Protein AF-A0A6H1ZL11-F1 (afdb_monomer_lite)

Radius of gyration: 47.23 Å; chains: 1; bounding box: 102×48×139 Å

Secondary structure (DSSP, 8-state):
-EEEE-TT-S-EEEE-TT----S--------SSS-------S----SS--TT-----SSS-B--B-TTSS-B--B--S-S-SS---------SS-------S-----S-S-SSS----TT---TT---SS-EEE-TT--EEE----S-----S-S--PPPTT-S-GGGS-EEEEEEEEESS-EEEPPTTGGGBPPPEEEESSS---EEES-SS---SS----EEEE--TTPEEEEEEEEE-S-TTS-EEEEEEETTT--EEEEEEESS-TTTTTTT---S-TT--TTTEEEEEE---HHHHHHHHHHT--SSTTSPPPPHHHHHHHHEEEEEEEEPPPP-SEEEEE--SEETTEE-SSGGGSPTT-----EEEEPPPPTTEEEEEEEE--

Sequence (390 aa):
GIHILDTNASHDLVLKAGSDLTADRILTITTGDAARTITLGRDFDTENPIVGVTITVPNEGIHILDTNASHDLVLKAGSDLTADRILTITTGDAARAITLTGNLTANQDVSTAGTPTFVGALLSGLTASQMVFTDASKNLVSGLISGDVAVTGAGVSSIGSAKVTQSMLKTSTGSVSQTTTNANKALPGGEYGFYPQIKSTDGSGVGAYLGSGFTTTSYTTNIYLLPGGTDTAYAQQRYVTASGEVHWIFILIDKATGKRISTWQAPDHPVFGNSGIVQPHFDYNKLKHEIIVVNPPLEIVEEIEKSRRNPDPLEADREWIEVFDELYEIQESKQADWPDIEVTVGLPKIHDGKIVDDWRFMPQGTKIDPIKRVIPKPDYIVPLAIRTKL

pLDDT: mean 76.45, std 14.84, range [36.53, 95.25]

Foldseek 3Di:
DDWDADPVNPDTDDDDPPDDPPPDDDDDDDDPDDDDDDDDPDDDDDPDDPPPDPPPPPDDWDWAQDDVSPDTDIDDDDDPDPDDDDDDDDDDPPDDDPDPVDDDDDPDDPDPPDDDDDDPDDPVVDPDPADWDQDPVGDTDGDDDDDDDDDPPPPDPDDDPPNCDPVNFQKDKKKKKFFQDKFKFAAPQKPFWDDKDKDKDPRDDKDKDQDDDDPDPDDFGIMIIGHDHGIMMMIMIMGRDPFLPWKKKKWKAFPVPRDTGMIIIDSAQSLANGVRPNDRGPPDDLVTIAIEMETDPVVVVVVLVVVQDDPDPVDDGHDSVVSCVQWKDWDPPAFDDQDQDKTFRAWDCDDPNWGDVDPVGDDPPDDTDTDIDGDDDDPRYTYTYMDTDD

Organism: NCBI:txid1070528

Structure (mmCIF, N/CA/C/O backbone):
data_AF-A0A6H1ZL11-F1
#
_entry.id   AF-A0A6H1ZL11-F1
#
loop_
_atom_site.group_PDB
_atom_site.id
_atom_site.type_symbol
_atom_site.label_atom_id
_atom_site.label_alt_id
_atom_site.label_comp_id
_atom_site.label_asym_id
_atom_site.label_entity_id
_atom_site.label_seq_id
_atom_site.pdbx_PDB_ins_code
_atom_site.Cartn_x
_atom_site.Cartn_y
_atom_site.Cartn_z
_atom_site.occupancy
_atom_site.B_iso_or_equiv
_atom_site.auth_seq_id
_atom_site.auth_comp_id
_atom_site.auth_asym_id
_atom_site.auth_atom_id
_atom_site.pdbx_PDB_model_num
ATOM 1 N N . GLY A 1 1 ? -56.602 -24.551 88.585 1.00 58.00 1 GLY A N 1
ATOM 2 C CA . GLY A 1 1 ? -55.858 -23.906 87.488 1.00 58.00 1 GLY A CA 1
ATOM 3 C C . GLY A 1 1 ? -54.422 -23.754 87.918 1.00 58.00 1 GLY A C 1
ATOM 4 O O . GLY A 1 1 ? -54.080 -24.310 88.956 1.00 58.00 1 GLY A O 1
ATOM 5 N N . ILE A 1 2 ? -53.602 -23.000 87.189 1.00 57.72 2 ILE A N 1
ATOM 6 C CA . ILE A 1 2 ? -52.409 -22.420 87.820 1.00 57.72 2 ILE A CA 1
ATOM 7 C C . ILE A 1 2 ? -52.902 -21.205 88.613 1.00 57.72 2 ILE A C 1
ATOM 9 O O . ILE A 1 2 ? -53.673 -20.405 88.085 1.00 57.72 2 ILE A O 1
ATOM 13 N N . HIS A 1 3 ? -52.515 -21.138 89.884 1.00 54.84 3 HIS A N 1
ATOM 14 C CA . HIS A 1 3 ? -52.770 -20.009 90.775 1.00 54.84 3 HIS A CA 1
ATOM 15 C C . HIS A 1 3 ? -51.432 -19.315 90.996 1.00 54.84 3 HIS A C 1
ATOM 17 O O . HIS A 1 3 ? -50.472 -19.963 91.423 1.00 54.84 3 HIS A O 1
ATOM 23 N N . ILE A 1 4 ? -51.356 -18.030 90.662 1.00 64.19 4 ILE A N 1
ATOM 24 C CA . ILE A 1 4 ? -50.178 -17.207 90.934 1.00 64.19 4 ILE A CA 1
ATOM 25 C C . ILE A 1 4 ? -50.589 -16.226 92.022 1.00 64.19 4 ILE A C 1
ATOM 27 O O . ILE A 1 4 ? -51.309 -15.262 91.769 1.00 64.19 4 ILE A O 1
ATOM 31 N N . LEU A 1 5 ? -50.142 -16.527 93.238 1.00 56.34 5 LEU A N 1
ATOM 32 C CA . LEU A 1 5 ? -50.361 -15.705 94.419 1.00 56.34 5 LEU A CA 1
ATOM 33 C C . LEU A 1 5 ? -49.314 -14.587 94.468 1.00 56.34 5 LEU A C 1
ATOM 35 O O . LEU A 1 5 ? -48.131 -14.828 94.216 1.00 56.34 5 LEU A O 1
ATOM 39 N N . ASP A 1 6 ? -49.734 -13.384 94.860 1.00 55.91 6 ASP A N 1
ATOM 40 C CA . ASP A 1 6 ? -48.809 -12.392 95.419 1.00 55.91 6 ASP A CA 1
ATOM 41 C C . ASP A 1 6 ? -48.111 -12.999 96.657 1.00 55.91 6 ASP A C 1
ATOM 43 O O . ASP A 1 6 ? -48.707 -13.755 97.423 1.00 55.91 6 ASP A O 1
ATOM 47 N N . THR A 1 7 ? -46.852 -12.633 96.883 1.00 54.56 7 THR A N 1
ATOM 48 C CA . THR A 1 7 ? -46.111 -12.761 98.152 1.00 54.56 7 THR A CA 1
ATOM 49 C C . THR A 1 7 ? -46.918 -12.478 99.426 1.00 54.56 7 THR A C 1
ATOM 51 O O . THR A 1 7 ? -46.649 -13.096 100.453 1.00 54.56 7 THR A O 1
ATOM 54 N N . ASN A 1 8 ? -47.880 -11.551 99.392 1.00 61.88 8 ASN A N 1
ATOM 55 C CA . ASN A 1 8 ? -48.769 -11.240 100.524 1.00 61.88 8 ASN A CA 1
ATOM 56 C C . ASN A 1 8 ? -50.118 -12.003 100.496 1.00 61.88 8 ASN A C 1
ATOM 58 O O . ASN A 1 8 ? -50.957 -11.782 101.367 1.00 61.88 8 ASN A O 1
ATOM 62 N N . ALA A 1 9 ? -50.339 -12.855 99.488 1.00 55.94 9 ALA A N 1
ATOM 63 C CA . ALA A 1 9 ? -51.560 -13.614 99.197 1.00 55.94 9 ALA A CA 1
ATOM 64 C C . ALA A 1 9 ? -52.871 -12.795 99.116 1.00 55.94 9 ALA A C 1
ATOM 66 O O . ALA A 1 9 ? -53.958 -13.366 99.184 1.00 55.94 9 ALA A O 1
ATOM 67 N N . SER A 1 10 ? -52.795 -11.468 98.953 1.00 49.28 10 SER A N 1
ATOM 68 C CA . SER A 1 10 ? -53.973 -10.584 98.933 1.00 49.28 10 SER A CA 1
ATOM 69 C C . SER A 1 10 ? -54.784 -10.655 97.636 1.00 49.28 10 SER A C 1
ATOM 71 O O . SER A 1 10 ? -55.972 -10.337 97.644 1.00 49.28 10 SER A O 1
ATOM 73 N N . HIS A 1 11 ? -54.162 -11.092 96.537 1.00 50.16 11 HIS A N 1
ATOM 74 C CA . HIS A 1 11 ? -54.779 -11.231 95.219 1.00 50.16 11 HIS A CA 1
ATOM 75 C C . HIS A 1 11 ? -54.253 -12.497 94.516 1.00 50.16 11 HIS A C 1
ATOM 77 O O . HIS A 1 11 ? -53.100 -12.891 94.711 1.00 50.16 11 HIS A O 1
ATOM 83 N N . ASP A 1 12 ? -55.102 -13.124 93.697 1.00 57.75 12 ASP A N 1
ATOM 84 C CA . ASP A 1 12 ? -54.828 -14.375 92.973 1.00 57.75 12 ASP A CA 1
ATOM 85 C C . ASP A 1 12 ? -55.229 -14.226 91.497 1.00 57.75 12 ASP A C 1
ATOM 87 O O . ASP A 1 12 ? -56.352 -13.809 91.195 1.00 57.75 12 ASP A O 1
ATOM 91 N N . LEU A 1 13 ? -54.329 -14.577 90.574 1.00 62.06 13 LEU A N 1
ATOM 92 C CA . LEU A 1 13 ? -54.646 -14.675 89.149 1.00 62.06 13 LEU A CA 1
ATOM 93 C C . LEU A 1 13 ? -54.970 -16.130 88.785 1.00 62.06 13 LEU A C 1
ATOM 95 O O . LEU A 1 13 ? -54.082 -16.945 88.526 1.00 62.06 13 LEU A O 1
ATOM 99 N N . VAL A 1 14 ? -56.267 -16.443 88.733 1.00 55.28 14 VAL A N 1
ATOM 100 C CA . VAL A 1 14 ? -56.766 -17.808 88.514 1.00 55.28 14 VAL A CA 1
ATOM 101 C C . VAL A 1 14 ? -56.965 -18.114 87.029 1.00 55.28 14 VAL A C 1
ATOM 103 O O . VAL A 1 14 ? -57.991 -17.768 86.443 1.00 55.28 14 VAL A O 1
ATOM 106 N N . LEU A 1 15 ? -56.049 -18.880 86.434 1.00 62.12 15 LEU A N 1
ATOM 107 C CA . LEU A 1 15 ? -56.234 -19.435 85.088 1.00 62.12 15 LEU A CA 1
ATOM 108 C C . LEU A 1 15 ? -56.781 -20.868 85.177 1.00 62.12 15 LEU A C 1
ATOM 110 O O . LEU A 1 15 ? -56.046 -21.827 85.439 1.00 62.12 15 LEU A O 1
ATOM 114 N N . LYS A 1 16 ? -58.102 -21.029 85.008 1.00 51.94 16 LYS A N 1
ATOM 115 C CA . LYS A 1 16 ? -58.769 -22.346 84.991 1.00 51.94 16 LYS A CA 1
ATOM 116 C C . LYS A 1 16 ? -58.447 -23.116 83.703 1.00 51.94 16 LYS A C 1
ATOM 118 O O . LYS A 1 16 ? -58.348 -22.540 82.625 1.00 51.94 16 LYS A O 1
ATOM 123 N N . ALA A 1 17 ? -58.306 -24.436 83.822 1.00 50.03 17 ALA A N 1
ATOM 124 C CA . ALA A 1 17 ? -58.201 -25.316 82.662 1.00 50.03 17 ALA A CA 1
ATOM 125 C C . ALA A 1 17 ? -59.592 -25.477 82.029 1.00 50.03 17 ALA A C 1
ATOM 127 O O . ALA A 1 17 ? -60.560 -25.706 82.753 1.00 50.03 17 ALA A O 1
ATOM 128 N N . GLY A 1 18 ? -59.682 -25.347 80.703 1.00 54.56 18 GLY A N 1
ATOM 129 C CA . GLY A 1 18 ? -60.953 -25.373 79.969 1.00 54.56 18 GLY A CA 1
ATOM 130 C C . GLY A 1 18 ? -61.631 -24.009 79.785 1.00 54.56 18 GLY A C 1
ATOM 131 O O . GLY A 1 18 ? -62.759 -23.972 79.305 1.00 54.56 18 GLY A O 1
ATOM 132 N N . SER A 1 19 ? -60.975 -22.898 80.138 1.00 54.44 19 SER A N 1
ATOM 133 C CA . SER A 1 19 ? -61.439 -21.562 79.748 1.00 54.44 19 SER A CA 1
ATOM 134 C C . SER A 1 19 ? -61.274 -21.371 78.239 1.00 54.44 19 SER A C 1
ATOM 136 O O . SER A 1 19 ? -60.172 -21.084 77.770 1.00 54.44 19 SER A O 1
ATOM 138 N N . ASP A 1 20 ? -62.363 -21.515 77.488 1.00 55.91 20 ASP A N 1
ATOM 139 C CA . ASP A 1 20 ? -62.430 -20.984 76.130 1.00 55.91 20 ASP A CA 1
ATOM 140 C C . ASP A 1 20 ? -62.432 -19.448 76.209 1.00 55.91 20 ASP A C 1
ATOM 142 O O . ASP A 1 20 ? -63.212 -18.843 76.945 1.00 55.91 20 ASP A O 1
ATOM 146 N N . LEU A 1 21 ? -61.487 -18.829 75.508 1.00 59.16 21 LEU A N 1
ATOM 147 C CA . LEU A 1 21 ? -61.212 -17.392 75.523 1.00 59.16 21 LEU A CA 1
ATOM 148 C C . LEU A 1 21 ? -61.347 -16.827 74.096 1.00 59.16 21 LEU A C 1
ATOM 150 O O . LEU A 1 21 ? -60.540 -15.993 73.690 1.00 59.16 21 LEU A O 1
ATOM 154 N N . THR A 1 22 ? -62.275 -17.358 73.298 1.00 54.59 22 THR A N 1
ATOM 155 C CA . THR A 1 22 ? -62.508 -16.977 71.890 1.00 54.59 22 THR A CA 1
ATOM 156 C C . THR A 1 22 ? -63.391 -15.740 71.701 1.00 54.59 22 THR A C 1
ATOM 158 O O . THR A 1 22 ? -63.521 -15.272 70.575 1.00 54.59 22 THR A O 1
ATOM 161 N N . ALA A 1 23 ? -63.937 -15.168 72.779 1.00 52.31 23 ALA A N 1
ATOM 162 C CA . ALA A 1 23 ? -64.633 -13.883 72.766 1.00 52.31 23 ALA A CA 1
ATOM 163 C C . ALA A 1 23 ? -63.933 -12.884 73.710 1.00 52.31 23 ALA A C 1
ATOM 165 O O . ALA A 1 23 ? -64.004 -13.016 74.930 1.00 52.31 23 ALA A O 1
ATOM 166 N N . ASP A 1 24 ? -63.252 -11.912 73.100 1.00 52.53 24 ASP A N 1
ATOM 167 C CA . ASP A 1 24 ? -62.781 -10.626 73.638 1.00 52.53 24 ASP A CA 1
ATOM 168 C C . ASP A 1 24 ? -61.842 -10.642 74.866 1.00 52.53 24 ASP A C 1
ATOM 170 O O . ASP A 1 24 ? -62.240 -10.632 76.032 1.00 52.53 24 ASP A O 1
ATOM 174 N N . ARG A 1 25 ? -60.531 -10.579 74.580 1.00 53.44 25 ARG A N 1
ATOM 175 C CA . ARG A 1 25 ? -59.426 -10.592 75.556 1.00 53.44 25 ARG A CA 1
ATOM 176 C C . ARG A 1 25 ? -58.694 -9.239 75.641 1.00 53.44 25 ARG A C 1
ATOM 178 O O . ARG A 1 25 ? -57.739 -9.023 74.900 1.00 53.44 25 ARG A O 1
ATOM 185 N N . ILE A 1 26 ? -59.021 -8.375 76.606 1.00 57.62 26 ILE A N 1
ATOM 186 C CA . ILE A 1 26 ? -58.097 -7.298 77.023 1.00 57.62 26 ILE A CA 1
ATOM 187 C C . ILE A 1 26 ? -57.498 -7.644 78.388 1.00 57.62 26 ILE A C 1
ATOM 189 O O . ILE A 1 26 ? -58.169 -7.575 79.415 1.00 57.62 26 ILE A O 1
ATOM 193 N N . LEU A 1 27 ? -56.211 -8.000 78.393 1.00 63.03 27 LEU A N 1
ATOM 194 C CA . LEU A 1 27 ? -55.412 -8.183 79.604 1.00 63.03 27 LEU A CA 1
ATOM 195 C C . LEU A 1 27 ? -54.573 -6.922 79.857 1.00 63.03 27 LEU A C 1
ATOM 197 O O . LEU A 1 27 ? -53.445 -6.807 79.380 1.00 63.03 27 LEU A O 1
ATOM 201 N N . THR A 1 28 ? -55.120 -5.969 80.611 1.00 53.81 28 THR A N 1
ATOM 202 C CA . THR A 1 28 ? -54.395 -4.747 80.992 1.00 53.81 28 THR A CA 1
ATOM 203 C C . THR A 1 28 ? -53.439 -5.036 82.149 1.00 53.81 28 THR A C 1
ATOM 205 O O . THR A 1 28 ? -53.865 -5.157 83.297 1.00 53.81 28 THR A O 1
ATOM 208 N N . ILE A 1 29 ? -52.138 -5.128 81.862 1.00 61.66 29 ILE A N 1
ATOM 209 C CA . ILE A 1 29 ? -51.091 -5.307 82.878 1.00 61.66 29 ILE A CA 1
ATOM 210 C C . ILE A 1 29 ? -50.450 -3.950 83.195 1.00 61.66 29 ILE A C 1
ATOM 212 O O . ILE A 1 29 ? -49.500 -3.530 82.538 1.00 61.66 29 ILE A O 1
ATOM 216 N N . THR A 1 30 ? -50.944 -3.267 84.227 1.00 55.88 30 THR A N 1
ATOM 217 C CA . THR A 1 30 ? -50.339 -2.016 84.716 1.00 55.88 30 THR A CA 1
ATOM 218 C C . THR A 1 30 ? -49.240 -2.331 85.733 1.00 55.88 30 THR A C 1
ATOM 220 O O . THR A 1 30 ? -49.513 -2.497 86.921 1.00 55.88 30 THR A O 1
ATOM 223 N N . THR A 1 31 ? -47.985 -2.437 85.288 1.00 55.66 31 THR A N 1
ATOM 224 C CA . THR A 1 31 ? -46.834 -2.645 86.184 1.00 55.66 31 THR A CA 1
ATOM 225 C C . THR A 1 31 ? -46.300 -1.318 86.720 1.00 55.66 31 THR A C 1
ATOM 227 O O . THR A 1 31 ? -45.898 -0.460 85.941 1.00 55.66 31 THR A O 1
ATOM 230 N N . GLY A 1 32 ? -46.255 -1.163 88.045 1.00 48.97 32 GLY A N 1
ATOM 231 C CA . GLY A 1 32 ? -45.910 0.104 88.703 1.00 48.97 32 GLY A CA 1
ATOM 232 C C . GLY A 1 32 ? -44.427 0.495 88.752 1.00 48.97 32 GLY A C 1
ATOM 233 O O . GLY A 1 32 ? -44.131 1.505 89.374 1.00 48.97 32 GLY A O 1
ATOM 234 N N . ASP A 1 33 ? -43.508 -0.271 88.148 1.00 58.84 33 ASP A N 1
ATOM 235 C CA . ASP A 1 33 ? -42.067 0.032 88.161 1.00 58.84 33 ASP A CA 1
ATOM 236 C C . ASP A 1 33 ? -41.316 -0.524 86.934 1.00 58.84 33 ASP A C 1
ATOM 238 O O . ASP A 1 33 ? -41.727 -1.506 86.311 1.00 58.84 33 ASP A O 1
ATOM 242 N N . ALA A 1 34 ? -40.191 0.112 86.595 1.00 47.69 34 ALA A N 1
ATOM 243 C CA . ALA A 1 34 ? -39.629 0.176 85.238 1.00 47.69 34 ALA A CA 1
ATOM 244 C C . ALA A 1 34 ? -38.856 -1.057 84.696 1.00 47.69 34 ALA A C 1
ATOM 246 O O . ALA A 1 34 ? -38.125 -0.919 83.716 1.00 47.69 34 ALA A O 1
ATOM 247 N N . ALA A 1 35 ? -38.955 -2.249 85.301 1.00 50.53 35 ALA A N 1
ATOM 248 C CA . ALA A 1 35 ? -38.056 -3.370 84.970 1.00 50.53 35 ALA A CA 1
ATOM 249 C C . ALA A 1 35 ? -38.703 -4.772 85.020 1.00 50.53 35 ALA A C 1
ATOM 251 O O . ALA A 1 35 ? -38.362 -5.586 85.881 1.00 50.53 35 ALA A O 1
ATOM 252 N N . ARG A 1 36 ? -39.608 -5.096 84.079 1.00 58.19 36 ARG A N 1
ATOM 253 C CA . ARG A 1 36 ? -40.087 -6.479 83.854 1.00 58.19 36 ARG A CA 1
ATOM 254 C C . ARG A 1 36 ? -40.282 -6.813 82.372 1.00 58.19 36 ARG A C 1
ATOM 256 O O . ARG A 1 36 ? -40.860 -6.034 81.624 1.00 58.19 36 ARG A O 1
ATOM 263 N N . THR A 1 37 ? -39.835 -8.004 81.979 1.00 52.75 37 THR A N 1
ATOM 264 C CA . THR A 1 37 ? -39.980 -8.559 80.624 1.00 52.75 37 THR A CA 1
ATOM 265 C C . THR A 1 37 ? -41.305 -9.307 80.486 1.00 52.75 37 THR A C 1
ATOM 267 O O . THR A 1 37 ? -41.642 -10.119 81.348 1.00 52.75 37 THR A O 1
ATOM 270 N N . ILE A 1 38 ? -42.030 -9.086 79.387 1.00 60.16 38 ILE A N 1
ATOM 271 C CA . ILE A 1 38 ? -43.228 -9.856 79.025 1.00 60.16 38 ILE A CA 1
ATOM 272 C C . ILE A 1 38 ? -42.849 -10.821 77.894 1.00 60.16 38 ILE A C 1
ATOM 274 O O . ILE A 1 38 ? -42.504 -10.387 76.798 1.00 60.16 38 ILE A O 1
ATOM 278 N N . THR A 1 39 ? -42.912 -12.128 78.156 1.00 54.22 39 THR A N 1
ATOM 279 C CA . THR A 1 39 ? -42.619 -13.176 77.164 1.00 54.22 39 THR A CA 1
ATOM 280 C C . THR A 1 39 ? -43.926 -13.733 76.609 1.00 54.22 39 THR A C 1
ATOM 282 O O . THR A 1 39 ? -44.679 -14.375 77.341 1.00 54.22 39 THR A O 1
ATOM 285 N N . LEU A 1 40 ? -44.199 -13.497 75.323 1.00 61.81 40 LEU A N 1
ATOM 286 C CA . LEU A 1 40 ? -45.432 -13.925 74.654 1.00 61.81 40 LEU A CA 1
ATOM 287 C C . LEU A 1 40 ? -45.212 -15.183 73.801 1.00 61.81 40 LEU A C 1
ATOM 289 O O . LEU A 1 40 ? -44.145 -15.404 73.228 1.00 61.81 40 LEU A O 1
ATOM 293 N N . GLY A 1 41 ? -46.225 -16.049 73.775 1.00 45.53 41 GLY A N 1
ATOM 294 C CA . GLY A 1 41 ? -46.138 -17.392 73.212 1.00 45.53 41 GLY A CA 1
ATOM 295 C C . GLY A 1 41 ? -46.436 -17.469 71.714 1.00 45.53 41 GLY A C 1
ATOM 296 O O . GLY A 1 41 ? -47.591 -17.583 71.328 1.00 45.53 41 GLY A O 1
ATOM 297 N N . ARG A 1 42 ? -45.364 -17.569 70.923 1.00 50.56 42 ARG A N 1
ATOM 298 C CA . ARG A 1 42 ? -45.266 -18.119 69.551 1.00 50.56 42 ARG A CA 1
ATOM 299 C C . ARG A 1 42 ? -45.911 -17.385 68.371 1.00 50.56 42 ARG A C 1
ATOM 301 O O . ARG A 1 42 ? -45.341 -17.541 67.301 1.00 50.56 42 ARG A O 1
ATOM 308 N N . ASP A 1 43 ? -46.948 -16.570 68.542 1.00 56.09 43 ASP A N 1
ATOM 309 C CA . ASP A 1 43 ? -47.461 -15.708 67.463 1.00 56.09 43 ASP A CA 1
ATOM 310 C C . ASP A 1 43 ? -47.702 -14.277 67.951 1.00 56.09 43 ASP A C 1
ATOM 312 O O . ASP A 1 43 ? -48.184 -14.051 69.063 1.00 56.09 43 ASP A O 1
ATOM 316 N N . PHE A 1 44 ? -47.344 -13.311 67.104 1.00 62.38 44 PHE A N 1
ATOM 317 C CA . PHE A 1 44 ? -47.567 -11.878 67.308 1.00 62.38 44 PHE A CA 1
ATOM 318 C C . PHE A 1 44 ? -48.379 -11.334 66.125 1.00 62.38 44 PHE A C 1
ATOM 320 O O . PHE A 1 44 ? -47.943 -10.448 65.395 1.00 62.38 44 PHE A O 1
ATOM 327 N N . ASP A 1 45 ? -49.542 -11.946 65.907 1.00 58.06 45 ASP A N 1
ATOM 328 C CA . ASP A 1 45 ? -50.499 -11.523 64.890 1.00 58.06 45 ASP A CA 1
ATOM 329 C C . ASP A 1 45 ? -51.244 -10.276 65.389 1.00 58.06 45 ASP A C 1
ATOM 331 O O . ASP A 1 45 ? -51.930 -10.307 66.416 1.00 58.06 45 ASP A O 1
ATOM 335 N N . THR A 1 46 ? -51.042 -9.148 64.709 1.00 56.84 46 THR A N 1
ATOM 336 C CA . THR A 1 46 ? -51.639 -7.858 65.065 1.00 56.84 46 THR A CA 1
ATOM 337 C C . THR A 1 46 ? -52.341 -7.264 63.852 1.00 56.84 46 THR A C 1
ATOM 339 O O . THR A 1 46 ? -51.687 -6.732 62.956 1.00 56.84 46 THR A O 1
ATOM 342 N N . GLU A 1 47 ? -53.679 -7.280 63.860 1.00 54.56 47 GLU A N 1
ATOM 343 C CA . GLU A 1 47 ? -54.510 -6.638 62.823 1.00 54.56 47 GLU A CA 1
ATOM 344 C C . GLU A 1 47 ? -54.207 -5.140 62.663 1.00 54.56 47 GLU A C 1
ATOM 346 O O . GLU A 1 47 ? -54.333 -4.576 61.578 1.00 54.56 47 GLU A O 1
ATOM 351 N N . ASN A 1 48 ? -53.797 -4.485 63.754 1.00 50.97 48 ASN A N 1
ATOM 352 C CA . ASN A 1 48 ? -53.266 -3.130 63.715 1.00 50.97 48 ASN A CA 1
ATOM 353 C C . ASN A 1 48 ? -51.738 -3.181 63.582 1.00 50.97 48 ASN A C 1
ATOM 355 O O . ASN A 1 48 ? -51.105 -3.939 64.317 1.00 50.97 48 ASN A O 1
ATOM 359 N N . PRO A 1 49 ? -51.129 -2.368 62.698 1.00 52.69 49 PRO A N 1
ATOM 360 C CA . PRO A 1 49 ? -49.691 -2.404 62.458 1.00 52.69 49 PRO A CA 1
ATOM 361 C C . PRO A 1 49 ? -48.878 -2.214 63.746 1.00 52.69 49 PRO A C 1
ATOM 363 O O . PRO A 1 49 ? -49.281 -1.483 64.654 1.00 52.69 49 PRO A O 1
ATOM 366 N N . ILE A 1 50 ? -47.691 -2.824 63.796 1.00 62.31 50 ILE A N 1
ATOM 367 C CA . ILE A 1 50 ? -46.729 -2.653 64.894 1.00 62.31 50 ILE A CA 1
ATOM 368 C C . ILE A 1 50 ? -46.121 -1.238 64.798 1.00 62.31 50 ILE A C 1
ATOM 370 O O . ILE A 1 50 ? -45.038 -1.025 64.255 1.00 62.31 50 ILE A O 1
ATOM 374 N N . VAL A 1 51 ? -46.866 -0.236 65.273 1.00 52.12 51 VAL A N 1
ATOM 375 C CA . VAL A 1 51 ? -46.529 1.193 65.159 1.00 52.12 51 VAL A CA 1
ATOM 376 C C . VAL A 1 51 ? -45.684 1.655 66.343 1.00 52.12 51 VAL A C 1
ATOM 378 O O . VAL A 1 51 ? -45.988 1.367 67.497 1.00 52.12 51 VAL A O 1
ATOM 381 N N . GLY A 1 52 ? -44.638 2.436 66.059 1.00 50.69 52 GLY A N 1
ATOM 382 C CA . GLY A 1 52 ? -43.804 3.071 67.087 1.00 50.69 52 GLY A CA 1
ATOM 383 C C . GLY A 1 52 ? -42.802 2.135 67.769 1.00 50.69 52 GLY A C 1
ATOM 384 O O . GLY A 1 52 ? -42.143 2.549 68.719 1.00 50.69 52 GLY A O 1
ATOM 385 N N . VAL A 1 53 ? -42.655 0.902 67.279 1.00 45.59 53 VAL A N 1
ATOM 386 C CA . VAL A 1 53 ? -41.655 -0.062 67.749 1.00 45.59 53 VAL A CA 1
ATOM 387 C C . VAL A 1 53 ? -40.537 -0.147 66.718 1.00 45.59 53 VAL A C 1
ATOM 389 O O . VAL A 1 53 ? -40.786 -0.427 65.546 1.00 45.59 53 VAL A O 1
ATOM 392 N N . THR A 1 54 ? -39.289 0.041 67.141 1.00 42.66 54 THR A N 1
ATOM 393 C CA . THR A 1 54 ? -38.158 -0.381 66.315 1.00 42.66 54 THR A CA 1
ATOM 394 C C . THR A 1 54 ? -38.209 -1.898 66.235 1.00 42.66 54 THR A C 1
ATOM 396 O O . THR A 1 54 ? -38.007 -2.566 67.252 1.00 42.66 54 THR A O 1
ATOM 399 N N . ILE A 1 55 ? -38.388 -2.463 65.037 1.00 43.16 55 ILE A N 1
ATOM 400 C CA . ILE A 1 55 ? -37.931 -3.831 64.795 1.00 43.16 55 ILE A CA 1
ATOM 401 C C . ILE A 1 55 ? -36.395 -3.781 64.752 1.00 43.16 55 ILE A C 1
ATOM 403 O O . ILE A 1 55 ? -35.763 -3.963 63.714 1.00 43.16 55 ILE A O 1
ATOM 407 N N . THR A 1 56 ? -35.786 -3.552 65.922 1.00 36.53 56 THR A N 1
ATOM 408 C CA . THR A 1 56 ? -34.474 -4.105 66.236 1.00 36.53 56 THR A CA 1
ATOM 409 C C . THR A 1 56 ? -34.728 -5.582 66.397 1.00 36.53 56 THR A C 1
ATOM 411 O O . THR A 1 56 ? -34.838 -6.129 67.493 1.00 36.53 56 THR A O 1
ATOM 414 N N . VAL A 1 57 ? -34.864 -6.225 65.252 1.00 38.78 57 VAL A N 1
ATOM 415 C CA . VAL A 1 57 ? -34.522 -7.612 65.157 1.00 38.78 57 VAL A CA 1
ATOM 416 C C . VAL A 1 57 ? -33.036 -7.705 65.521 1.00 38.78 57 VAL A C 1
ATOM 418 O O . VAL A 1 57 ? -32.207 -7.076 64.870 1.00 38.78 57 VAL A O 1
ATOM 421 N N . PRO A 1 58 ? -32.669 -8.507 66.535 1.00 53.97 58 PRO A N 1
ATOM 422 C CA . PRO A 1 58 ? -31.368 -9.168 66.549 1.00 53.97 58 PRO A CA 1
ATOM 423 C C . PRO A 1 58 ? -31.270 -10.239 65.436 1.00 53.97 58 PRO A C 1
ATOM 425 O O . PRO A 1 58 ? -30.284 -10.964 65.369 1.00 53.97 58 PRO A O 1
ATOM 428 N N . ASN A 1 59 ? -32.300 -10.354 64.584 1.00 47.53 59 ASN A N 1
ATOM 429 C CA . ASN A 1 59 ? -32.260 -10.964 63.257 1.00 47.53 59 ASN A CA 1
ATOM 430 C C . ASN A 1 59 ? -31.810 -9.952 62.178 1.00 47.53 59 ASN A C 1
ATOM 432 O O . ASN A 1 59 ? -31.478 -8.800 62.445 1.00 47.53 59 ASN A O 1
ATOM 436 N N . GLU A 1 60 ? -31.715 -10.434 60.948 1.00 49.41 60 GLU A N 1
ATOM 437 C CA . GLU A 1 60 ? -30.748 -9.948 59.983 1.00 49.41 60 GLU A CA 1
ATOM 438 C C . GLU A 1 60 ? -31.319 -9.027 58.897 1.00 49.41 60 GLU A C 1
ATOM 440 O O . GLU A 1 60 ? -30.539 -8.578 58.055 1.00 49.41 60 GLU A O 1
ATOM 445 N N . GLY A 1 61 ? -32.620 -8.729 58.870 1.00 66.50 61 GLY A N 1
ATOM 446 C CA . GLY A 1 61 ? -33.214 -7.915 57.803 1.00 66.50 61 GLY A CA 1
ATOM 447 C C . GLY A 1 61 ? -34.722 -7.707 57.928 1.00 66.50 61 GLY A C 1
ATOM 448 O O . GLY A 1 61 ? -35.394 -8.341 58.736 1.00 66.50 61 GLY A O 1
ATOM 449 N N . ILE A 1 62 ? -35.251 -6.788 57.120 1.00 70.06 62 ILE A N 1
ATOM 450 C CA . ILE A 1 62 ? -36.666 -6.398 57.139 1.00 70.06 62 ILE A CA 1
ATOM 451 C C . ILE A 1 62 ? -37.431 -7.213 56.096 1.00 70.06 62 ILE A C 1
ATOM 453 O O . ILE A 1 62 ? -37.025 -7.222 54.940 1.00 70.06 62 ILE A O 1
ATOM 457 N N . HIS A 1 63 ? -38.548 -7.829 56.483 1.00 67.00 63 HIS A N 1
ATOM 458 C CA . HIS A 1 63 ? -39.542 -8.401 55.565 1.00 67.00 63 HIS A CA 1
ATOM 459 C C . HIS A 1 63 ? -40.695 -7.406 55.370 1.00 67.00 63 HIS A C 1
ATOM 461 O O . HIS A 1 63 ? -41.081 -6.729 56.325 1.00 67.00 63 HIS A O 1
ATOM 467 N N . ILE A 1 64 ? -41.221 -7.288 54.148 1.00 60.00 64 ILE A N 1
ATOM 468 C CA . ILE A 1 64 ? -42.283 -6.330 53.792 1.00 60.00 64 ILE A CA 1
ATOM 469 C C . ILE A 1 64 ? -43.223 -6.996 52.790 1.00 60.00 64 ILE A C 1
ATOM 471 O O . ILE A 1 64 ? -43.015 -6.852 51.588 1.00 60.00 64 ILE A O 1
ATOM 475 N N . LEU A 1 65 ? -44.245 -7.694 53.283 1.00 58.34 65 LEU A N 1
ATOM 476 C CA . LEU A 1 65 ? -45.296 -8.307 52.464 1.00 58.34 65 LEU A CA 1
ATOM 477 C C . LEU A 1 65 ? -45.982 -7.279 51.535 1.00 58.34 65 LEU A C 1
ATOM 479 O O . LEU A 1 65 ? -46.079 -6.092 51.856 1.00 58.34 65 LEU A O 1
ATOM 483 N N . ASP A 1 66 ? -46.465 -7.736 50.381 1.00 48.28 66 ASP A N 1
ATOM 484 C CA . ASP A 1 66 ? -47.035 -6.908 49.315 1.00 48.28 66 ASP A CA 1
ATOM 485 C C . ASP A 1 66 ? -48.577 -6.799 49.364 1.00 48.28 66 ASP A C 1
ATOM 487 O O . ASP A 1 66 ? -49.241 -7.169 50.329 1.00 48.28 66 ASP A O 1
ATOM 491 N N . THR A 1 67 ? -49.154 -6.280 48.278 1.00 48.03 67 THR A N 1
ATOM 492 C CA . THR A 1 67 ? -50.555 -5.865 48.109 1.00 48.03 67 THR A CA 1
ATOM 493 C C . THR A 1 67 ? -51.645 -6.865 48.528 1.00 48.03 67 THR A C 1
ATOM 495 O O . THR A 1 67 ? -52.721 -6.410 48.910 1.00 48.03 67 THR A O 1
ATOM 498 N N . ASN A 1 68 ? -51.432 -8.187 48.460 1.00 59.81 68 ASN A N 1
ATOM 499 C CA . ASN A 1 68 ? -52.368 -9.162 49.059 1.00 59.81 68 ASN A CA 1
ATOM 500 C C . ASN A 1 68 ? -51.726 -10.070 50.124 1.00 59.81 68 ASN A C 1
ATOM 502 O O . ASN A 1 68 ? -52.361 -11.025 50.562 1.00 59.81 68 ASN A O 1
ATOM 506 N N . ALA A 1 69 ? -50.499 -9.744 50.548 1.00 49.25 69 ALA A N 1
ATOM 507 C CA . ALA A 1 69 ? -49.531 -10.651 51.167 1.00 49.25 69 ALA A CA 1
ATOM 508 C C . ALA A 1 69 ? -49.071 -11.801 50.231 1.00 49.25 69 ALA A C 1
ATOM 510 O O . ALA A 1 69 ? -48.838 -12.925 50.667 1.00 49.25 69 ALA A O 1
ATOM 511 N N . SER A 1 70 ? -48.920 -11.497 48.935 1.00 48.03 70 SER A N 1
ATOM 512 C CA . SER A 1 70 ? -48.464 -12.390 47.849 1.00 48.03 70 SER A CA 1
ATOM 513 C C . SER A 1 70 ? -46.958 -12.377 47.537 1.00 48.03 70 SER A C 1
ATOM 515 O O . SER A 1 70 ? -46.463 -13.343 46.960 1.00 48.03 70 SER A O 1
ATOM 517 N N . HIS A 1 71 ? -46.240 -11.301 47.854 1.00 44.31 71 HIS A N 1
ATOM 518 C CA . HIS A 1 71 ? -44.798 -11.111 47.610 1.00 44.31 71 HIS A CA 1
ATOM 519 C C . HIS A 1 71 ? -44.182 -10.303 48.762 1.00 44.31 71 HIS A C 1
ATOM 521 O O . HIS A 1 71 ? -44.925 -9.840 49.619 1.00 44.31 71 HIS A O 1
ATOM 527 N N . ASP A 1 72 ? -42.869 -10.039 48.737 1.00 63.12 72 ASP A N 1
ATOM 528 C CA . ASP A 1 72 ? -42.204 -9.157 49.706 1.00 63.12 72 ASP A CA 1
ATOM 529 C C . ASP A 1 72 ? -41.161 -8.223 49.061 1.00 63.12 72 ASP A C 1
ATOM 531 O O . ASP A 1 72 ? -40.555 -8.564 48.042 1.00 63.12 72 ASP A O 1
ATOM 535 N N . LEU A 1 73 ? -40.850 -7.098 49.719 1.00 67.06 73 LEU A N 1
ATOM 536 C CA . LEU A 1 73 ? -39.602 -6.347 49.529 1.00 67.06 73 LEU A CA 1
ATOM 537 C C . LEU A 1 73 ? -38.706 -6.471 50.772 1.00 67.06 73 LEU A C 1
ATOM 539 O O . LEU A 1 73 ? -39.058 -5.996 51.844 1.00 67.06 73 LEU A O 1
ATOM 543 N N . VAL A 1 74 ? -37.511 -7.050 50.633 1.00 58.53 74 VAL A N 1
ATOM 544 C CA . VAL A 1 74 ? -36.566 -7.205 51.755 1.00 58.53 74 VAL A CA 1
ATOM 545 C C . VAL A 1 74 ? -35.465 -6.148 51.701 1.00 58.53 74 VAL A C 1
ATOM 547 O O . VAL A 1 74 ? -34.798 -5.998 50.677 1.00 58.53 74 VAL A O 1
ATOM 550 N N . LEU A 1 75 ? -35.252 -5.422 52.806 1.00 64.00 75 LEU A N 1
ATOM 551 C CA . LEU A 1 75 ? -34.285 -4.318 52.887 1.00 64.00 75 LEU A CA 1
ATOM 552 C C . LEU A 1 75 ? -33.313 -4.453 54.068 1.00 64.00 75 LEU A C 1
ATOM 554 O O . LEU A 1 75 ? -33.685 -4.812 55.187 1.00 64.00 75 LEU A O 1
ATOM 558 N N . LYS A 1 76 ? -32.049 -4.103 53.800 1.00 53.72 76 LYS A N 1
ATOM 559 C CA . LYS A 1 76 ? -30.934 -4.006 54.754 1.00 53.72 76 LYS A CA 1
ATOM 560 C C . LYS A 1 76 ? -29.966 -2.921 54.260 1.00 53.72 76 LYS A C 1
ATOM 562 O O . LYS A 1 76 ? -29.784 -2.761 53.057 1.00 53.72 76 LYS A O 1
ATOM 567 N N . ALA A 1 77 ? -29.405 -2.126 55.168 1.00 59.75 77 ALA A N 1
ATOM 568 C CA . ALA A 1 77 ? -28.843 -0.813 54.827 1.00 59.75 77 ALA A CA 1
ATOM 569 C C . ALA A 1 77 ? -27.352 -0.817 54.401 1.00 59.75 77 ALA A C 1
ATOM 571 O O . ALA A 1 77 ? -26.626 -1.782 54.643 1.00 59.75 77 ALA A O 1
ATOM 572 N N . GLY A 1 78 ? -26.860 0.322 53.885 1.00 58.19 78 GLY A N 1
ATOM 573 C CA . GLY A 1 78 ? -25.456 0.561 53.476 1.00 58.19 78 GLY A CA 1
ATOM 574 C C . GLY A 1 78 ? -24.604 1.460 54.395 1.00 58.19 78 GLY A C 1
ATOM 575 O O . GLY A 1 78 ? -23.385 1.357 54.383 1.00 58.19 78 GLY A O 1
ATOM 576 N N . SER A 1 79 ? -25.227 2.297 55.222 1.00 49.75 79 SER A N 1
ATOM 577 C CA . SER A 1 79 ? -24.618 2.997 56.366 1.00 49.75 79 SER A CA 1
ATOM 578 C C . SER A 1 79 ? -25.481 2.707 57.599 1.00 49.75 79 SER A C 1
ATOM 580 O O . SER A 1 79 ? -26.602 2.209 57.462 1.00 49.75 79 SER A O 1
ATOM 582 N N . ASP A 1 80 ? -25.010 2.812 58.834 1.00 56.50 80 ASP A N 1
ATOM 583 C CA . ASP A 1 80 ? -24.094 3.761 59.494 1.00 56.50 80 ASP A CA 1
ATOM 584 C C . ASP A 1 80 ? -22.583 3.538 59.284 1.00 56.50 80 ASP A C 1
ATOM 586 O O . ASP A 1 80 ? -21.778 4.423 59.556 1.00 56.50 80 ASP A O 1
ATOM 590 N N . LEU A 1 81 ? -22.198 2.319 58.911 1.00 55.53 81 LEU A N 1
ATOM 591 C CA . LEU A 1 81 ? -20.988 1.689 59.440 1.00 55.53 81 LEU A CA 1
ATOM 592 C C . LEU A 1 81 ? -19.642 2.171 58.894 1.00 55.53 81 LEU A C 1
ATOM 594 O O . LEU A 1 81 ? -19.397 2.222 57.692 1.00 55.53 81 LEU A O 1
ATOM 598 N N . THR A 1 82 ? -18.724 2.335 59.845 1.00 54.78 82 THR A N 1
ATOM 599 C CA . THR A 1 82 ? -17.268 2.326 59.666 1.00 54.78 82 THR A CA 1
ATOM 600 C C . THR A 1 82 ? -16.658 0.906 59.673 1.00 54.78 82 THR A C 1
ATOM 602 O O . THR A 1 82 ? -15.470 0.783 59.398 1.00 54.78 82 THR A O 1
ATOM 605 N N . ALA A 1 83 ? -17.453 -0.140 59.959 1.00 50.53 83 ALA A N 1
ATOM 606 C CA . ALA A 1 83 ? -17.283 -1.576 59.634 1.00 50.53 83 ALA A CA 1
ATOM 607 C C . ALA A 1 83 ? -18.570 -2.331 60.070 1.00 50.53 83 ALA A C 1
ATOM 609 O O . ALA A 1 83 ? -19.099 -2.014 61.134 1.00 50.53 83 ALA A O 1
ATOM 610 N N . ASP A 1 84 ? -19.198 -3.268 59.346 1.00 52.28 84 ASP A N 1
ATOM 611 C CA . ASP A 1 84 ? -18.952 -3.852 58.014 1.00 52.28 84 ASP A CA 1
ATOM 612 C C . ASP A 1 84 ? -20.266 -3.952 57.206 1.00 52.28 84 ASP A C 1
ATOM 614 O O . ASP A 1 84 ? -21.334 -4.201 57.770 1.00 52.28 84 ASP A O 1
ATOM 618 N N . ARG A 1 85 ? -20.227 -3.769 55.875 1.00 58.12 85 ARG A N 1
ATOM 619 C CA . ARG A 1 85 ? -21.431 -3.714 55.014 1.00 58.12 85 ARG A CA 1
ATOM 620 C C . ARG A 1 85 ? -21.333 -4.638 53.801 1.00 58.12 85 ARG A C 1
ATOM 622 O O . ARG A 1 85 ? -20.772 -4.288 52.770 1.00 58.12 85 ARG A O 1
ATOM 629 N N . ILE A 1 86 ? -21.951 -5.811 53.939 1.00 58.31 86 ILE A N 1
ATOM 630 C CA . ILE A 1 86 ? -22.119 -6.813 52.885 1.00 58.31 86 ILE A CA 1
ATOM 631 C C . ILE A 1 86 ? -23.610 -7.176 52.801 1.00 58.31 86 ILE A C 1
ATOM 633 O O . ILE A 1 86 ? -24.179 -7.703 53.757 1.00 58.31 86 ILE A O 1
ATOM 637 N N . LEU A 1 87 ? -24.239 -6.912 51.651 1.00 71.56 87 LEU A N 1
ATOM 638 C CA . LEU A 1 87 ? -25.547 -7.463 51.282 1.00 71.56 87 LEU A CA 1
ATOM 639 C C . LEU A 1 87 ? -25.318 -8.595 50.274 1.00 71.56 87 LEU A C 1
ATOM 641 O O . LEU A 1 87 ? -25.284 -8.368 49.067 1.00 71.56 87 LEU A O 1
ATOM 645 N N . THR A 1 88 ? -25.123 -9.815 50.774 1.00 64.62 88 THR A N 1
ATOM 646 C CA . THR A 1 88 ? -24.970 -11.003 49.924 1.00 64.62 88 THR A CA 1
ATOM 647 C C . THR A 1 88 ? -26.337 -11.589 49.599 1.00 64.62 88 THR A C 1
ATOM 649 O O . THR A 1 88 ? -27.042 -12.045 50.496 1.00 64.62 88 THR A O 1
ATOM 652 N N . ILE A 1 89 ? -26.681 -11.642 48.312 1.00 71.81 89 ILE A N 1
ATOM 653 C CA . ILE A 1 89 ? -27.850 -12.370 47.806 1.00 71.81 89 ILE A CA 1
ATOM 654 C C . ILE A 1 89 ? -27.338 -13.575 47.008 1.00 71.81 89 ILE A C 1
ATOM 656 O O . ILE A 1 89 ? -27.089 -13.487 45.806 1.00 71.81 89 ILE A O 1
ATOM 660 N N . THR A 1 90 ? -27.144 -14.707 47.686 1.00 67.19 90 THR A N 1
ATOM 661 C CA . THR A 1 90 ? -26.742 -15.968 47.042 1.00 67.19 90 THR A CA 1
ATOM 662 C C . THR A 1 90 ? -27.980 -16.722 46.573 1.00 67.19 90 THR A C 1
ATOM 664 O O . THR A 1 90 ? -28.790 -17.155 47.388 1.00 67.19 90 THR A O 1
ATOM 667 N N . THR A 1 91 ? -28.119 -16.919 45.264 1.00 65.19 91 THR A N 1
ATOM 668 C CA . THR A 1 91 ? -29.184 -17.751 44.683 1.00 65.19 91 THR A CA 1
ATOM 669 C C . THR A 1 91 ? -28.766 -19.230 44.609 1.00 65.19 91 THR A C 1
ATOM 671 O O . THR A 1 91 ? -27.594 -19.545 44.380 1.00 65.19 91 THR A O 1
ATOM 674 N N . GLY A 1 92 ? -29.724 -20.141 44.839 1.00 65.88 92 GLY A N 1
ATOM 675 C CA . GLY A 1 92 ? -29.533 -21.604 44.892 1.00 65.88 92 GLY A CA 1
ATOM 676 C C . GLY A 1 92 ? -29.124 -22.246 43.558 1.00 65.88 92 GLY A C 1
ATOM 677 O O . GLY A 1 92 ? -28.779 -21.558 42.610 1.00 65.88 92 GLY A O 1
ATOM 678 N N . ASP A 1 93 ? -29.067 -23.568 43.460 1.00 70.06 93 ASP A N 1
ATOM 679 C CA . ASP A 1 93 ? -28.600 -24.284 42.264 1.00 70.06 93 ASP A CA 1
ATOM 680 C C . ASP A 1 93 ? -29.615 -24.360 41.098 1.00 70.06 93 ASP A C 1
ATOM 682 O O . ASP A 1 93 ? -30.789 -24.027 41.232 1.00 70.06 93 ASP A O 1
ATOM 686 N N . ALA A 1 94 ? -29.100 -24.724 39.914 1.00 48.72 94 ALA A N 1
ATOM 687 C CA . ALA A 1 94 ? -29.747 -24.841 38.592 1.00 48.72 94 ALA A CA 1
ATOM 688 C C . ALA A 1 94 ? -30.509 -23.620 38.009 1.00 48.72 94 ALA A C 1
ATOM 690 O O . ALA A 1 94 ? -30.541 -23.484 36.787 1.00 48.72 94 ALA A O 1
ATOM 691 N N . ALA A 1 95 ? -31.069 -22.713 38.816 1.00 55.03 95 ALA A N 1
ATOM 692 C CA . ALA A 1 95 ? -31.863 -21.564 38.361 1.00 55.03 95 ALA A CA 1
ATOM 693 C C . ALA A 1 95 ? -31.532 -20.278 39.151 1.00 55.03 95 ALA A C 1
ATOM 695 O O . ALA A 1 95 ? -32.238 -19.881 40.076 1.00 55.03 95 ALA A O 1
ATOM 696 N N . ARG A 1 96 ? -30.434 -19.606 38.773 1.00 66.38 96 ARG A N 1
ATOM 697 C CA . ARG A 1 96 ? -29.909 -18.394 39.437 1.00 66.38 96 ARG A CA 1
ATOM 698 C C . ARG A 1 96 ? -30.310 -17.108 38.716 1.00 66.38 96 ARG A C 1
ATOM 700 O O . ARG A 1 96 ? -29.503 -16.532 37.993 1.00 66.38 96 ARG A O 1
ATOM 707 N N . ALA A 1 97 ? -31.544 -16.651 38.917 1.00 68.44 97 ALA A N 1
ATOM 708 C CA . ALA A 1 97 ? -32.022 -15.379 38.372 1.00 68.44 97 ALA A CA 1
ATOM 709 C C . ALA A 1 97 ? -32.410 -14.402 39.493 1.00 68.44 97 ALA A C 1
ATOM 711 O O . ALA A 1 97 ? -33.365 -14.641 40.225 1.00 68.44 97 ALA A O 1
ATOM 712 N N . ILE A 1 98 ? -31.689 -13.280 39.594 1.00 79.38 98 ILE A N 1
ATOM 713 C CA . ILE A 1 98 ? -32.157 -12.082 40.305 1.00 79.38 98 ILE A CA 1
ATOM 714 C C . ILE A 1 98 ? -32.629 -11.110 39.225 1.00 79.38 98 ILE A C 1
ATOM 716 O O . ILE A 1 98 ? -31.825 -10.406 38.614 1.00 79.38 98 ILE A O 1
ATOM 720 N N . THR A 1 99 ? -33.929 -11.112 38.939 1.00 78.19 99 THR A N 1
ATOM 721 C CA . THR A 1 99 ? -34.492 -10.281 37.870 1.00 78.19 99 THR A CA 1
ATOM 722 C C . THR A 1 99 ? -34.802 -8.884 38.395 1.00 78.19 99 THR A C 1
ATOM 724 O O . THR A 1 99 ? -35.869 -8.634 38.949 1.00 78.19 99 THR A O 1
ATOM 727 N N . LEU A 1 100 ? -33.873 -7.954 38.186 1.00 81.38 100 LEU A N 1
ATOM 728 C CA . LEU A 1 100 ? -34.103 -6.527 38.397 1.00 81.38 100 LEU A CA 1
ATOM 729 C C . LEU A 1 100 ? -34.626 -5.932 37.083 1.00 81.38 100 LEU A C 1
ATOM 731 O O . LEU A 1 100 ? -33.852 -5.610 36.189 1.00 81.38 100 LEU A O 1
ATOM 735 N N . THR A 1 101 ? -35.951 -5.852 36.939 1.00 77.56 101 THR A N 1
ATOM 736 C CA . THR A 1 101 ? -36.619 -5.353 35.717 1.00 77.56 101 THR A CA 1
ATOM 737 C C . THR A 1 101 ? -36.553 -3.832 35.550 1.00 77.56 101 THR A C 1
ATOM 739 O O . THR A 1 101 ? -36.834 -3.325 34.466 1.00 77.56 101 THR A O 1
ATOM 742 N N . GLY A 1 102 ? -36.212 -3.104 36.617 1.00 78.69 102 GLY A N 1
ATOM 743 C CA . GLY A 1 102 ? -35.976 -1.662 36.601 1.00 78.69 102 GLY A CA 1
ATOM 744 C C . GLY A 1 102 ? -34.514 -1.292 36.336 1.00 78.69 102 GLY A C 1
ATOM 745 O O . GLY A 1 102 ? -33.668 -2.138 36.057 1.00 78.69 102 GLY A O 1
ATOM 746 N N . ASN A 1 103 ? -34.203 -0.003 36.467 1.00 80.94 103 ASN A N 1
ATOM 747 C CA . ASN A 1 103 ? -32.839 0.499 36.305 1.00 80.94 103 ASN A CA 1
ATOM 748 C C . ASN A 1 103 ? -31.919 -0.019 37.426 1.00 80.94 103 ASN A C 1
ATOM 750 O O . ASN A 1 103 ? -32.206 0.181 38.606 1.00 80.94 103 ASN A O 1
ATOM 754 N N . LEU A 1 104 ? -30.784 -0.613 37.051 1.00 81.62 104 LEU A N 1
ATOM 755 C CA . LEU A 1 104 ? -29.718 -1.020 37.967 1.00 81.62 104 LEU A CA 1
ATOM 756 C C . LEU A 1 104 ? -28.547 -0.031 37.890 1.00 81.62 104 LEU A C 1
ATOM 758 O O . LEU A 1 104 ? -27.914 0.101 36.845 1.00 81.62 104 LEU A O 1
ATOM 762 N N . THR A 1 105 ? -28.215 0.605 39.014 1.00 81.00 105 THR A N 1
ATOM 763 C CA . THR A 1 105 ? -26.987 1.401 39.166 1.00 81.00 105 THR A CA 1
ATOM 764 C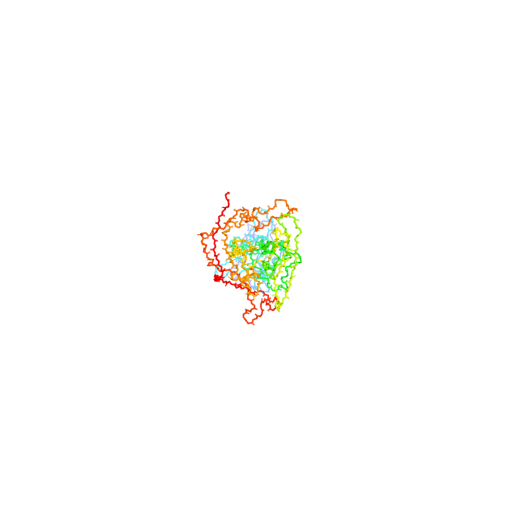 C . THR A 1 105 ? -25.936 0.568 39.896 1.00 81.00 105 THR A C 1
ATOM 766 O O . THR A 1 105 ? -26.058 0.336 41.097 1.00 81.00 105 THR A O 1
ATOM 769 N N . ALA A 1 106 ? -24.894 0.131 39.186 1.00 78.31 106 ALA A N 1
ATOM 770 C CA . ALA A 1 106 ? -23.747 -0.581 39.752 1.00 78.31 106 ALA A CA 1
ATOM 771 C C . ALA A 1 106 ? -22.489 0.287 39.613 1.00 78.31 106 ALA A C 1
ATOM 773 O O . ALA A 1 106 ? -22.121 0.658 38.502 1.00 78.31 106 ALA A O 1
ATOM 774 N N . ASN A 1 107 ? -21.849 0.646 40.733 1.00 65.06 107 ASN A N 1
ATOM 775 C CA . ASN A 1 107 ? -20.870 1.740 40.725 1.00 65.06 107 ASN A CA 1
ATOM 776 C C . ASN A 1 107 ? -19.417 1.342 40.406 1.00 65.06 107 ASN A C 1
ATOM 778 O O . ASN A 1 107 ? -18.713 2.200 39.882 1.00 65.06 107 ASN A O 1
ATOM 782 N N . GLN A 1 108 ? -18.933 0.128 40.739 1.00 55.78 108 GLN A N 1
ATOM 783 C CA . GLN A 1 108 ? -17.500 -0.214 40.552 1.00 55.78 108 GLN A CA 1
ATOM 784 C C . GLN A 1 108 ? -17.123 -1.664 40.174 1.00 55.78 108 GLN A C 1
ATOM 786 O O . GLN A 1 108 ? -16.006 -1.841 39.698 1.00 55.78 108 GLN A O 1
ATOM 791 N N . ASP A 1 109 ? -17.973 -2.690 40.315 1.00 62.97 109 ASP A N 1
ATOM 792 C CA . ASP A 1 109 ? -17.620 -4.053 39.858 1.00 62.97 109 ASP A CA 1
ATOM 793 C C . ASP A 1 109 ? -18.864 -4.855 39.426 1.00 62.97 109 ASP A C 1
ATOM 795 O O . ASP A 1 109 ? -19.823 -4.982 40.188 1.00 62.97 109 ASP A O 1
ATOM 799 N N . VAL A 1 110 ? -18.843 -5.408 38.206 1.00 71.69 110 VAL A N 1
ATOM 800 C CA . VAL A 1 110 ? -19.816 -6.406 37.709 1.00 71.69 110 VAL A CA 1
ATOM 801 C C . VAL A 1 110 ? -19.086 -7.740 37.502 1.00 71.69 110 VAL A C 1
ATOM 803 O O . VAL A 1 110 ? -19.098 -8.355 36.437 1.00 71.69 110 VAL A O 1
ATOM 806 N N . SER A 1 111 ? -18.457 -8.179 38.592 1.00 65.75 111 SER A N 1
ATOM 807 C CA . SER A 1 111 ? -17.587 -9.344 38.763 1.00 65.75 111 SER A CA 1
ATOM 808 C C . SER A 1 111 ? -16.221 -9.287 38.063 1.00 65.75 111 SER A C 1
ATOM 810 O O . SER A 1 111 ? -16.105 -9.239 36.842 1.00 65.75 111 SER A O 1
ATOM 812 N N . THR A 1 112 ? -15.179 -9.489 38.867 1.00 60.16 112 THR A N 1
ATOM 813 C CA . THR A 1 112 ? -13.784 -9.722 38.453 1.00 60.16 112 THR A CA 1
ATOM 814 C C . THR A 1 112 ? -13.487 -11.157 37.988 1.00 60.16 112 THR A C 1
ATOM 816 O O . THR A 1 112 ? -12.381 -11.431 37.528 1.00 60.16 112 THR A O 1
ATOM 819 N N . ALA A 1 113 ? -14.450 -12.082 38.097 1.00 63.00 113 ALA A N 1
ATOM 820 C CA . ALA A 1 113 ? -14.287 -13.504 37.753 1.00 63.00 113 ALA A CA 1
ATOM 821 C C . ALA A 1 113 ? -15.366 -14.064 36.801 1.00 63.00 113 ALA A C 1
ATOM 823 O O . ALA A 1 113 ? -15.311 -15.239 36.436 1.00 63.00 113 ALA A O 1
ATOM 824 N N . GLY A 1 114 ? -16.363 -13.260 36.421 1.00 66.19 114 GLY A N 1
ATOM 825 C CA . GLY A 1 114 ? -17.421 -13.653 35.490 1.00 66.19 114 GLY A CA 1
ATOM 826 C C . GLY A 1 114 ? -17.195 -13.114 34.077 1.00 66.19 114 GLY A C 1
ATOM 827 O O . GLY A 1 114 ? -16.366 -12.241 33.843 1.00 66.19 114 GLY A O 1
ATOM 828 N N . THR A 1 115 ? -17.985 -13.608 33.125 1.00 72.88 115 THR A N 1
ATOM 829 C CA . THR A 1 115 ? -18.077 -13.055 31.763 1.00 72.88 115 THR A CA 1
ATOM 830 C C . THR A 1 115 ? -19.473 -12.456 31.550 1.00 72.88 115 THR A C 1
ATOM 832 O O . THR A 1 115 ? -20.332 -13.121 30.958 1.00 72.88 115 THR A O 1
ATOM 835 N N . PRO A 1 116 ? -19.759 -11.253 32.088 1.00 77.12 116 PRO A N 1
ATOM 836 C CA . PRO A 1 116 ? -21.069 -10.621 31.957 1.00 77.12 116 PRO A CA 1
ATOM 837 C C . PRO A 1 116 ? -21.380 -10.289 30.490 1.00 77.12 116 PRO A C 1
ATOM 839 O O . PRO A 1 116 ? -20.552 -9.724 29.777 1.00 77.12 116 PRO A O 1
ATOM 842 N N . THR A 1 117 ? -22.595 -10.618 30.041 1.00 77.88 117 THR A N 1
ATOM 843 C CA . THR A 1 117 ? -23.068 -10.328 28.676 1.00 77.88 117 THR A CA 1
ATOM 844 C C . THR A 1 117 ? -24.093 -9.200 28.718 1.00 77.88 117 THR A C 1
ATOM 846 O O . THR A 1 117 ? -25.213 -9.395 29.186 1.00 77.88 117 THR A O 1
ATOM 849 N N . PHE A 1 118 ? -23.732 -8.029 28.191 1.00 81.88 118 PHE A N 1
ATOM 850 C CA . PHE A 1 118 ? -24.632 -6.880 28.078 1.00 81.88 118 PHE A CA 1
ATOM 851 C C . PHE A 1 118 ? -25.219 -6.797 26.664 1.00 81.88 118 PHE A C 1
ATOM 853 O O . PHE A 1 118 ? -24.546 -6.384 25.719 1.00 81.88 118 PHE A O 1
ATOM 860 N N . VAL A 1 119 ? -26.485 -7.183 26.505 1.00 81.38 119 VAL A N 1
ATOM 861 C CA . VAL A 1 119 ? -27.196 -7.048 25.224 1.00 81.38 119 VAL A CA 1
ATOM 862 C C . VAL A 1 119 ? -27.557 -5.576 25.005 1.00 81.38 119 VAL A C 1
ATOM 864 O O . VAL A 1 119 ? -28.269 -4.990 25.814 1.00 81.38 119 VAL A O 1
ATOM 867 N N . GLY A 1 120 ? -27.074 -4.977 23.912 1.00 82.25 120 GLY A N 1
ATOM 868 C CA . GLY A 1 120 ? -27.399 -3.589 23.552 1.00 82.25 120 GLY A CA 1
ATOM 869 C C . GLY A 1 120 ? -26.701 -2.513 24.395 1.00 82.25 120 GLY A C 1
ATOM 870 O O . GLY A 1 120 ? -27.246 -1.423 24.549 1.00 82.25 120 GLY A O 1
ATOM 871 N N . ALA A 1 121 ? -25.516 -2.797 24.948 1.00 83.75 121 ALA A N 1
ATOM 872 C CA . ALA A 1 121 ? -24.756 -1.839 25.754 1.00 83.75 121 ALA A CA 1
ATOM 873 C C . ALA A 1 121 ? -24.471 -0.519 25.005 1.00 83.75 121 ALA A C 1
ATOM 875 O O . ALA A 1 121 ? -23.762 -0.503 23.999 1.00 83.75 121 ALA A O 1
ATOM 876 N N . LEU A 1 122 ? -24.971 0.600 25.540 1.00 84.38 122 LEU A N 1
ATOM 877 C CA . LEU A 1 122 ? -24.690 1.949 25.044 1.00 84.38 122 LEU A CA 1
ATOM 878 C C . LEU A 1 122 ? -23.644 2.633 25.934 1.00 84.38 122 LEU A C 1
ATOM 880 O O . LEU A 1 122 ? -23.951 3.099 27.029 1.00 84.38 122 LEU A O 1
ATOM 884 N N . LEU A 1 123 ? -22.407 2.733 25.446 1.00 85.62 123 LEU A N 1
ATOM 885 C CA . LEU A 1 123 ? -21.291 3.372 26.154 1.00 85.62 123 LEU A CA 1
ATOM 886 C C . LEU A 1 123 ? -21.274 4.894 25.920 1.00 85.62 123 LEU A C 1
ATOM 888 O O . LEU A 1 123 ? -20.345 5.437 25.329 1.00 85.62 123 LEU A O 1
ATOM 892 N N . SER A 1 124 ? -22.315 5.597 26.373 1.00 81.94 124 SER A N 1
ATOM 893 C CA . SER A 1 124 ? -22.508 7.041 26.125 1.00 81.94 124 SER A CA 1
ATOM 894 C C . SER A 1 124 ? -21.419 7.956 26.711 1.00 81.94 124 SER A C 1
ATOM 896 O O . SER A 1 124 ? -21.290 9.096 26.275 1.00 81.94 124 SER A O 1
ATOM 898 N N . GLY A 1 125 ? -20.629 7.465 27.672 1.00 82.44 125 GLY A N 1
ATOM 899 C CA . GLY A 1 125 ? -19.476 8.161 28.257 1.00 82.44 125 GLY A CA 1
ATOM 900 C C . GLY A 1 125 ? -18.119 7.824 27.624 1.00 82.44 125 GLY A C 1
ATOM 901 O O . GLY A 1 125 ? -17.092 8.182 28.195 1.00 82.44 125 GLY A O 1
ATOM 902 N N . LEU A 1 126 ? -18.075 7.104 26.496 1.00 86.56 126 LEU A N 1
ATOM 903 C CA . LEU A 1 126 ? -16.821 6.703 25.852 1.00 86.56 126 LEU A CA 1
ATOM 904 C C . LEU A 1 126 ? -16.107 7.907 25.207 1.00 86.56 126 LEU A C 1
ATOM 906 O O . LEU A 1 126 ? -16.540 8.425 24.182 1.00 86.56 126 LEU A O 1
ATOM 910 N N . THR A 1 127 ? -14.973 8.314 25.777 1.00 86.88 127 THR A N 1
ATOM 911 C CA . THR A 1 127 ? -14.165 9.476 25.346 1.00 86.88 127 THR A CA 1
ATOM 912 C C . THR A 1 127 ? -12.934 9.097 24.508 1.00 86.88 127 THR A C 1
ATOM 914 O O . THR A 1 127 ? -11.920 9.794 24.521 1.00 86.88 127 THR A O 1
ATOM 917 N N . ALA A 1 128 ? -12.984 7.974 23.787 1.00 86.69 128 ALA A N 1
ATOM 918 C CA . ALA A 1 128 ? -11.835 7.461 23.042 1.00 86.69 128 ALA A CA 1
ATOM 919 C C . ALA A 1 128 ? -11.441 8.360 21.850 1.00 86.69 128 ALA A C 1
ATOM 921 O O . ALA A 1 128 ? -12.244 8.621 20.958 1.00 86.69 128 ALA A O 1
ATOM 922 N N . SER A 1 129 ? -10.168 8.768 21.794 1.00 85.81 129 SER A N 1
ATOM 923 C CA . SER A 1 129 ? -9.600 9.577 20.696 1.00 85.81 129 SER A CA 1
ATOM 924 C C . SER A 1 129 ? -9.201 8.771 19.447 1.00 85.81 129 SER A C 1
ATOM 926 O O . SER A 1 129 ? -8.655 9.333 18.500 1.00 85.81 129 SER A O 1
ATOM 928 N N . GLN A 1 130 ? -9.406 7.454 19.460 1.00 86.62 130 GLN A N 1
ATOM 929 C CA . GLN A 1 130 ? -9.134 6.510 18.369 1.00 86.62 130 GLN A CA 1
ATOM 930 C C . GLN A 1 130 ? -10.283 5.495 18.304 1.00 86.62 130 GLN A C 1
ATOM 932 O O . GLN A 1 130 ? -11.110 5.446 19.219 1.00 86.62 130 GLN A O 1
ATOM 937 N N . MET A 1 131 ? -10.333 4.661 17.259 1.00 85.56 131 MET A N 1
ATOM 938 C CA . MET A 1 131 ? -11.294 3.554 17.234 1.00 85.56 131 MET A CA 1
ATOM 939 C C . MET A 1 131 ? -11.059 2.605 18.413 1.00 85.56 131 MET A C 1
ATOM 941 O O . MET A 1 131 ? -9.920 2.396 18.836 1.00 85.56 131 MET A O 1
ATOM 945 N N . VAL A 1 132 ? -12.149 2.025 18.912 1.00 89.81 132 VAL A N 1
ATOM 946 C CA . VAL A 1 132 ? -12.137 1.030 19.985 1.00 89.81 132 VAL A CA 1
ATOM 947 C C . VAL A 1 132 ? -12.477 -0.335 19.405 1.00 89.81 132 VAL A C 1
ATOM 949 O O . VAL A 1 132 ? -13.428 -0.471 18.636 1.00 89.81 132 VAL A O 1
ATOM 952 N N . PHE A 1 133 ? -11.700 -1.341 19.787 1.00 87.69 133 PHE A N 1
ATOM 953 C CA . PHE A 1 133 ? -11.873 -2.738 19.401 1.00 87.69 133 PHE A CA 1
ATOM 954 C C . PHE A 1 133 ? -11.674 -3.649 20.615 1.00 87.69 133 PHE A C 1
ATOM 956 O O . PHE A 1 133 ? -11.254 -3.203 21.681 1.00 87.69 133 PHE A O 1
ATOM 963 N N . THR A 1 134 ? -11.992 -4.932 20.462 1.00 88.25 134 THR A N 1
ATOM 964 C CA . THR A 1 134 ? -11.668 -5.955 21.460 1.00 88.25 134 THR A CA 1
ATOM 965 C C . THR A 1 134 ? -10.275 -6.521 21.204 1.00 88.25 134 THR A C 1
ATOM 967 O O . THR A 1 134 ? -10.013 -6.988 20.094 1.00 88.25 134 THR A O 1
ATOM 970 N N . ASP A 1 135 ? -9.402 -6.529 22.211 1.00 85.94 135 ASP A N 1
ATOM 971 C CA . ASP A 1 135 ? -8.137 -7.272 22.146 1.00 85.94 135 ASP A CA 1
ATOM 972 C C . ASP A 1 135 ? -8.364 -8.805 22.195 1.00 85.94 135 ASP A C 1
ATOM 974 O O . ASP A 1 135 ? -9.494 -9.293 22.297 1.00 85.94 135 ASP A O 1
ATOM 978 N N . ALA A 1 136 ? -7.283 -9.593 22.139 1.00 87.25 136 ALA A N 1
ATOM 979 C CA . ALA A 1 136 ? -7.356 -11.057 22.245 1.00 87.25 136 ALA A CA 1
ATOM 980 C C . ALA A 1 136 ? -7.920 -11.553 23.597 1.00 87.25 136 ALA A C 1
ATOM 982 O O . ALA A 1 136 ? -8.445 -12.665 23.680 1.00 87.25 136 ALA A O 1
ATOM 983 N N . SER A 1 137 ? -7.852 -10.718 24.637 1.00 85.75 137 SER A N 1
ATOM 984 C CA . SER A 1 137 ? -8.425 -10.941 25.969 1.00 85.75 137 SER A CA 1
ATOM 985 C C . SER A 1 137 ? -9.870 -10.423 26.088 1.00 85.75 137 SER A C 1
ATOM 987 O O . SER A 1 137 ? -10.478 -10.555 27.147 1.00 85.75 137 SER A O 1
ATOM 989 N N . LYS A 1 138 ? -10.442 -9.894 24.994 1.00 84.12 138 LYS A N 1
ATOM 990 C CA . LYS A 1 138 ? -11.777 -9.280 24.876 1.00 84.12 138 LYS A CA 1
ATOM 991 C C . LYS A 1 138 ? -11.949 -7.947 25.618 1.00 84.12 138 LYS A C 1
ATOM 993 O O . LYS A 1 138 ? -13.079 -7.482 25.763 1.00 84.12 138 LYS A O 1
ATOM 998 N N . ASN A 1 139 ? -10.864 -7.300 26.038 1.00 84.81 139 ASN A N 1
ATOM 999 C CA . ASN A 1 139 ? -10.918 -5.957 26.611 1.00 84.81 139 ASN A CA 1
ATOM 1000 C C . ASN A 1 139 ? -11.211 -4.929 25.519 1.00 84.81 139 ASN A C 1
ATOM 1002 O O . ASN A 1 139 ? -10.643 -5.008 24.430 1.00 84.81 139 ASN A O 1
ATOM 1006 N N . LEU A 1 140 ? -12.028 -3.921 25.831 1.00 88.94 140 LEU A N 1
ATOM 1007 C CA . LEU A 1 140 ? -12.161 -2.740 24.981 1.00 88.94 140 LEU A CA 1
ATOM 1008 C C . LEU A 1 140 ? -10.882 -1.903 25.077 1.00 88.94 140 LEU A C 1
ATOM 1010 O O . LEU A 1 140 ? -10.584 -1.328 26.123 1.00 88.94 140 LEU A O 1
ATOM 1014 N N . VAL A 1 141 ? -10.145 -1.827 23.975 1.00 88.56 141 VAL A N 1
ATOM 1015 C CA . VAL A 1 141 ? -8.897 -1.070 23.850 1.00 88.56 141 VAL A CA 1
ATOM 1016 C C . VAL A 1 141 ? -8.990 -0.100 22.679 1.00 88.56 141 VAL A C 1
ATOM 1018 O O . VAL A 1 141 ? -9.682 -0.359 21.694 1.00 88.56 141 VAL A O 1
ATOM 1021 N N . SER A 1 142 ? -8.300 1.032 22.784 1.00 90.75 142 SER A N 1
ATOM 1022 C CA . SER A 1 142 ? -8.136 1.974 21.679 1.00 90.75 142 SER A CA 1
ATOM 1023 C C . SER A 1 142 ? -6.819 1.719 20.949 1.00 90.75 142 SER A C 1
ATOM 1025 O O . SER A 1 142 ? -5.826 1.318 21.558 1.00 90.75 142 SER A O 1
ATOM 1027 N N . GLY A 1 143 ? -6.788 1.963 19.640 1.00 86.25 143 GLY A N 1
ATOM 1028 C CA . GLY A 1 143 ? -5.556 1.806 18.874 1.00 86.25 143 GLY A CA 1
ATOM 1029 C C . GLY A 1 143 ? -5.691 2.086 17.383 1.00 86.25 143 GLY A C 1
ATOM 1030 O O . GLY A 1 143 ? -6.769 2.394 16.868 1.00 86.25 143 GLY A O 1
ATOM 1031 N N . LEU A 1 144 ? -4.556 1.957 16.698 1.00 82.75 144 LEU A N 1
ATOM 1032 C CA . LEU A 1 144 ? -4.452 2.103 15.253 1.00 82.75 144 LEU A CA 1
ATOM 1033 C C . LEU A 1 144 ? -5.006 0.864 14.548 1.00 82.75 144 LEU A C 1
ATOM 1035 O O . LEU A 1 144 ? -4.803 -0.262 14.999 1.00 82.75 144 LEU A O 1
ATOM 1039 N N . ILE A 1 145 ? -5.647 1.081 13.402 1.00 78.12 145 ILE A N 1
ATOM 1040 C CA . ILE A 1 145 ? -6.050 0.003 12.501 1.00 78.12 145 ILE A CA 1
ATOM 1041 C C . ILE A 1 145 ? -4.882 -0.282 11.557 1.00 78.12 145 ILE A C 1
ATOM 1043 O O . ILE A 1 145 ? -4.338 0.646 10.955 1.00 78.12 145 ILE A O 1
ATOM 1047 N N . SER A 1 146 ? -4.512 -1.551 11.405 1.00 71.56 146 SER A N 1
ATOM 1048 C CA . SER A 1 146 ? -3.612 -2.018 10.351 1.00 71.56 146 SER A CA 1
ATOM 1049 C C . SER A 1 146 ? -4.407 -2.781 9.288 1.00 71.56 146 SER A C 1
ATOM 1051 O O . SER A 1 146 ? -5.226 -3.639 9.612 1.00 71.56 146 SER A O 1
ATOM 1053 N N . GLY A 1 147 ? -4.158 -2.472 8.013 1.00 69.31 147 GLY A N 1
ATOM 1054 C CA . GLY A 1 147 ? -4.877 -3.063 6.879 1.00 69.31 147 GLY A CA 1
ATOM 1055 C C . GLY A 1 147 ? -6.165 -2.324 6.497 1.00 69.31 147 GLY A C 1
ATOM 1056 O O . GLY A 1 147 ? -6.350 -1.151 6.826 1.00 69.31 147 GLY A O 1
ATOM 1057 N N . ASP A 1 148 ? -7.029 -3.016 5.755 1.00 66.69 148 ASP A N 1
ATOM 1058 C CA . ASP A 1 148 ? -8.214 -2.434 5.120 1.00 66.69 148 ASP A CA 1
ATOM 1059 C C . ASP A 1 148 ? -9.368 -2.197 6.106 1.00 66.69 148 ASP A C 1
ATOM 1061 O O . ASP A 1 148 ? -9.657 -3.022 6.974 1.00 66.69 148 ASP A O 1
ATOM 1065 N N . VAL A 1 149 ? -10.086 -1.082 5.930 1.00 70.31 149 VAL A N 1
ATOM 1066 C CA . VAL A 1 149 ? -11.215 -0.690 6.789 1.00 70.31 149 VAL A CA 1
ATOM 1067 C C . VAL A 1 149 ? -12.526 -0.723 6.007 1.00 70.31 149 VAL A C 1
ATOM 1069 O O . VAL A 1 149 ? -12.819 0.171 5.214 1.00 70.31 149 VAL A O 1
ATOM 1072 N N . ALA A 1 150 ? -13.360 -1.727 6.275 1.00 64.06 150 ALA A N 1
ATOM 1073 C CA . ALA A 1 150 ? -14.719 -1.802 5.747 1.00 64.06 150 ALA A CA 1
ATOM 1074 C C . ALA A 1 150 ? -15.711 -1.101 6.693 1.00 64.06 150 ALA A C 1
ATOM 1076 O O . ALA A 1 150 ? -16.243 -1.716 7.616 1.00 64.06 150 ALA A O 1
ATOM 1077 N N . VAL A 1 151 ? -15.983 0.189 6.465 1.00 69.50 151 VAL A N 1
ATOM 1078 C CA . VAL A 1 151 ? -17.042 0.906 7.197 1.00 69.50 151 VAL A CA 1
ATOM 1079 C C . VAL A 1 151 ? -18.385 0.678 6.500 1.00 69.50 151 VAL A C 1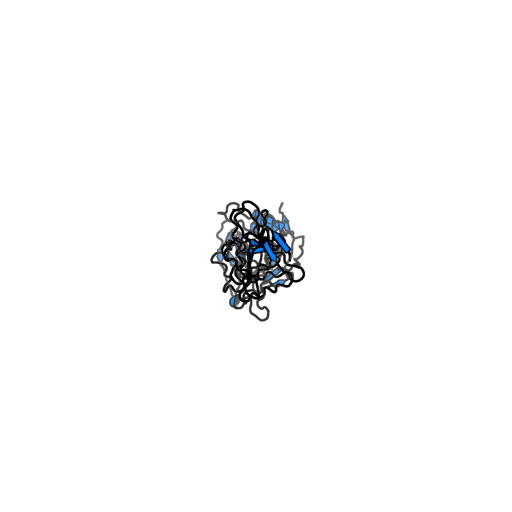
ATOM 1081 O O . VAL A 1 151 ? -18.605 1.141 5.381 1.00 69.50 151 VAL A O 1
ATOM 1084 N N . THR A 1 152 ? -19.301 -0.027 7.161 1.00 64.00 152 THR A N 1
ATOM 1085 C CA . THR A 1 152 ? -20.676 -0.244 6.687 1.00 64.00 152 THR A CA 1
ATOM 1086 C C . THR A 1 152 ? -21.642 0.737 7.359 1.00 64.00 152 THR A C 1
ATOM 1088 O O . THR A 1 152 ? -21.431 1.168 8.490 1.00 64.00 152 THR A O 1
ATOM 1091 N N . GLY A 1 153 ? -22.693 1.158 6.650 1.00 57.44 153 GLY A N 1
ATOM 1092 C CA . GLY A 1 153 ? -23.706 2.093 7.172 1.00 57.44 153 GLY A CA 1
ATOM 1093 C C . GLY A 1 153 ? -23.281 3.570 7.259 1.00 57.44 153 GLY A C 1
ATOM 1094 O O . GLY A 1 153 ? -24.149 4.440 7.291 1.00 57.44 153 GLY A O 1
ATOM 1095 N N . ALA A 1 154 ? -21.984 3.888 7.214 1.00 56.91 154 ALA A N 1
ATOM 1096 C CA . ALA A 1 154 ? -21.517 5.253 6.972 1.00 56.91 154 ALA A CA 1
ATOM 1097 C C . ALA A 1 154 ? -21.686 5.598 5.483 1.00 56.91 154 ALA A C 1
ATOM 1099 O O . ALA A 1 154 ? -21.029 5.000 4.633 1.00 56.91 154 ALA A O 1
ATOM 1100 N N . GLY A 1 155 ? -22.561 6.561 5.169 1.00 60.50 155 GLY A N 1
ATOM 1101 C CA . GLY A 1 155 ? -23.005 6.826 3.791 1.00 60.50 155 GLY A CA 1
ATOM 1102 C C . GLY A 1 155 ? -21.894 7.143 2.782 1.00 60.50 155 GLY A C 1
ATOM 1103 O O . GLY A 1 155 ? -22.052 6.838 1.604 1.00 60.50 155 GLY A O 1
ATOM 1104 N N . VAL A 1 156 ? -20.769 7.715 3.228 1.00 56.22 156 VAL A N 1
ATOM 1105 C CA . VAL A 1 156 ? -19.547 7.855 2.422 1.00 56.22 156 VAL A CA 1
ATOM 1106 C C . VAL A 1 156 ? -18.331 7.642 3.321 1.00 56.22 156 VAL A C 1
ATOM 1108 O O . VAL A 1 156 ? -18.104 8.410 4.254 1.00 56.22 156 VAL A O 1
ATOM 1111 N N . SER A 1 157 ? -17.513 6.633 3.021 1.00 60.88 157 SER A N 1
ATOM 1112 C CA . SER A 1 157 ? -16.184 6.458 3.631 1.00 60.88 157 SER A CA 1
ATOM 1113 C C . SER A 1 157 ? -15.159 7.346 2.922 1.00 60.88 157 SER A C 1
ATOM 1115 O O . SER A 1 157 ? -14.266 6.858 2.232 1.00 60.88 157 SER A O 1
ATOM 1117 N N . SER A 1 158 ? -15.323 8.667 3.011 1.00 61.44 158 SER A N 1
ATOM 1118 C CA . SER A 1 158 ? -14.401 9.602 2.369 1.00 61.44 158 SER A CA 1
ATOM 1119 C C . SER A 1 158 ? -13.098 9.706 3.159 1.00 61.44 158 SER A C 1
ATOM 1121 O O . SER A 1 158 ? -13.074 10.098 4.326 1.00 61.44 158 SER A O 1
ATOM 1123 N N . ILE A 1 159 ? -11.979 9.424 2.490 1.00 72.38 159 ILE A N 1
ATOM 1124 C CA . ILE A 1 159 ? -10.684 9.924 2.948 1.00 72.38 159 ILE A CA 1
ATOM 1125 C C . ILE A 1 159 ? -10.774 11.454 2.917 1.00 72.38 159 ILE A C 1
ATOM 1127 O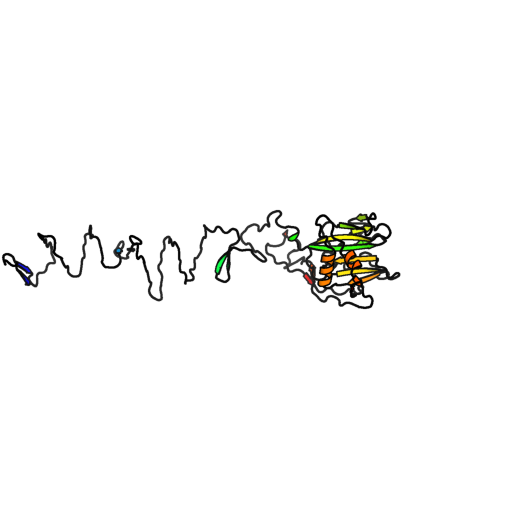 O . ILE A 1 159 ? -11.132 12.038 1.893 1.00 72.38 159 ILE A O 1
ATOM 1131 N N . GLY A 1 160 ? -10.497 12.106 4.049 1.00 65.94 160 GLY A N 1
ATOM 1132 C CA . GLY A 1 160 ? -10.619 13.559 4.159 1.00 65.94 160 GLY A CA 1
ATOM 1133 C C . GLY A 1 160 ? -9.753 14.301 3.134 1.00 65.94 160 GLY A C 1
ATOM 1134 O O . GLY A 1 160 ? -8.689 13.822 2.732 1.00 65.94 160 GLY A O 1
ATOM 1135 N N . SER A 1 161 ? -10.185 15.498 2.735 1.00 70.06 161 SER A N 1
ATOM 1136 C CA . SER A 1 161 ? -9.433 16.349 1.806 1.00 70.06 161 SER A CA 1
ATOM 1137 C C . SER A 1 161 ? -7.978 16.522 2.256 1.00 70.06 161 SER A C 1
ATOM 1139 O O . SER A 1 161 ? -7.708 16.754 3.436 1.00 70.06 161 SER A O 1
ATOM 1141 N N . ALA A 1 162 ? -7.045 16.395 1.308 1.00 73.50 162 ALA A N 1
ATOM 1142 C CA . ALA A 1 162 ? -5.597 16.453 1.533 1.00 73.50 162 ALA A CA 1
ATOM 1143 C C . ALA A 1 162 ? -5.027 15.430 2.547 1.00 73.50 162 ALA A C 1
ATOM 1145 O O . ALA A 1 162 ? -3.924 15.628 3.054 1.00 73.50 162 ALA A O 1
ATOM 1146 N N . LYS A 1 163 ? -5.735 14.326 2.848 1.00 81.31 163 LYS A N 1
ATOM 1147 C CA . LYS A 1 163 ? -5.188 13.243 3.689 1.00 81.31 163 LYS A CA 1
ATOM 1148 C C . LYS A 1 163 ? -4.328 12.239 2.923 1.00 81.31 163 LYS A C 1
ATOM 1150 O O . LYS A 1 163 ? -3.409 11.707 3.529 1.00 81.31 163 LYS A O 1
ATOM 1155 N N . VAL A 1 164 ? -4.558 12.030 1.622 1.00 82.12 164 VAL A N 1
ATOM 1156 C CA . VAL A 1 164 ? -3.638 11.255 0.768 1.00 82.12 164 VAL A CA 1
ATOM 1157 C C . VAL A 1 164 ? -2.421 12.123 0.442 1.00 82.12 164 VAL A C 1
ATOM 1159 O O . VAL A 1 164 ? -2.492 13.016 -0.401 1.00 82.12 164 VAL A O 1
ATOM 1162 N N . THR A 1 165 ? -1.309 11.889 1.134 1.00 81.62 165 THR A N 1
ATOM 1163 C CA . THR A 1 165 ? -0.020 12.535 0.844 1.00 81.62 165 THR A CA 1
ATOM 1164 C C . THR A 1 165 ? 0.711 11.805 -0.287 1.00 81.62 165 THR A C 1
ATOM 1166 O O . THR A 1 165 ? 0.422 10.644 -0.570 1.00 81.62 165 THR A O 1
ATOM 1169 N N . GLN A 1 166 ? 1.718 12.437 -0.906 1.00 76.75 166 GLN A N 1
ATOM 1170 C CA . GLN A 1 166 ? 2.557 11.757 -1.911 1.00 76.75 166 GLN A CA 1
ATOM 1171 C C . GLN A 1 166 ? 3.208 10.476 -1.359 1.00 76.75 166 GLN A C 1
ATOM 1173 O O . GLN A 1 166 ? 3.331 9.501 -2.086 1.00 76.75 166 GLN A O 1
ATOM 1178 N N . SER A 1 167 ? 3.558 10.449 -0.068 1.00 77.69 167 SER A N 1
ATOM 1179 C CA . SER A 1 167 ? 4.106 9.270 0.618 1.00 77.69 167 SER A CA 1
ATOM 1180 C C . SER A 1 167 ? 3.110 8.123 0.835 1.00 77.69 167 SER A C 1
ATOM 1182 O O . SER A 1 167 ? 3.539 7.016 1.141 1.00 77.69 167 SER A O 1
ATOM 1184 N N . MET A 1 168 ? 1.801 8.360 0.690 1.00 82.56 168 MET A N 1
ATOM 1185 C CA . MET A 1 168 ? 0.777 7.304 0.709 1.00 82.56 168 MET A CA 1
ATOM 1186 C C . MET A 1 168 ? 0.533 6.698 -0.676 1.00 82.56 168 MET A C 1
ATOM 1188 O O . MET A 1 168 ? -0.101 5.651 -0.784 1.00 82.56 168 MET A O 1
ATOM 1192 N N . LEU A 1 169 ? 1.023 7.336 -1.741 1.00 85.00 169 LEU A N 1
ATOM 1193 C CA . LEU A 1 169 ? 1.005 6.750 -3.073 1.00 85.00 169 LEU A CA 1
ATOM 1194 C C . LEU A 1 169 ? 2.196 5.796 -3.191 1.00 85.00 169 LEU A C 1
ATOM 1196 O O . LEU A 1 169 ? 3.344 6.203 -3.013 1.00 85.00 169 LEU A O 1
ATOM 1200 N N . LYS A 1 170 ? 1.936 4.528 -3.530 1.00 84.50 170 LYS A N 1
ATOM 1201 C CA . LYS A 1 170 ? 2.989 3.574 -3.901 1.00 84.50 170 LYS A CA 1
ATOM 1202 C C . LYS A 1 170 ? 3.584 4.022 -5.240 1.00 84.50 170 LYS A C 1
ATOM 1204 O O . LYS A 1 170 ? 3.103 3.647 -6.306 1.00 84.50 170 LYS A O 1
ATOM 1209 N N . THR A 1 171 ? 4.585 4.892 -5.185 1.00 88.88 171 THR A N 1
ATOM 1210 C CA . THR A 1 171 ? 5.261 5.432 -6.369 1.00 88.88 171 THR A CA 1
ATOM 1211 C C . THR A 1 171 ? 6.646 4.851 -6.534 1.00 88.88 171 THR A C 1
ATOM 1213 O O . THR A 1 171 ? 7.318 4.562 -5.546 1.00 88.88 171 THR A O 1
ATOM 1216 N N . SER A 1 172 ? 7.098 4.784 -7.779 1.00 88.50 172 SER A N 1
ATOM 1217 C CA . SER A 1 172 ? 8.502 4.581 -8.099 1.00 88.50 172 SER A CA 1
ATOM 1218 C C . SER A 1 172 ? 8.992 5.627 -9.093 1.00 88.50 172 SER A C 1
ATOM 1220 O O . SER A 1 172 ? 8.214 6.446 -9.587 1.00 88.50 172 SER A O 1
ATOM 1222 N N . THR A 1 173 ? 10.289 5.599 -9.365 1.00 90.06 173 THR A N 1
ATOM 1223 C CA . THR A 1 173 ? 10.960 6.426 -10.357 1.00 90.06 173 THR A CA 1
ATOM 1224 C C . THR A 1 173 ? 11.574 5.515 -11.412 1.00 90.06 173 THR A C 1
ATOM 1226 O O . THR A 1 173 ? 12.309 4.589 -11.081 1.00 90.06 173 THR A O 1
ATOM 1229 N N . GLY A 1 174 ? 11.287 5.796 -12.679 1.00 90.44 174 GLY A N 1
ATOM 1230 C CA . GLY A 1 174 ? 11.966 5.197 -13.824 1.00 90.44 174 GLY A CA 1
ATOM 1231 C C . GLY A 1 174 ? 12.541 6.289 -14.719 1.00 90.44 174 GLY A C 1
ATOM 1232 O O . GLY A 1 174 ? 12.175 7.463 -14.598 1.00 90.44 174 GLY A O 1
ATOM 1233 N N . SER A 1 175 ? 13.431 5.923 -15.632 1.00 93.31 175 SER A N 1
ATOM 1234 C CA . SER A 1 175 ? 14.041 6.878 -16.554 1.00 93.31 175 SER A CA 1
ATOM 1235 C C . SER A 1 175 ? 14.376 6.293 -17.921 1.00 93.31 175 SER A C 1
ATOM 1237 O O . SER A 1 175 ? 14.463 5.080 -18.123 1.00 93.31 175 SER A O 1
ATOM 1239 N N . VAL A 1 176 ? 14.553 7.201 -18.879 1.00 93.00 176 VAL A N 1
ATOM 1240 C CA . VAL A 1 176 ? 15.018 6.930 -20.238 1.00 93.00 176 VAL A CA 1
ATOM 1241 C C . VAL A 1 176 ? 16.153 7.872 -20.603 1.00 93.00 176 VAL A C 1
ATOM 1243 O O . VAL A 1 176 ? 16.144 9.041 -20.218 1.00 93.00 176 VAL A O 1
ATOM 1246 N N . SER A 1 177 ? 17.104 7.381 -21.389 1.00 94.00 177 SER A N 1
ATOM 1247 C CA . SER A 1 177 ? 18.209 8.169 -21.931 1.00 94.00 177 SER A CA 1
ATOM 1248 C C . SER A 1 177 ? 18.247 8.134 -23.458 1.00 94.00 177 SER A C 1
ATOM 1250 O O . SER A 1 177 ? 17.784 7.179 -24.091 1.00 94.00 177 SER A O 1
ATOM 1252 N N . GLN A 1 178 ? 18.811 9.174 -24.065 1.00 92.50 178 GLN A N 1
ATOM 1253 C CA . GLN A 1 178 ? 19.102 9.226 -25.493 1.00 92.50 178 GLN A CA 1
ATOM 1254 C C . GLN A 1 178 ? 20.391 10.013 -25.756 1.00 92.50 178 GLN A C 1
ATOM 1256 O O . GLN A 1 178 ? 20.539 11.140 -25.285 1.00 92.50 178 GLN A O 1
ATOM 1261 N N . THR A 1 179 ? 21.285 9.440 -26.563 1.00 89.12 179 THR A N 1
ATOM 1262 C CA . THR A 1 179 ? 22.598 10.017 -26.891 1.00 89.12 179 THR A CA 1
ATOM 1263 C C . THR A 1 179 ? 22.723 10.261 -28.400 1.00 89.12 179 THR A C 1
ATOM 1265 O O . THR A 1 179 ? 22.262 9.452 -29.205 1.00 89.12 179 THR A O 1
ATOM 1268 N N . THR A 1 180 ? 23.379 11.351 -28.812 1.00 80.88 180 THR A N 1
ATOM 1269 C CA . THR A 1 180 ? 23.720 11.748 -30.209 1.00 80.88 180 THR A CA 1
ATOM 1270 C C . THR A 1 180 ? 22.598 11.972 -31.242 1.00 80.88 180 THR A C 1
ATOM 1272 O O . THR A 1 180 ? 22.828 12.676 -32.224 1.00 80.88 180 THR A O 1
ATOM 1275 N N . THR A 1 181 ? 21.399 11.406 -31.084 1.00 86.00 181 THR A N 1
ATOM 1276 C CA . THR A 1 181 ? 20.281 11.569 -32.037 1.00 86.00 181 THR A CA 1
ATOM 1277 C C . THR A 1 181 ? 18.963 11.852 -31.332 1.00 86.00 181 THR A C 1
ATOM 1279 O O . THR A 1 181 ? 18.751 11.401 -30.211 1.00 86.00 181 THR A O 1
ATOM 1282 N N . ASN A 1 182 ? 18.052 12.572 -31.989 1.00 90.31 182 ASN A N 1
ATOM 1283 C CA . ASN A 1 182 ? 16.724 12.831 -31.432 1.00 90.31 182 ASN A CA 1
ATOM 1284 C C . ASN A 1 182 ? 15.832 11.587 -31.569 1.00 90.31 182 ASN A C 1
ATOM 1286 O O . ASN A 1 182 ? 15.813 10.971 -32.636 1.00 90.31 182 ASN A O 1
ATOM 1290 N N . ALA A 1 183 ? 15.068 11.244 -30.531 1.00 89.44 183 ALA A N 1
ATOM 1291 C CA . ALA A 1 183 ? 14.320 9.983 -30.477 1.00 89.44 183 ALA A CA 1
ATOM 1292 C C . ALA A 1 183 ? 13.027 10.082 -29.657 1.00 89.44 183 ALA A C 1
ATOM 1294 O O . ALA A 1 183 ? 12.964 10.819 -28.673 1.00 89.44 183 ALA A O 1
ATOM 1295 N N . ASN A 1 184 ? 12.025 9.284 -30.032 1.00 89.06 184 ASN A N 1
ATOM 1296 C CA . ASN A 1 184 ? 10.790 9.084 -29.268 1.00 89.06 184 ASN A CA 1
ATOM 1297 C C . ASN A 1 184 ? 10.995 7.937 -28.256 1.00 89.06 184 ASN A C 1
ATOM 1299 O O . ASN A 1 184 ? 11.522 6.879 -28.601 1.00 89.06 184 ASN A O 1
ATOM 1303 N N . LYS A 1 185 ? 10.590 8.127 -26.997 1.00 87.88 185 LYS A N 1
ATOM 1304 C CA . LYS A 1 185 ? 10.809 7.190 -25.880 1.00 87.88 185 LYS A CA 1
ATOM 1305 C C . LYS A 1 185 ? 9.530 6.939 -25.097 1.00 87.88 185 LYS A C 1
ATOM 1307 O O . LYS A 1 185 ? 8.824 7.884 -24.760 1.00 87.88 185 LYS A O 1
ATOM 1312 N N . ALA A 1 186 ? 9.276 5.682 -24.741 1.00 85.81 186 ALA A N 1
ATOM 1313 C CA . ALA A 1 186 ? 8.210 5.319 -23.814 1.00 85.81 186 ALA A CA 1
ATOM 1314 C C . ALA A 1 186 ? 8.648 5.665 -22.385 1.00 85.81 186 ALA A C 1
ATOM 1316 O O . ALA A 1 186 ? 9.650 5.127 -21.914 1.00 85.81 186 ALA A O 1
ATOM 1317 N N . LEU A 1 187 ? 7.926 6.545 -21.688 1.00 86.94 187 LEU A N 1
ATOM 1318 C CA . LEU A 1 187 ? 8.245 6.841 -20.289 1.00 86.94 187 LEU A CA 1
ATOM 1319 C C . LEU A 1 187 ? 7.780 5.699 -19.354 1.00 86.94 187 LEU A C 1
ATOM 1321 O O . LEU A 1 187 ? 6.686 5.158 -19.549 1.00 86.94 187 LEU A O 1
ATOM 1325 N N . PRO A 1 188 ? 8.576 5.337 -18.332 1.00 86.25 188 PRO A N 1
ATOM 1326 C CA . PRO A 1 188 ? 8.185 4.394 -17.287 1.00 86.25 188 PRO A CA 1
ATOM 1327 C C . PRO A 1 188 ? 6.899 4.763 -16.547 1.00 86.25 188 PRO A C 1
ATOM 1329 O O . PRO A 1 188 ? 6.712 5.899 -16.127 1.00 86.25 188 PRO A O 1
ATOM 1332 N N . GLY A 1 189 ? 6.029 3.771 -16.351 1.00 81.62 189 GLY A N 1
ATOM 1333 C CA . GLY A 1 189 ? 4.721 3.946 -15.713 1.00 81.62 189 GLY A CA 1
ATOM 1334 C C . GLY A 1 189 ? 3.569 4.264 -16.669 1.00 81.62 189 GLY A C 1
ATOM 1335 O O . GLY A 1 189 ? 2.413 4.195 -16.250 1.00 81.62 189 GLY A O 1
ATOM 1336 N N . GLY A 1 190 ? 3.847 4.558 -17.945 1.00 81.31 190 GLY A N 1
ATOM 1337 C CA . GLY A 1 190 ? 2.816 4.708 -18.972 1.00 81.31 190 GLY A CA 1
ATOM 1338 C C . GLY A 1 190 ? 1.815 5.817 -18.638 1.00 81.31 190 GLY A C 1
ATOM 1339 O O . GLY A 1 190 ? 2.183 6.983 -18.505 1.00 81.31 190 GLY A O 1
ATOM 1340 N N . GLU A 1 191 ? 0.534 5.473 -18.531 1.00 80.19 191 GLU A N 1
ATOM 1341 C CA . GLU A 1 191 ? -0.543 6.421 -18.201 1.00 80.19 191 GLU A CA 1
ATOM 1342 C C . GLU A 1 191 ? -0.534 6.885 -16.724 1.00 80.19 191 GLU A C 1
ATOM 1344 O O . GLU A 1 191 ? -1.190 7.867 -16.384 1.00 80.19 191 GLU A O 1
ATOM 1349 N N . TYR A 1 192 ? 0.235 6.229 -15.843 1.00 84.88 192 TYR A N 1
ATOM 1350 C CA . TYR A 1 192 ? 0.272 6.491 -14.391 1.00 84.88 192 TYR A CA 1
ATOM 1351 C C . TYR A 1 192 ? 1.436 7.393 -13.939 1.00 84.88 192 TYR A C 1
ATOM 1353 O O . TYR A 1 192 ? 1.770 7.451 -12.749 1.00 84.88 192 TYR A O 1
ATOM 1361 N N . GLY A 1 193 ? 2.081 8.076 -14.886 1.00 87.00 193 GLY A N 1
ATOM 1362 C CA . GLY A 1 193 ? 3.233 8.944 -14.657 1.00 87.00 193 GLY A CA 1
ATOM 1363 C C . GLY A 1 193 ? 2.888 10.394 -14.299 1.00 87.00 193 GLY A C 1
ATOM 1364 O O . GLY A 1 193 ? 1.999 11.008 -14.885 1.00 87.00 193 GLY A O 1
ATOM 1365 N N . PHE A 1 194 ? 3.646 10.976 -13.367 1.00 90.50 194 PHE A N 1
ATOM 1366 C CA . PHE A 1 194 ? 3.657 12.419 -13.099 1.00 90.50 194 PHE A CA 1
ATOM 1367 C C . PHE A 1 194 ? 4.481 13.169 -14.160 1.00 90.50 194 PHE A C 1
ATOM 1369 O O . PHE A 1 194 ? 5.130 12.557 -15.004 1.00 90.50 194 PHE A O 1
ATOM 1376 N N . TYR A 1 195 ? 4.474 14.504 -14.149 1.00 92.06 195 TYR A N 1
ATOM 1377 C CA . TYR A 1 195 ? 5.199 15.289 -15.156 1.00 92.06 195 TYR A CA 1
ATOM 1378 C C . TYR A 1 195 ? 6.712 14.954 -15.165 1.00 92.06 195 TYR A C 1
ATOM 1380 O O . TYR A 1 195 ? 7.325 14.967 -14.094 1.00 92.06 195 TYR A O 1
ATOM 1388 N N . PRO A 1 196 ? 7.325 14.641 -16.325 1.00 92.69 196 PRO A N 1
ATOM 1389 C CA . PRO A 1 196 ? 8.714 14.194 -16.386 1.00 92.69 196 PRO A CA 1
ATOM 1390 C C . PRO A 1 196 ? 9.711 15.334 -16.140 1.00 92.69 196 PRO A C 1
ATOM 1392 O O . PRO A 1 196 ? 9.487 16.483 -16.525 1.00 92.69 196 PRO A O 1
ATOM 1395 N N . GLN A 1 197 ? 10.846 14.990 -15.537 1.00 93.12 197 GLN A N 1
ATOM 1396 C CA . GLN A 1 197 ? 11.983 15.877 -15.288 1.00 93.12 197 GLN A CA 1
ATOM 1397 C C . GLN A 1 197 ? 13.116 15.541 -16.264 1.00 93.12 197 GLN A C 1
ATOM 1399 O O . GLN A 1 197 ? 13.329 14.372 -16.578 1.00 93.12 197 GLN A O 1
ATOM 1404 N N . ILE A 1 198 ? 13.831 16.554 -16.760 1.00 92.31 198 ILE A N 1
ATOM 1405 C CA . ILE A 1 198 ? 14.811 16.422 -17.852 1.00 92.31 198 ILE A CA 1
ATOM 1406 C C . ILE A 1 198 ? 16.184 16.903 -17.381 1.00 92.31 198 ILE A C 1
ATOM 1408 O O . ILE A 1 198 ? 16.260 17.944 -16.728 1.00 92.31 198 ILE A O 1
ATOM 1412 N N . LYS A 1 199 ? 17.261 16.202 -17.758 1.00 91.38 199 LYS A N 1
ATOM 1413 C CA . LYS A 1 199 ? 18.640 16.702 -17.606 1.00 91.38 199 LYS A CA 1
ATOM 1414 C C . LYS A 1 199 ? 19.535 16.356 -18.801 1.00 91.38 199 LYS A C 1
ATOM 1416 O O . LYS A 1 199 ? 19.230 15.440 -19.565 1.00 91.38 199 LYS A O 1
ATOM 1421 N N . SER A 1 200 ? 20.653 17.065 -18.919 1.00 90.81 200 SER A N 1
ATOM 1422 C CA . SER A 1 200 ? 21.807 16.727 -19.765 1.00 90.81 200 SER A CA 1
ATOM 1423 C C . SER A 1 200 ? 22.962 16.175 -18.921 1.00 90.81 200 SER A C 1
ATOM 1425 O O . SER A 1 200 ? 22.956 16.338 -17.699 1.00 90.81 200 SER A O 1
ATOM 1427 N N . THR A 1 201 ? 23.946 15.528 -19.552 1.00 86.00 201 THR A N 1
ATOM 1428 C CA . THR A 1 201 ? 25.214 15.150 -18.898 1.00 86.00 201 THR A CA 1
ATOM 1429 C C . THR A 1 201 ? 26.063 16.373 -18.556 1.00 86.00 201 THR A C 1
ATOM 1431 O O . THR A 1 201 ? 26.425 16.556 -17.399 1.00 86.00 201 THR A O 1
ATOM 1434 N N . ASP A 1 202 ? 26.323 17.244 -19.535 1.00 80.06 202 ASP A N 1
ATOM 1435 C CA . ASP A 1 202 ? 27.387 18.259 -19.447 1.00 80.06 202 ASP A CA 1
ATOM 1436 C C . ASP A 1 202 ? 26.852 19.705 -19.451 1.00 80.06 202 ASP A C 1
ATOM 1438 O O . ASP A 1 202 ? 27.554 20.661 -19.776 1.00 80.06 202 ASP A O 1
ATOM 1442 N N . GLY A 1 203 ? 25.575 19.886 -19.098 1.00 72.19 203 GLY A N 1
ATOM 1443 C CA . GLY A 1 203 ? 24.931 21.202 -19.025 1.00 72.19 203 GLY A CA 1
ATOM 1444 C C . GLY A 1 203 ? 24.557 21.818 -20.380 1.00 72.19 203 GLY A C 1
ATOM 1445 O O . GLY A 1 203 ? 23.988 22.911 -20.405 1.00 72.19 203 GLY A O 1
ATOM 1446 N N . SER A 1 204 ? 24.805 21.133 -21.504 1.00 80.25 204 SER A N 1
ATOM 1447 C CA . SER A 1 204 ? 24.342 21.588 -22.821 1.00 80.25 204 SER A CA 1
ATOM 1448 C C . SER A 1 204 ? 22.819 21.676 -22.889 1.00 80.25 204 SER A C 1
ATOM 1450 O O . SER A 1 204 ? 22.093 20.938 -22.213 1.00 80.25 204 SER A O 1
ATOM 1452 N N . GLY A 1 205 ? 22.328 22.562 -23.759 1.00 84.56 205 GLY A N 1
ATOM 1453 C CA . GLY A 1 205 ? 20.901 22.722 -24.018 1.00 84.56 205 GLY A CA 1
ATOM 1454 C C . GLY A 1 205 ? 20.288 21.446 -24.593 1.00 84.56 205 GLY A C 1
ATOM 1455 O O . GLY A 1 205 ? 20.521 21.113 -25.753 1.00 84.56 205 GLY A O 1
ATOM 1456 N N . VAL A 1 206 ? 19.475 20.765 -23.785 1.00 89.25 206 VAL A N 1
ATOM 1457 C CA . VAL A 1 206 ? 18.657 19.620 -24.200 1.00 89.25 206 VAL A CA 1
ATOM 1458 C C . VAL A 1 206 ? 17.203 20.032 -24.364 1.00 89.25 206 VAL A C 1
ATOM 1460 O O . VAL A 1 206 ? 16.648 20.770 -23.550 1.00 89.25 206 VAL A O 1
ATOM 1463 N N . GLY A 1 207 ? 16.581 19.551 -25.436 1.00 90.50 207 GLY A N 1
ATOM 1464 C CA . GLY A 1 207 ? 15.157 19.737 -25.685 1.00 90.50 207 GLY A CA 1
ATOM 1465 C C . GLY A 1 207 ? 14.359 18.501 -25.283 1.00 90.50 207 GLY A C 1
ATOM 1466 O O . GLY A 1 207 ? 14.825 17.372 -25.441 1.00 90.50 207 GLY A O 1
ATOM 1467 N N . ALA A 1 208 ? 13.131 18.709 -24.816 1.00 93.19 208 ALA A N 1
ATOM 1468 C CA . ALA A 1 208 ? 12.167 17.636 -24.623 1.00 93.19 208 ALA A CA 1
ATOM 1469 C C . ALA A 1 208 ? 10.755 18.107 -24.985 1.00 93.19 208 ALA A C 1
ATOM 1471 O O . ALA A 1 208 ? 10.336 19.197 -24.592 1.00 93.19 208 ALA A O 1
ATOM 1472 N N . TYR A 1 209 ? 10.010 17.265 -25.696 1.00 93.06 209 TYR A N 1
ATOM 1473 C CA . TYR A 1 209 ? 8.590 17.473 -25.983 1.00 93.06 209 TYR A CA 1
ATOM 1474 C C . TYR A 1 209 ? 7.804 16.235 -25.554 1.00 93.06 209 TYR A C 1
ATOM 1476 O O . TYR A 1 209 ? 8.249 15.117 -25.798 1.00 93.06 209 TYR A O 1
ATOM 1484 N N . LEU A 1 210 ? 6.591 16.396 -25.018 1.00 88.81 210 LEU A N 1
ATOM 1485 C CA . LEU A 1 210 ? 5.668 15.278 -24.728 1.00 88.81 210 LEU A CA 1
ATOM 1486 C C . LEU A 1 210 ? 5.056 14.656 -26.008 1.00 88.81 210 LEU A C 1
ATOM 1488 O O . LEU A 1 210 ? 3.966 14.092 -25.994 1.00 88.81 210 LEU A O 1
ATOM 1492 N N . GLY A 1 211 ? 5.739 14.802 -27.145 1.00 83.94 211 GLY A N 1
ATOM 1493 C CA . GLY A 1 211 ? 5.298 14.344 -28.451 1.00 83.94 211 GLY A CA 1
ATOM 1494 C C . GLY A 1 211 ? 6.042 15.005 -29.604 1.00 83.94 211 GLY A C 1
ATOM 1495 O O . GLY A 1 211 ? 6.273 16.211 -29.592 1.00 83.94 211 GLY A O 1
ATOM 1496 N N . SER A 1 212 ? 6.390 14.215 -30.619 1.00 87.56 212 SER A N 1
ATOM 1497 C CA . SER A 1 212 ? 6.914 14.708 -31.895 1.00 87.56 212 SER A CA 1
ATOM 1498 C C . SER A 1 212 ? 6.647 13.689 -33.004 1.00 87.56 212 SER A C 1
ATOM 1500 O O . SER A 1 212 ? 6.891 12.495 -32.825 1.00 87.56 212 SER A O 1
ATOM 1502 N N . GLY A 1 213 ? 6.146 14.156 -34.152 1.00 82.94 213 GLY A N 1
ATOM 1503 C CA . GLY A 1 213 ? 5.988 13.335 -35.360 1.00 82.94 213 GLY A CA 1
ATOM 1504 C C . GLY A 1 213 ? 4.947 12.207 -35.287 1.00 82.94 213 GLY A C 1
ATOM 1505 O O . GLY A 1 213 ? 5.069 11.236 -36.029 1.00 82.94 213 GLY A O 1
ATOM 1506 N N . PHE A 1 214 ? 3.942 12.292 -34.409 1.00 77.88 214 PHE A 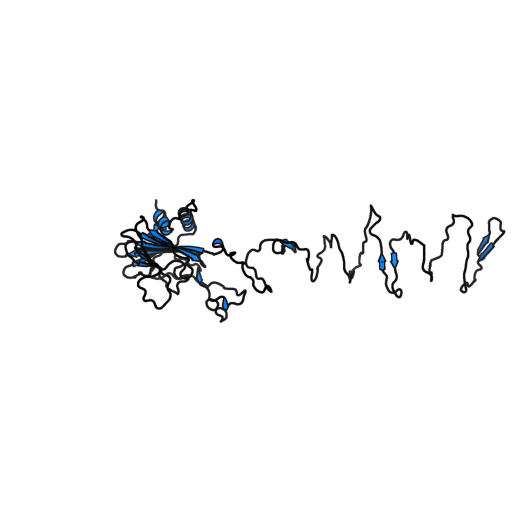N 1
ATOM 1507 C CA . PHE A 1 214 ? 2.949 11.223 -34.269 1.00 77.88 214 PHE A CA 1
ATOM 1508 C C . PHE A 1 214 ? 2.016 11.072 -35.471 1.00 77.88 214 PHE A C 1
ATOM 1510 O O . PHE A 1 214 ? 1.425 12.034 -35.957 1.00 77.88 214 PHE A O 1
ATOM 1517 N N . THR A 1 215 ? 1.794 9.814 -35.841 1.00 80.44 215 THR A N 1
ATOM 1518 C CA . THR A 1 215 ? 0.762 9.358 -36.785 1.00 80.44 215 THR A CA 1
ATOM 1519 C C . THR A 1 215 ? -0.140 8.270 -36.184 1.00 80.44 215 THR A C 1
ATOM 1521 O O . THR A 1 215 ? -0.968 7.693 -36.886 1.00 80.44 215 THR A O 1
ATOM 1524 N N . THR A 1 216 ? 0.010 7.975 -34.885 1.00 75.00 216 THR A N 1
ATOM 1525 C CA . THR A 1 216 ? -0.811 6.987 -34.168 1.00 75.00 216 THR A CA 1
ATOM 1526 C C . THR A 1 216 ? -2.264 7.446 -34.036 1.00 75.00 216 THR A C 1
ATOM 1528 O O . THR A 1 216 ? -2.542 8.602 -33.723 1.00 75.00 216 THR A O 1
ATOM 1531 N N . THR A 1 217 ? -3.196 6.513 -34.234 1.00 80.88 217 THR A N 1
ATOM 1532 C CA . THR A 1 217 ? -4.635 6.684 -33.968 1.00 80.88 217 THR A CA 1
ATOM 1533 C C . THR A 1 217 ? -5.032 6.281 -32.543 1.00 80.88 217 THR A C 1
ATOM 1535 O O . THR A 1 217 ? -6.202 6.383 -32.184 1.00 80.88 217 THR A O 1
ATOM 1538 N N . SER A 1 218 ? -4.075 5.802 -31.746 1.00 79.19 218 SER A N 1
ATOM 1539 C CA . SER A 1 218 ? -4.249 5.366 -30.357 1.00 79.19 218 SER A CA 1
ATOM 1540 C C . SER A 1 218 ? -3.442 6.253 -29.411 1.00 79.19 218 SER A C 1
ATOM 1542 O O . SER A 1 218 ? -2.351 6.708 -29.770 1.00 79.19 218 SER A O 1
ATOM 1544 N N . TYR A 1 219 ? -3.947 6.456 -28.191 1.00 79.19 219 TYR A N 1
ATOM 1545 C CA . TYR A 1 219 ? -3.204 7.123 -27.119 1.00 79.19 219 TYR A CA 1
ATOM 1546 C C . TYR A 1 219 ? -1.885 6.389 -26.830 1.00 79.19 219 TYR A C 1
ATOM 1548 O O . TYR A 1 219 ? -1.825 5.159 -26.866 1.00 79.19 219 TYR A O 1
ATOM 1556 N N . THR A 1 220 ? -0.819 7.149 -26.575 1.00 76.88 220 THR A N 1
ATOM 1557 C CA . THR A 1 220 ? 0.511 6.612 -26.271 1.00 76.88 220 THR A CA 1
ATOM 1558 C C . THR A 1 220 ? 1.232 7.529 -25.287 1.00 76.88 220 THR A C 1
ATOM 1560 O O . THR A 1 220 ? 1.210 8.751 -25.451 1.00 76.88 220 THR A O 1
ATOM 1563 N N . THR A 1 221 ? 1.878 6.951 -24.273 1.00 81.00 221 THR A N 1
ATOM 1564 C CA . THR A 1 221 ? 2.802 7.693 -23.409 1.00 81.00 221 THR A CA 1
ATOM 1565 C C . THR A 1 221 ? 4.155 7.778 -24.093 1.00 81.00 221 THR A C 1
ATOM 1567 O O . THR A 1 221 ? 4.766 6.759 -24.421 1.00 81.00 221 THR A O 1
ATOM 1570 N N . ASN A 1 222 ? 4.649 8.998 -24.290 1.00 86.81 222 ASN A N 1
ATOM 1571 C CA . ASN A 1 222 ? 5.890 9.227 -25.011 1.00 86.81 222 ASN A CA 1
ATOM 1572 C C . ASN A 1 222 ? 6.555 10.550 -24.620 1.00 86.81 222 ASN A C 1
ATOM 1574 O O . ASN A 1 222 ? 5.883 11.553 -24.386 1.00 86.81 222 ASN A O 1
ATOM 1578 N N . ILE A 1 223 ? 7.884 10.571 -24.680 1.00 91.12 223 ILE A N 1
ATOM 1579 C CA . ILE A 1 223 ? 8.681 11.792 -24.709 1.00 91.12 223 ILE A CA 1
ATOM 1580 C C . ILE A 1 223 ? 9.642 11.775 -25.900 1.00 91.12 223 ILE A C 1
ATOM 1582 O O . ILE A 1 223 ? 10.272 10.761 -26.187 1.00 91.12 223 ILE A O 1
ATOM 1586 N N . TYR A 1 224 ? 9.759 12.897 -26.601 1.00 93.00 224 TYR A N 1
ATOM 1587 C CA . TYR A 1 224 ? 10.760 13.098 -27.642 1.00 93.00 224 TYR A CA 1
ATOM 1588 C C . TYR A 1 224 ? 11.942 13.860 -27.051 1.00 93.00 224 TYR A C 1
ATOM 1590 O O . TYR A 1 224 ? 11.772 15.001 -26.617 1.00 93.00 224 TYR A O 1
ATOM 1598 N N . LEU A 1 225 ? 13.116 13.231 -27.022 1.00 93.81 225 LEU A N 1
ATOM 1599 C CA . LEU A 1 225 ? 14.349 13.813 -26.490 1.00 93.81 225 LEU A CA 1
ATOM 1600 C C . LEU A 1 225 ? 15.228 14.351 -27.615 1.00 93.81 225 LEU A C 1
ATOM 1602 O O . LEU A 1 225 ? 15.407 13.684 -28.635 1.00 93.81 225 LEU A O 1
ATOM 1606 N N . LEU A 1 226 ? 15.802 15.535 -27.394 1.00 93.19 226 LEU A N 1
ATOM 1607 C CA . LEU A 1 226 ? 16.780 16.177 -28.266 1.00 93.19 226 LEU A CA 1
ATOM 1608 C C . LEU A 1 226 ? 18.097 16.376 -27.494 1.00 93.19 226 LEU A C 1
ATOM 1610 O O . LEU A 1 226 ? 18.246 17.401 -26.818 1.00 93.19 226 LEU A O 1
ATOM 1614 N N . PRO A 1 227 ? 19.037 15.411 -27.540 1.00 89.75 227 PRO A N 1
ATOM 1615 C CA . PRO A 1 227 ? 20.379 15.604 -27.000 1.00 89.75 227 PRO A CA 1
ATOM 1616 C C . PRO A 1 227 ? 21.124 16.722 -27.743 1.00 89.75 227 PRO A C 1
ATOM 1618 O O . PRO A 1 227 ? 21.095 16.806 -28.972 1.00 89.75 227 PRO A O 1
ATOM 1621 N N . GLY A 1 228 ? 21.814 17.581 -26.991 1.00 84.31 228 GLY A N 1
ATOM 1622 C CA . GLY A 1 228 ? 22.663 18.630 -27.548 1.00 84.31 228 GLY A CA 1
ATOM 1623 C C . GLY A 1 228 ? 24.029 18.073 -27.947 1.00 84.31 228 GLY A C 1
ATOM 1624 O O . GLY A 1 228 ? 24.880 17.865 -27.093 1.00 84.31 228 GLY A O 1
ATOM 1625 N N . GLY A 1 229 ? 24.261 17.845 -29.241 1.00 82.69 229 GLY A N 1
ATOM 1626 C CA . GLY A 1 229 ? 25.566 17.393 -29.738 1.00 82.69 229 GLY A CA 1
ATOM 1627 C C . GLY A 1 229 ? 25.899 15.952 -29.335 1.00 82.69 229 GLY A C 1
ATOM 1628 O O . GLY A 1 229 ? 25.240 15.014 -29.783 1.00 82.69 229 GLY A O 1
ATOM 1629 N N . THR A 1 230 ? 26.962 15.768 -28.550 1.00 83.06 230 THR A N 1
ATOM 1630 C CA . THR A 1 230 ? 27.423 14.452 -28.066 1.00 83.06 230 THR A CA 1
ATOM 1631 C C . THR A 1 230 ? 26.786 14.015 -26.751 1.00 83.06 230 THR A C 1
ATOM 1633 O O . THR A 1 230 ? 26.886 12.840 -26.400 1.00 83.06 230 THR A O 1
ATOM 1636 N N . ASP A 1 231 ? 26.145 14.940 -26.044 1.00 86.69 231 ASP A N 1
ATOM 1637 C CA . ASP A 1 231 ? 25.647 14.752 -24.687 1.00 86.69 231 ASP A CA 1
ATOM 1638 C C . ASP A 1 231 ? 24.503 13.731 -24.633 1.00 86.69 231 ASP A C 1
ATOM 1640 O O . ASP A 1 231 ? 23.826 13.447 -25.630 1.00 86.69 231 ASP A O 1
ATOM 1644 N N . THR A 1 232 ? 24.249 13.193 -23.440 1.00 90.62 232 THR A N 1
ATOM 1645 C CA . THR A 1 232 ? 23.071 12.349 -23.206 1.00 90.62 232 THR A CA 1
ATOM 1646 C C . THR A 1 232 ? 21.964 13.172 -22.561 1.00 90.62 232 THR A C 1
ATOM 1648 O O . THR A 1 232 ? 22.150 13.774 -21.505 1.00 90.62 232 THR A O 1
ATOM 1651 N N . ALA A 1 233 ? 20.794 13.187 -23.200 1.00 93.38 233 ALA A N 1
ATOM 1652 C CA . ALA A 1 233 ? 19.566 13.686 -22.600 1.00 93.38 233 ALA A CA 1
ATOM 1653 C C . ALA A 1 233 ? 18.904 12.559 -21.802 1.00 93.38 233 ALA A C 1
ATOM 1655 O O . ALA A 1 233 ? 18.732 11.451 -22.319 1.00 93.38 233 ALA A O 1
ATOM 1656 N N . TYR A 1 234 ? 18.485 12.852 -20.575 1.00 94.00 234 TYR A N 1
ATOM 1657 C CA . TYR A 1 234 ? 17.698 11.949 -19.740 1.00 94.00 234 TYR A CA 1
ATOM 1658 C C . TYR A 1 234 ? 16.319 12.541 -19.490 1.00 94.00 234 TYR A C 1
ATOM 1660 O O . TYR A 1 234 ? 16.192 13.745 -19.261 1.00 94.00 234 TYR A O 1
ATOM 1668 N N . ALA A 1 235 ? 15.306 11.680 -19.456 1.00 94.06 235 ALA A N 1
ATOM 1669 C CA . ALA A 1 235 ? 14.027 11.981 -18.837 1.00 94.06 235 ALA A CA 1
ATOM 1670 C C . ALA A 1 235 ? 13.748 10.989 -17.715 1.00 94.06 235 ALA A C 1
ATOM 1672 O O . ALA A 1 235 ? 13.752 9.778 -17.927 1.00 94.06 235 ALA A O 1
ATOM 1673 N N . GLN A 1 236 ? 13.471 11.524 -16.534 1.00 93.44 236 GLN A N 1
ATOM 1674 C CA . GLN A 1 236 ? 13.059 10.781 -15.358 1.00 93.44 236 GLN A CA 1
ATOM 1675 C C . GLN A 1 236 ? 11.567 11.031 -15.112 1.00 93.44 236 GLN A C 1
ATOM 1677 O O . GLN A 1 236 ? 11.092 12.163 -15.219 1.00 93.44 236 GLN A O 1
ATOM 1682 N N . GLN A 1 237 ? 10.819 9.985 -14.772 1.00 91.69 237 GLN A N 1
ATOM 1683 C CA . GLN A 1 237 ? 9.410 10.082 -14.408 1.00 91.69 237 GLN A CA 1
ATOM 1684 C C . GLN A 1 237 ? 9.166 9.339 -13.094 1.00 91.69 237 GLN A C 1
ATOM 1686 O O . GLN A 1 237 ? 9.456 8.149 -12.969 1.00 91.69 237 GLN A O 1
ATOM 1691 N N . ARG A 1 238 ? 8.586 10.043 -12.115 1.00 91.19 238 ARG A N 1
ATOM 1692 C CA . ARG A 1 238 ? 7.901 9.395 -10.993 1.00 91.19 238 ARG A CA 1
ATOM 1693 C C . ARG A 1 238 ? 6.539 8.918 -11.482 1.00 91.19 238 ARG A C 1
ATOM 1695 O O . ARG A 1 238 ? 5.858 9.658 -12.189 1.00 91.19 238 ARG A O 1
ATOM 1702 N N . TYR A 1 239 ? 6.116 7.731 -11.082 1.00 88.56 239 TYR A N 1
ATOM 1703 C CA . TYR A 1 239 ? 4.837 7.150 -11.485 1.00 88.56 239 TYR A CA 1
ATOM 1704 C C . TYR A 1 239 ? 4.250 6.282 -10.367 1.00 88.56 239 TYR A C 1
ATOM 1706 O O . TYR A 1 239 ? 4.973 5.849 -9.466 1.00 88.56 239 TYR A O 1
ATOM 1714 N N . VAL A 1 240 ? 2.938 6.040 -10.391 1.00 87.06 240 VAL A N 1
ATOM 1715 C CA . VAL A 1 240 ? 2.282 5.107 -9.457 1.00 87.06 240 VAL A CA 1
ATOM 1716 C C . VAL A 1 240 ? 2.534 3.675 -9.933 1.00 87.06 240 VAL A C 1
ATOM 1718 O O . VAL A 1 240 ? 2.156 3.317 -11.046 1.00 87.06 240 VAL A O 1
ATOM 1721 N N . THR A 1 241 ? 3.180 2.855 -9.102 1.00 80.25 241 THR A N 1
ATOM 1722 C CA . THR A 1 241 ? 3.533 1.464 -9.427 1.00 80.25 241 THR A CA 1
ATOM 1723 C C . THR A 1 241 ? 2.530 0.492 -8.810 1.00 80.25 241 THR A C 1
ATOM 1725 O O . THR A 1 241 ? 2.205 0.581 -7.624 1.00 80.25 241 THR A O 1
ATOM 1728 N N . ALA A 1 242 ? 2.072 -0.487 -9.593 1.00 67.31 242 ALA A N 1
ATOM 1729 C CA . ALA A 1 242 ? 1.430 -1.678 -9.039 1.00 67.31 242 ALA A CA 1
ATOM 1730 C C . ALA A 1 242 ? 2.475 -2.757 -8.691 1.00 67.31 242 ALA A C 1
ATOM 1732 O O . ALA A 1 242 ? 2.335 -3.444 -7.675 1.00 67.31 242 ALA A O 1
ATOM 1733 N N . SER A 1 243 ? 3.561 -2.829 -9.466 1.00 65.94 243 SER A N 1
ATOM 1734 C CA . SER A 1 243 ? 4.316 -4.047 -9.803 1.00 65.94 243 SER A CA 1
ATOM 1735 C C . SER A 1 243 ? 5.827 -3.919 -9.589 1.00 65.94 243 SER A C 1
ATOM 1737 O O . SER A 1 243 ? 6.595 -4.571 -10.288 1.00 65.94 243 SER A O 1
ATOM 1739 N N . GLY A 1 244 ? 6.258 -3.091 -8.627 1.00 66.75 244 GLY A N 1
ATOM 1740 C CA . GLY A 1 244 ? 7.660 -2.881 -8.217 1.00 66.75 244 GLY A CA 1
ATOM 1741 C C . GLY A 1 244 ? 8.403 -4.120 -7.676 1.00 66.75 244 GLY A C 1
ATOM 1742 O O . GLY A 1 244 ? 8.993 -4.059 -6.604 1.00 66.75 244 GLY A O 1
ATOM 1743 N N . GLU A 1 245 ? 8.296 -5.249 -8.369 1.00 82.75 245 GLU A N 1
ATOM 1744 C CA . GLU A 1 245 ? 8.627 -6.621 -7.979 1.00 82.75 245 GLU A CA 1
ATOM 1745 C C . GLU A 1 245 ? 9.894 -7.115 -8.705 1.00 82.75 245 GLU A C 1
ATOM 1747 O O . GLU A 1 245 ? 10.570 -8.014 -8.212 1.00 82.75 245 GLU A O 1
ATOM 1752 N N . VAL A 1 246 ? 10.234 -6.519 -9.859 1.00 87.06 246 VAL A N 1
ATOM 1753 C CA . VAL A 1 246 ? 11.444 -6.808 -10.651 1.00 87.06 246 VAL A CA 1
ATOM 1754 C C . VAL A 1 246 ? 11.996 -5.507 -11.215 1.00 87.06 246 VAL A C 1
ATOM 1756 O O . VAL A 1 246 ? 11.270 -4.783 -11.891 1.00 87.06 246 VAL A O 1
ATOM 1759 N N . HIS A 1 247 ? 13.283 -5.229 -11.004 1.00 90.75 247 HIS A N 1
ATOM 1760 C CA . HIS A 1 247 ? 13.932 -4.089 -11.641 1.00 90.75 247 HIS A CA 1
ATOM 1761 C C . HIS A 1 247 ? 14.434 -4.458 -13.036 1.00 90.75 247 HIS A C 1
ATOM 1763 O O . HIS A 1 247 ? 15.148 -5.438 -13.209 1.00 90.75 247 HIS A O 1
ATOM 1769 N N . TRP A 1 248 ? 14.058 -3.682 -14.048 1.00 90.69 248 TRP A N 1
ATOM 1770 C CA . TRP A 1 248 ? 14.404 -3.953 -15.437 1.00 90.69 248 TRP A CA 1
ATOM 1771 C C . TRP A 1 248 ? 15.238 -2.822 -16.015 1.00 90.69 248 TRP A C 1
ATOM 1773 O O . TRP A 1 248 ? 14.839 -1.662 -15.945 1.00 90.69 248 TRP A O 1
ATOM 1783 N N . ILE A 1 249 ? 16.342 -3.170 -16.672 1.00 93.50 249 ILE A N 1
ATOM 1784 C CA . ILE A 1 249 ? 17.159 -2.245 -17.459 1.00 93.50 249 ILE A CA 1
ATOM 1785 C C . ILE A 1 249 ? 17.215 -2.782 -18.890 1.00 93.50 249 ILE A C 1
ATOM 1787 O O . ILE A 1 249 ? 17.744 -3.868 -19.122 1.00 93.50 249 ILE A O 1
ATOM 1791 N N . PHE A 1 250 ? 16.683 -2.033 -19.855 1.00 92.69 250 PHE A N 1
ATOM 1792 C CA . PHE A 1 250 ? 16.702 -2.377 -21.278 1.00 92.69 250 PHE A CA 1
ATOM 1793 C C . PHE A 1 250 ? 17.626 -1.425 -22.033 1.00 92.69 250 PHE A C 1
ATOM 1795 O O . PHE A 1 250 ? 17.369 -0.220 -22.125 1.00 92.69 250 PHE A O 1
ATOM 1802 N N . ILE A 1 251 ? 18.677 -1.966 -22.633 1.00 93.31 251 ILE A N 1
ATOM 1803 C CA . ILE A 1 251 ? 19.756 -1.197 -23.252 1.00 93.31 251 ILE A CA 1
ATOM 1804 C C . ILE A 1 251 ? 19.740 -1.461 -24.759 1.00 93.31 251 ILE A C 1
ATOM 1806 O O . ILE A 1 251 ? 19.877 -2.601 -25.200 1.00 93.31 251 ILE A O 1
ATOM 1810 N N . LEU A 1 252 ? 19.545 -0.402 -25.547 1.00 93.06 252 LEU A N 1
ATOM 1811 C CA . LEU A 1 252 ? 19.536 -0.453 -27.006 1.00 93.06 252 LEU A CA 1
ATOM 1812 C C . LEU A 1 252 ? 20.964 -0.292 -27.534 1.00 93.06 252 LEU A C 1
ATOM 1814 O O . LEU A 1 252 ? 21.578 0.760 -27.335 1.00 93.06 252 LEU A O 1
ATOM 1818 N N . ILE A 1 253 ? 21.466 -1.312 -28.227 1.00 92.19 253 ILE A N 1
ATOM 1819 C CA . ILE A 1 253 ? 22.797 -1.335 -28.843 1.00 92.19 253 ILE A CA 1
ATOM 1820 C C . ILE A 1 253 ? 22.668 -1.275 -30.367 1.00 92.19 253 ILE A C 1
ATOM 1822 O O . ILE A 1 253 ? 21.829 -1.961 -30.954 1.00 92.19 253 ILE A O 1
ATOM 1826 N N . ASP A 1 254 ? 23.517 -0.480 -31.017 1.00 92.12 254 ASP A N 1
ATOM 1827 C CA . ASP A 1 254 ? 23.712 -0.508 -32.466 1.00 92.12 254 ASP A CA 1
ATOM 1828 C C . ASP A 1 254 ? 24.602 -1.696 -32.874 1.00 92.12 254 ASP A C 1
ATOM 1830 O O . ASP A 1 254 ? 25.756 -1.793 -32.456 1.00 92.12 254 ASP A O 1
ATOM 1834 N N . LYS A 1 255 ? 24.096 -2.590 -33.732 1.00 91.19 255 LYS A N 1
ATOM 1835 C CA . LYS A 1 255 ? 24.805 -3.815 -34.148 1.00 91.19 255 LYS A CA 1
ATOM 1836 C C . LYS A 1 255 ? 26.026 -3.564 -35.035 1.00 91.19 255 LYS A C 1
ATOM 1838 O O . LYS A 1 255 ? 26.863 -4.453 -35.155 1.00 91.19 255 LYS A O 1
ATOM 1843 N N . ALA A 1 256 ? 26.120 -2.409 -35.694 1.00 91.88 256 ALA A N 1
ATOM 1844 C CA . ALA A 1 256 ? 27.227 -2.106 -36.602 1.00 91.88 256 ALA A CA 1
ATOM 1845 C C . ALA A 1 256 ? 28.442 -1.515 -35.869 1.00 91.88 256 ALA A C 1
ATOM 1847 O O . ALA A 1 256 ? 29.577 -1.708 -36.298 1.00 91.88 256 ALA A O 1
ATOM 1848 N N . THR A 1 257 ? 28.205 -0.792 -34.774 1.00 90.50 257 THR A N 1
ATOM 1849 C CA . THR A 1 257 ? 29.229 -0.062 -34.011 1.00 90.50 257 THR A CA 1
ATOM 1850 C C . THR A 1 257 ? 29.457 -0.604 -32.601 1.00 90.50 257 THR A C 1
ATOM 1852 O O . THR A 1 257 ? 30.419 -0.188 -31.957 1.00 90.50 257 THR A O 1
ATOM 1855 N N . GLY A 1 258 ? 28.579 -1.480 -32.099 1.00 87.38 258 GLY A N 1
ATOM 1856 C CA . GLY A 1 258 ? 28.585 -1.964 -30.713 1.00 87.38 258 GLY A CA 1
ATOM 1857 C C . GLY A 1 258 ? 28.226 -0.891 -29.679 1.00 87.38 258 GLY A C 1
ATOM 1858 O O . GLY A 1 258 ? 28.325 -1.127 -28.478 1.00 87.38 258 GLY A O 1
ATOM 1859 N N . LYS A 1 259 ? 27.833 0.315 -30.111 1.00 89.00 259 LYS A N 1
ATOM 1860 C CA . LYS A 1 259 ? 27.592 1.442 -29.206 1.00 89.00 259 LYS A CA 1
ATOM 1861 C C . LYS A 1 259 ? 26.190 1.403 -28.616 1.00 89.00 259 LYS A C 1
ATOM 1863 O O . LYS A 1 259 ? 25.208 1.130 -29.306 1.00 89.00 259 LYS A O 1
ATOM 1868 N N . ARG A 1 260 ? 26.097 1.782 -27.343 1.00 89.94 260 ARG A N 1
ATOM 1869 C CA . ARG A 1 260 ? 24.830 2.093 -26.681 1.00 89.94 260 ARG A CA 1
ATOM 1870 C C . ARG A 1 260 ? 24.202 3.343 -27.303 1.00 89.94 260 ARG A C 1
ATOM 1872 O O . ARG A 1 260 ? 24.850 4.381 -27.388 1.00 89.94 260 ARG A O 1
ATOM 1879 N N . ILE A 1 261 ? 22.933 3.235 -27.693 1.00 90.56 261 ILE A N 1
ATOM 1880 C CA . ILE A 1 261 ? 22.110 4.341 -28.211 1.00 90.56 261 ILE A CA 1
ATOM 1881 C C . ILE A 1 261 ? 21.246 4.946 -27.094 1.00 90.56 261 ILE A C 1
ATOM 1883 O O . ILE A 1 261 ? 21.032 6.156 -27.038 1.00 90.56 261 ILE A O 1
ATOM 1887 N N . SER A 1 262 ? 20.675 4.084 -26.247 1.00 90.06 262 SER A N 1
ATOM 1888 C CA . SER A 1 262 ? 19.618 4.449 -25.302 1.00 90.06 262 SER A CA 1
ATOM 1889 C C . SER A 1 262 ? 19.496 3.410 -24.189 1.00 90.06 262 SER A C 1
ATOM 1891 O O . SER A 1 262 ? 19.741 2.222 -24.400 1.00 90.06 262 SER A O 1
ATOM 1893 N N . THR A 1 263 ? 19.102 3.842 -22.997 1.00 92.75 263 THR A N 1
ATOM 1894 C CA . THR A 1 263 ? 18.749 2.974 -21.869 1.00 92.75 263 THR A CA 1
ATOM 1895 C C . THR A 1 263 ? 17.366 3.351 -21.360 1.00 92.75 263 THR A C 1
ATOM 1897 O O . THR A 1 263 ? 17.000 4.523 -21.358 1.00 92.75 263 THR A O 1
ATOM 1900 N N . TRP A 1 264 ? 16.597 2.347 -20.962 1.00 92.62 264 TRP A N 1
ATOM 1901 C CA . TRP A 1 264 ? 15.311 2.466 -20.282 1.00 92.62 264 TRP A CA 1
ATOM 1902 C C . TRP A 1 264 ? 15.428 1.674 -18.985 1.00 92.62 264 TRP A C 1
ATOM 1904 O O . TRP A 1 264 ? 15.870 0.525 -19.043 1.00 92.62 264 TRP A O 1
ATOM 1914 N N . GLN A 1 265 ? 15.048 2.243 -17.843 1.00 92.75 265 GLN A N 1
ATOM 1915 C CA . GLN A 1 265 ? 14.978 1.501 -16.583 1.00 92.75 265 GLN A CA 1
ATOM 1916 C C . GLN A 1 265 ? 13.689 1.788 -15.817 1.00 92.75 265 GLN A C 1
ATOM 1918 O O . GLN A 1 265 ? 13.213 2.929 -15.806 1.00 92.75 265 GLN A O 1
ATOM 1923 N N . ALA A 1 266 ? 13.149 0.749 -15.179 1.00 89.12 266 ALA A N 1
ATOM 1924 C CA . ALA A 1 266 ? 12.094 0.864 -14.180 1.00 89.12 266 ALA A CA 1
ATOM 1925 C C . ALA A 1 266 ? 11.938 -0.433 -13.361 1.00 89.12 266 ALA A C 1
ATOM 1927 O O . ALA A 1 266 ? 12.191 -1.523 -13.879 1.00 89.12 266 ALA A O 1
ATOM 1928 N N . PRO A 1 267 ? 11.398 -0.358 -12.132 1.00 88.12 267 PRO A N 1
ATOM 1929 C CA . PRO A 1 267 ? 10.925 -1.522 -11.378 1.00 88.12 267 PRO A CA 1
ATOM 1930 C C . PRO A 1 267 ? 9.584 -2.120 -11.836 1.00 88.12 267 PRO A C 1
ATOM 1932 O O . PRO A 1 267 ? 9.066 -3.019 -11.184 1.00 88.12 267 PRO A O 1
ATOM 1935 N N . ASP A 1 268 ? 9.032 -1.668 -12.961 1.00 83.00 268 ASP A N 1
ATOM 1936 C CA . ASP A 1 268 ? 7.881 -2.284 -13.625 1.00 83.00 268 ASP A CA 1
ATOM 1937 C C . ASP A 1 268 ? 8.270 -2.641 -15.070 1.00 83.00 268 ASP A C 1
ATOM 1939 O O . ASP A 1 268 ? 9.082 -1.955 -15.689 1.00 83.00 268 ASP A O 1
ATOM 1943 N N . HIS A 1 269 ? 7.701 -3.703 -15.645 1.00 80.38 269 HIS A N 1
ATOM 1944 C CA . HIS A 1 269 ? 7.999 -4.079 -17.035 1.00 80.38 269 HIS A CA 1
ATOM 1945 C C . HIS A 1 269 ? 7.367 -3.065 -18.028 1.00 80.38 269 HIS A C 1
ATOM 1947 O O . HIS A 1 269 ? 6.220 -2.681 -17.807 1.00 80.38 269 HIS A O 1
ATOM 1953 N N . PRO A 1 270 ? 8.000 -2.696 -19.167 1.00 74.56 270 PRO A N 1
ATOM 1954 C CA . PRO A 1 270 ? 7.501 -1.690 -20.132 1.00 74.56 270 PRO A CA 1
ATOM 1955 C C . PRO A 1 270 ? 6.091 -1.905 -20.715 1.00 74.56 270 PRO A C 1
ATOM 1957 O O . PRO A 1 270 ? 5.525 -0.997 -21.321 1.00 74.56 270 PRO A O 1
ATOM 1960 N N . VAL A 1 271 ? 5.544 -3.115 -20.561 1.00 70.19 271 VAL A N 1
ATOM 1961 C CA . VAL A 1 271 ? 4.168 -3.491 -20.941 1.00 70.19 271 VAL A CA 1
ATOM 1962 C C . VAL A 1 271 ? 3.131 -2.955 -19.942 1.00 70.19 271 VAL A C 1
ATOM 1964 O O . VAL A 1 271 ? 1.974 -2.744 -20.315 1.00 70.19 271 VAL A O 1
ATOM 1967 N N . PHE A 1 272 ? 3.522 -2.731 -18.683 1.00 68.38 272 PHE A N 1
ATOM 1968 C CA . PHE A 1 272 ? 2.647 -2.206 -17.640 1.00 68.38 272 PHE A CA 1
ATOM 1969 C C . PHE A 1 272 ? 2.140 -0.807 -18.015 1.00 68.38 272 PHE A C 1
ATOM 1971 O O . PHE A 1 272 ? 2.921 0.083 -18.348 1.00 68.38 272 PHE A O 1
ATOM 1978 N N . GLY A 1 273 ? 0.818 -0.619 -17.980 1.00 60.06 273 GLY A N 1
ATOM 1979 C CA . GLY A 1 273 ? 0.179 0.671 -18.268 1.00 60.06 273 GLY A CA 1
ATOM 1980 C C . GLY A 1 273 ? 0.334 1.183 -19.708 1.00 60.06 273 GLY A C 1
ATOM 1981 O O . GLY A 1 273 ? 0.055 2.354 -19.944 1.00 60.06 273 GLY A O 1
ATOM 1982 N N . ASN A 1 274 ? 0.783 0.352 -20.662 1.00 59.19 274 ASN A N 1
ATOM 1983 C CA . ASN A 1 274 ? 1.209 0.808 -21.996 1.00 59.19 274 ASN A CA 1
ATOM 1984 C C . ASN A 1 274 ? 0.492 0.090 -23.163 1.00 59.19 274 ASN A C 1
ATOM 1986 O O . ASN A 1 274 ? 1.085 -0.210 -24.200 1.00 59.19 274 ASN A O 1
ATOM 1990 N N . SER A 1 275 ? -0.792 -0.246 -22.969 1.00 54.06 275 SER A N 1
ATOM 1991 C CA . SER A 1 275 ? -1.730 -0.764 -23.989 1.00 54.06 275 SER A CA 1
ATOM 1992 C C . SER A 1 275 ? -1.219 -1.903 -24.899 1.00 54.06 275 SER A C 1
ATOM 1994 O O . SER A 1 275 ? -1.675 -2.062 -26.030 1.00 54.06 275 SER A O 1
ATOM 1996 N N . GLY A 1 276 ? -0.304 -2.741 -24.397 1.00 53.31 276 GLY A N 1
ATOM 1997 C CA . GLY A 1 276 ? 0.235 -3.901 -25.116 1.00 53.31 276 GLY A CA 1
ATOM 1998 C C . GLY A 1 276 ? 1.457 -3.627 -26.001 1.00 53.31 276 GLY A C 1
ATOM 1999 O O . GLY A 1 276 ? 1.865 -4.519 -26.742 1.00 53.31 276 GLY A O 1
ATOM 2000 N N . ILE A 1 277 ? 2.075 -2.443 -25.927 1.00 53.59 277 ILE A N 1
ATOM 2001 C CA . ILE A 1 277 ? 3.361 -2.185 -26.590 1.00 53.59 277 ILE A CA 1
ATOM 2002 C C . ILE A 1 277 ? 4.469 -2.936 -25.834 1.00 53.59 277 ILE A C 1
ATOM 2004 O O . ILE A 1 277 ? 4.744 -2.664 -24.670 1.00 53.59 277 ILE A O 1
ATOM 2008 N N . VAL A 1 278 ? 5.101 -3.908 -26.502 1.00 60.44 278 VAL A N 1
ATOM 2009 C CA . VAL A 1 278 ? 6.047 -4.867 -25.883 1.00 60.44 278 VAL A CA 1
ATOM 2010 C C . VAL A 1 278 ? 7.510 -4.389 -25.924 1.00 60.44 278 VAL A C 1
ATOM 2012 O O . VAL A 1 278 ? 8.398 -5.054 -25.391 1.00 60.44 278 VAL A O 1
ATOM 2015 N N . GLN A 1 279 ? 7.797 -3.239 -26.547 1.00 71.81 279 GLN A N 1
ATOM 2016 C CA . GLN A 1 279 ? 9.165 -2.735 -26.713 1.00 71.81 279 GLN A CA 1
ATOM 2017 C C . GLN A 1 279 ? 9.430 -1.444 -25.908 1.00 71.81 279 GLN A C 1
ATOM 2019 O O . GLN A 1 279 ? 8.710 -0.465 -26.092 1.00 71.81 279 GLN A O 1
ATOM 2024 N N . PRO A 1 280 ? 10.483 -1.397 -25.065 1.00 75.88 280 PRO A N 1
ATOM 2025 C CA . PRO A 1 280 ? 10.889 -0.194 -24.312 1.00 75.88 280 PRO A CA 1
ATOM 2026 C C . PRO A 1 280 ? 11.460 0.917 -25.207 1.00 75.88 280 PRO A C 1
ATOM 2028 O O . PRO A 1 280 ? 11.487 2.087 -24.829 1.00 75.88 280 PRO A O 1
ATOM 2031 N N . HIS A 1 281 ? 11.928 0.547 -26.401 1.00 83.62 281 HIS A N 1
ATOM 2032 C CA . HIS A 1 281 ? 12.574 1.430 -27.366 1.00 83.62 281 HIS A CA 1
ATOM 2033 C C . HIS A 1 281 ? 11.713 1.508 -28.627 1.00 83.62 281 HIS A C 1
ATOM 2035 O O . HIS A 1 281 ? 11.662 0.543 -29.388 1.00 83.62 281 HIS A O 1
ATOM 2041 N N . PHE A 1 282 ? 11.034 2.638 -28.860 1.00 76.81 282 PHE A N 1
ATOM 2042 C CA . PHE A 1 282 ? 10.169 2.807 -30.038 1.00 76.81 282 PHE A CA 1
ATOM 2043 C C . PHE A 1 282 ? 10.941 2.680 -31.358 1.00 76.81 282 PHE A C 1
ATOM 2045 O O . PHE A 1 282 ? 10.446 2.059 -32.295 1.00 76.81 282 PHE A O 1
ATOM 2052 N N . ASP A 1 283 ? 12.178 3.181 -31.399 1.00 76.81 283 ASP A N 1
ATOM 2053 C CA . ASP A 1 283 ? 13.064 3.126 -32.569 1.00 76.81 283 ASP A CA 1
ATOM 2054 C C . ASP A 1 283 ? 13.780 1.765 -32.736 1.00 76.81 283 ASP A C 1
ATOM 2056 O O . ASP A 1 283 ? 14.778 1.653 -33.456 1.00 76.81 283 ASP A O 1
ATOM 2060 N N . TYR A 1 284 ? 13.321 0.706 -32.056 1.00 86.06 284 TYR A N 1
ATOM 2061 C CA . TYR A 1 284 ? 13.889 -0.628 -32.222 1.00 86.06 284 TYR A CA 1
ATOM 2062 C C . TYR A 1 284 ? 13.717 -1.138 -33.662 1.00 86.06 284 TYR A C 1
ATOM 2064 O O . TYR A 1 284 ? 12.629 -1.137 -34.235 1.00 86.06 284 TYR A O 1
ATOM 2072 N N . ASN A 1 285 ? 14.812 -1.626 -34.246 1.00 88.12 285 ASN A N 1
ATOM 2073 C CA . ASN A 1 285 ? 14.829 -2.224 -35.571 1.00 88.12 285 ASN A CA 1
ATOM 2074 C C . ASN A 1 285 ? 15.676 -3.495 -35.516 1.00 88.12 285 ASN A C 1
ATOM 2076 O O . ASN A 1 285 ? 16.892 -3.413 -35.365 1.00 88.12 285 ASN A O 1
ATOM 2080 N N . LYS A 1 286 ? 15.054 -4.667 -35.683 1.00 89.12 286 LYS A N 1
ATOM 2081 C CA . LYS A 1 286 ? 15.705 -5.980 -35.511 1.00 89.12 286 LYS A CA 1
ATOM 2082 C C . LYS A 1 286 ? 16.944 -6.209 -36.387 1.00 89.12 286 LYS A C 1
ATOM 2084 O O . LYS A 1 286 ? 17.827 -6.978 -35.999 1.00 89.12 286 LYS A O 1
ATOM 2089 N N . LEU A 1 287 ? 17.039 -5.523 -37.530 1.00 91.06 287 LEU A N 1
ATOM 2090 C CA . LEU A 1 287 ? 18.193 -5.595 -38.432 1.00 91.06 287 LEU A CA 1
ATOM 2091 C C . LEU A 1 287 ? 19.364 -4.713 -37.976 1.00 91.06 287 LEU A C 1
ATOM 2093 O O . LEU A 1 287 ? 20.511 -5.074 -38.217 1.00 91.06 287 LEU A O 1
ATOM 2097 N N . LYS A 1 288 ? 19.087 -3.577 -37.325 1.00 92.25 288 LYS A N 1
ATOM 2098 C CA . LYS A 1 288 ? 20.105 -2.594 -36.911 1.00 92.25 288 LYS A CA 1
ATOM 2099 C C . LYS A 1 288 ? 20.485 -2.684 -35.439 1.00 92.25 288 LYS A C 1
ATOM 2101 O O . LYS A 1 288 ? 21.614 -2.372 -35.090 1.00 92.25 288 LYS A O 1
ATOM 2106 N N . HIS A 1 289 ? 19.547 -3.071 -34.582 1.00 93.38 289 HIS A N 1
ATOM 2107 C CA . HIS A 1 289 ? 19.662 -2.929 -33.137 1.00 93.38 289 HIS A CA 1
ATOM 2108 C C . HIS A 1 289 ? 19.537 -4.274 -32.417 1.00 93.38 289 HIS A C 1
ATOM 2110 O O . HIS A 1 289 ? 18.871 -5.208 -32.881 1.00 93.38 289 HIS A O 1
ATOM 2116 N N . GLU A 1 290 ? 20.155 -4.343 -31.248 1.00 92.00 290 GLU A N 1
ATOM 2117 C CA . GLU A 1 290 ? 19.988 -5.385 -30.238 1.00 92.00 290 GLU A CA 1
ATOM 2118 C C . GLU A 1 290 ? 19.433 -4.757 -28.953 1.00 92.00 290 GLU A C 1
ATOM 2120 O O . GLU A 1 290 ? 19.691 -3.584 -28.677 1.00 92.00 290 GLU A O 1
ATOM 2125 N N . ILE A 1 291 ? 18.639 -5.515 -28.191 1.00 92.12 291 ILE A N 1
ATOM 2126 C CA . ILE A 1 291 ? 18.184 -5.103 -26.860 1.00 92.12 291 ILE A CA 1
ATOM 2127 C C . ILE A 1 291 ? 18.797 -6.056 -25.841 1.00 92.12 291 ILE A C 1
ATOM 2129 O O . ILE A 1 291 ? 18.418 -7.227 -25.762 1.00 92.12 291 ILE A O 1
ATOM 2133 N N . ILE A 1 292 ? 19.723 -5.527 -25.049 1.00 93.19 292 ILE A N 1
ATOM 2134 C CA . ILE A 1 292 ? 20.229 -6.191 -23.851 1.00 93.19 292 ILE A CA 1
ATOM 2135 C C . ILE A 1 292 ? 19.239 -5.933 -22.715 1.00 93.19 292 ILE A C 1
ATOM 2137 O O . ILE A 1 292 ? 18.739 -4.815 -22.574 1.00 93.19 292 ILE A O 1
ATOM 2141 N N . VAL A 1 293 ? 18.979 -6.949 -21.892 1.00 92.69 293 VAL A N 1
ATOM 2142 C CA . VAL A 1 293 ? 18.248 -6.794 -20.628 1.00 92.69 293 VAL A CA 1
ATOM 2143 C C . VAL A 1 293 ? 19.110 -7.207 -19.453 1.00 92.69 293 VAL A C 1
ATOM 2145 O O . VAL A 1 293 ? 19.727 -8.268 -19.467 1.00 92.69 293 VAL A O 1
ATOM 2148 N N . VAL A 1 294 ? 19.091 -6.377 -18.417 1.00 93.25 294 VAL A N 1
ATOM 2149 C CA . VAL A 1 294 ? 19.635 -6.685 -17.097 1.00 93.25 294 VAL A CA 1
ATOM 2150 C C . VAL A 1 294 ? 18.491 -6.625 -16.089 1.00 93.25 294 VAL A C 1
ATOM 2152 O O . VAL A 1 294 ? 17.708 -5.675 -16.092 1.00 93.25 294 VAL A O 1
ATOM 2155 N N . ASN A 1 295 ? 18.424 -7.626 -15.213 1.00 91.19 295 ASN A N 1
ATOM 2156 C CA . ASN A 1 295 ? 17.645 -7.582 -13.980 1.00 91.19 295 ASN A CA 1
ATOM 2157 C C . ASN A 1 295 ? 18.630 -7.563 -12.796 1.00 91.19 295 ASN A C 1
ATOM 2159 O O . ASN A 1 295 ? 19.161 -8.624 -12.452 1.00 91.19 295 ASN A O 1
ATOM 2163 N N . PRO A 1 296 ? 18.970 -6.389 -12.230 1.00 91.69 296 PRO A N 1
ATOM 2164 C CA . PRO A 1 296 ? 19.806 -6.327 -11.041 1.00 91.69 296 PRO A CA 1
ATOM 2165 C C . PRO A 1 296 ? 19.051 -6.894 -9.822 1.00 91.69 296 PRO A C 1
ATOM 2167 O O . PRO A 1 296 ? 17.871 -6.589 -9.639 1.00 91.69 296 PRO A O 1
ATOM 2170 N N . PRO A 1 297 ? 19.716 -7.675 -8.953 1.00 90.12 297 PRO A N 1
ATOM 2171 C CA . PRO A 1 297 ? 19.135 -8.095 -7.683 1.00 90.12 297 PRO A CA 1
ATOM 2172 C C . PRO A 1 297 ? 18.888 -6.877 -6.773 1.00 90.12 297 PRO A C 1
ATOM 2174 O O . PRO A 1 297 ? 19.503 -5.818 -6.947 1.00 90.12 297 PRO A O 1
ATOM 2177 N N . LEU A 1 298 ? 17.979 -7.023 -5.804 1.00 89.44 298 LEU A N 1
ATOM 2178 C CA . LEU A 1 298 ? 17.476 -5.915 -4.983 1.00 89.44 298 LEU A CA 1
ATOM 2179 C C . LEU A 1 298 ? 18.597 -5.153 -4.260 1.00 89.44 298 LEU A C 1
ATOM 2181 O O . LEU A 1 298 ? 18.530 -3.933 -4.150 1.00 89.44 298 LEU A O 1
ATOM 2185 N N . GLU A 1 299 ? 19.648 -5.844 -3.829 1.00 92.56 299 GLU A N 1
ATOM 2186 C CA . GLU A 1 299 ? 20.798 -5.258 -3.141 1.00 92.56 299 GLU A CA 1
ATOM 2187 C C . GLU A 1 299 ? 21.529 -4.225 -4.018 1.00 92.56 299 GLU A C 1
ATOM 2189 O O . GLU A 1 299 ? 21.901 -3.159 -3.529 1.00 92.56 299 GLU A O 1
ATOM 2194 N N . ILE A 1 300 ? 21.668 -4.496 -5.324 1.00 93.62 300 ILE A N 1
ATOM 2195 C CA . ILE A 1 300 ? 22.265 -3.563 -6.296 1.00 93.62 300 ILE A CA 1
ATOM 2196 C C . ILE A 1 300 ? 21.320 -2.385 -6.564 1.00 93.62 300 ILE A C 1
ATOM 2198 O O . ILE A 1 300 ? 21.763 -1.239 -6.642 1.00 93.62 300 ILE A O 1
ATOM 2202 N N . VAL A 1 301 ? 20.008 -2.634 -6.653 1.00 92.50 301 VAL A N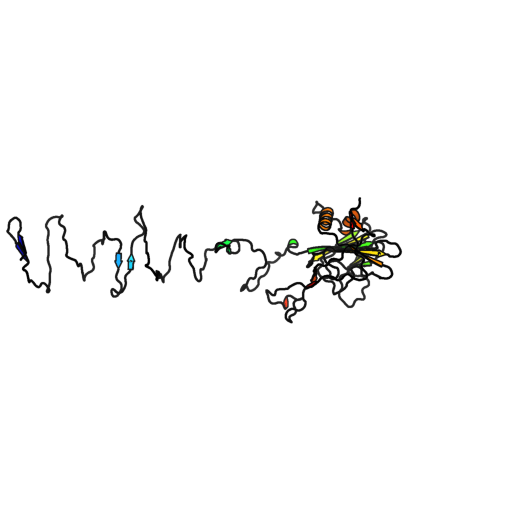 1
ATOM 2203 C CA . VAL A 1 301 ? 19.007 -1.562 -6.810 1.00 92.50 301 VAL A CA 1
ATOM 2204 C C . VAL A 1 301 ? 19.039 -0.618 -5.607 1.00 92.50 301 VAL A C 1
ATOM 2206 O O . VAL A 1 301 ? 19.044 0.599 -5.782 1.00 92.50 301 VAL A O 1
ATOM 2209 N N . GLU A 1 302 ? 19.112 -1.162 -4.391 1.00 92.62 302 GLU A N 1
ATOM 2210 C CA . GLU A 1 302 ? 19.254 -0.379 -3.167 1.00 92.62 302 GLU A CA 1
ATOM 2211 C C . GLU A 1 302 ? 20.572 0.401 -3.104 1.00 92.62 302 GLU A C 1
ATOM 2213 O O . GLU A 1 302 ? 20.587 1.519 -2.592 1.00 92.62 302 GLU A O 1
ATOM 2218 N N . GLU A 1 303 ? 21.681 -0.168 -3.577 1.00 94.19 303 GLU A N 1
ATOM 2219 C CA . GLU A 1 303 ? 22.974 0.521 -3.613 1.00 94.19 303 GLU A CA 1
ATOM 2220 C C . GLU A 1 303 ? 22.940 1.736 -4.549 1.00 94.19 303 GLU A C 1
ATOM 2222 O O . GLU A 1 303 ? 23.385 2.822 -4.166 1.00 94.19 303 GLU A O 1
ATOM 2227 N N . ILE A 1 304 ? 22.345 1.591 -5.736 1.00 94.19 304 ILE A N 1
ATOM 2228 C CA . ILE A 1 304 ? 22.166 2.690 -6.693 1.00 94.19 304 ILE A CA 1
ATOM 2229 C C . ILE A 1 304 ? 21.188 3.733 -6.126 1.00 94.19 304 ILE A C 1
ATOM 2231 O O . ILE A 1 304 ? 21.465 4.932 -6.176 1.00 94.19 304 ILE A O 1
ATOM 2235 N N . GLU A 1 305 ? 20.088 3.300 -5.499 1.00 91.56 305 GLU A N 1
ATOM 2236 C CA . GLU A 1 305 ? 19.132 4.178 -4.806 1.00 91.56 305 GLU A CA 1
ATOM 2237 C C . GLU A 1 305 ? 19.758 4.971 -3.649 1.00 91.56 305 GLU A C 1
ATOM 2239 O O . GLU A 1 305 ? 19.349 6.107 -3.408 1.00 91.56 305 GLU A O 1
ATOM 2244 N N . LYS A 1 306 ? 20.736 4.402 -2.934 1.00 92.56 306 LYS A N 1
ATOM 2245 C CA . LY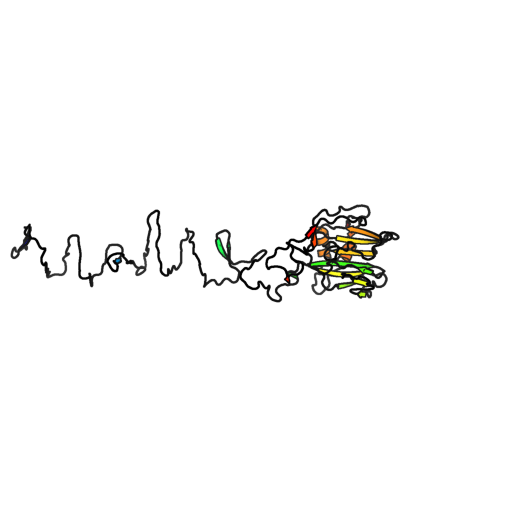S A 1 306 ? 21.511 5.103 -1.896 1.00 92.56 306 LYS A CA 1
ATOM 2246 C C . LYS A 1 306 ? 22.514 6.069 -2.533 1.00 92.56 306 LYS A C 1
ATOM 2248 O O . LYS A 1 306 ? 22.565 7.229 -2.140 1.00 92.56 306 LYS A O 1
ATOM 2253 N N . SER A 1 307 ? 23.248 5.619 -3.550 1.00 92.75 307 SER A N 1
ATOM 2254 C CA . SER A 1 307 ? 24.315 6.384 -4.216 1.00 92.75 307 SER A CA 1
ATOM 2255 C C . SER A 1 307 ? 23.809 7.567 -5.046 1.00 92.75 307 SER A C 1
ATOM 2257 O O . SER A 1 307 ? 24.553 8.521 -5.275 1.00 92.75 307 SER A O 1
ATOM 2259 N N . ARG A 1 308 ? 22.545 7.539 -5.492 1.00 92.31 308 ARG A N 1
ATOM 2260 C CA . ARG A 1 308 ? 21.935 8.656 -6.226 1.00 92.31 308 ARG A CA 1
ATOM 2261 C C . ARG A 1 308 ? 21.344 9.751 -5.335 1.00 92.31 308 ARG A C 1
ATOM 2263 O O . ARG A 1 308 ? 21.054 10.827 -5.849 1.00 92.31 308 ARG A O 1
ATOM 2270 N N . ARG A 1 309 ? 21.119 9.498 -4.042 1.00 90.50 309 ARG A N 1
ATOM 2271 C CA . ARG A 1 309 ? 20.423 10.451 -3.163 1.00 90.50 309 ARG A CA 1
ATOM 2272 C C . ARG A 1 309 ? 21.333 11.577 -2.710 1.00 90.50 309 ARG A C 1
ATOM 2274 O O . ARG A 1 309 ? 22.411 11.322 -2.176 1.00 90.50 309 ARG A O 1
ATOM 2281 N N . ASN A 1 310 ? 20.870 12.813 -2.863 1.00 86.44 310 ASN A N 1
ATOM 2282 C CA . ASN A 1 310 ? 21.571 13.956 -2.292 1.00 86.44 310 ASN A CA 1
ATOM 2283 C C . ASN A 1 310 ? 21.192 14.110 -0.802 1.00 86.44 310 ASN A C 1
ATOM 2285 O O . ASN A 1 310 ? 20.001 14.082 -0.481 1.00 86.44 310 ASN A O 1
ATOM 2289 N N . PRO A 1 311 ? 22.152 14.242 0.136 1.00 84.94 311 PRO A N 1
ATOM 2290 C CA . PRO A 1 311 ? 21.832 14.543 1.531 1.00 84.94 311 PRO A CA 1
ATOM 2291 C C . PRO A 1 311 ? 21.260 15.956 1.738 1.00 84.94 311 PRO A C 1
ATOM 2293 O O . PRO A 1 311 ? 20.618 16.184 2.764 1.00 84.94 311 PRO A O 1
ATOM 2296 N N . ASP A 1 312 ? 21.476 16.894 0.807 1.00 87.62 312 ASP A N 1
ATOM 2297 C CA . ASP A 1 312 ? 20.820 18.205 0.827 1.00 87.62 312 ASP A CA 1
ATOM 2298 C C . ASP A 1 312 ? 19.433 18.117 0.152 1.00 87.62 312 ASP A C 1
ATOM 2300 O O . ASP A 1 312 ? 19.360 17.829 -1.044 1.00 87.62 312 ASP A O 1
ATOM 2304 N N . PRO A 1 313 ? 18.320 18.376 0.871 1.00 79.00 313 PRO A N 1
ATOM 2305 C CA . PRO A 1 313 ? 16.969 18.312 0.309 1.00 79.00 313 PRO A CA 1
ATOM 2306 C C . PRO A 1 313 ? 16.631 19.453 -0.669 1.00 79.00 313 PRO A C 1
ATOM 2308 O O . PRO A 1 313 ? 15.528 19.454 -1.221 1.00 79.00 313 PRO A O 1
ATOM 2311 N N . LEU A 1 314 ? 17.512 20.444 -0.843 1.00 82.12 314 LEU A N 1
ATOM 2312 C CA . LEU A 1 314 ? 17.365 21.521 -1.829 1.00 82.12 314 LEU A CA 1
ATOM 2313 C C . LEU A 1 314 ? 18.027 21.191 -3.173 1.00 82.12 314 LEU A C 1
ATOM 2315 O O . LEU A 1 314 ? 17.691 21.815 -4.180 1.00 82.12 314 LEU A O 1
ATOM 2319 N N . GLU A 1 315 ? 18.933 20.216 -3.192 1.00 83.88 315 GLU A N 1
ATOM 2320 C CA . GLU A 1 315 ? 19.633 19.768 -4.391 1.00 83.88 315 GLU A CA 1
ATOM 2321 C C . GLU A 1 315 ? 18.943 18.551 -5.020 1.00 83.88 315 GLU A C 1
ATOM 2323 O O . GLU A 1 315 ? 18.260 17.766 -4.359 1.00 83.88 315 GLU A O 1
ATOM 2328 N N . ALA A 1 316 ? 19.111 18.382 -6.331 1.00 82.62 316 ALA A N 1
ATOM 2329 C CA . ALA A 1 316 ? 18.515 17.254 -7.037 1.00 82.62 316 ALA A CA 1
ATOM 2330 C C . ALA A 1 316 ? 19.253 15.935 -6.736 1.00 82.62 316 ALA A C 1
ATOM 2332 O O . ALA A 1 316 ? 20.486 15.888 -6.681 1.00 82.62 316 ALA A O 1
ATOM 2333 N N . ASP A 1 317 ? 18.489 14.844 -6.626 1.00 87.81 317 ASP A N 1
ATOM 2334 C CA . ASP A 1 317 ? 19.028 13.487 -6.725 1.00 87.81 317 ASP A CA 1
ATOM 2335 C C . ASP A 1 317 ? 19.727 13.289 -8.084 1.00 87.81 317 ASP A C 1
ATOM 2337 O O . ASP A 1 317 ? 19.302 13.815 -9.119 1.00 87.81 317 ASP A O 1
ATOM 2341 N N . ARG A 1 318 ? 20.767 12.454 -8.094 1.00 89.50 318 ARG A N 1
ATOM 2342 C CA . ARG A 1 318 ? 21.433 11.999 -9.317 1.00 89.50 318 ARG A CA 1
ATOM 2343 C C . ARG A 1 318 ? 20.509 11.100 -10.139 1.00 89.50 318 ARG A C 1
ATOM 2345 O O . ARG A 1 318 ? 19.550 10.509 -9.631 1.00 89.50 318 ARG A O 1
ATOM 2352 N N . GLU A 1 319 ? 20.821 10.968 -11.424 1.00 90.50 319 GLU A N 1
ATOM 2353 C CA . GLU A 1 319 ? 20.022 10.148 -12.333 1.00 90.50 319 GLU A CA 1
ATOM 2354 C C . GLU A 1 319 ? 20.406 8.667 -12.197 1.00 90.50 319 GLU A C 1
ATOM 2356 O O . GLU A 1 319 ? 21.583 8.315 -12.181 1.00 90.50 319 GLU A O 1
ATOM 2361 N N . TRP A 1 320 ? 19.408 7.788 -12.093 1.00 92.81 320 TRP A N 1
ATOM 2362 C CA . TRP A 1 320 ? 19.604 6.357 -11.851 1.00 92.81 320 TRP A CA 1
ATOM 2363 C C . TRP A 1 320 ? 20.482 5.697 -12.926 1.00 92.81 320 TRP A C 1
ATOM 2365 O O . TRP A 1 320 ? 21.424 4.986 -12.589 1.00 92.81 320 TRP A O 1
ATOM 2375 N N . ILE A 1 321 ? 20.222 5.970 -14.214 1.00 93.81 321 ILE A N 1
ATOM 2376 C CA . ILE A 1 321 ? 20.998 5.401 -15.335 1.00 93.81 321 ILE A CA 1
ATOM 2377 C C . ILE A 1 321 ? 22.459 5.865 -15.293 1.00 93.81 321 ILE A C 1
ATOM 2379 O O . ILE A 1 321 ? 23.354 5.076 -15.572 1.00 93.81 321 ILE A O 1
ATOM 2383 N N . GLU A 1 322 ? 22.707 7.121 -14.919 1.00 91.44 322 GLU A N 1
ATOM 2384 C CA . GLU A 1 322 ? 24.059 7.673 -14.769 1.00 91.44 322 GLU A CA 1
ATOM 2385 C C . GLU A 1 322 ? 24.828 6.968 -13.644 1.00 91.44 322 GLU A C 1
ATOM 2387 O O . GLU A 1 322 ? 25.947 6.516 -13.863 1.00 91.44 322 GLU A O 1
ATOM 2392 N N . VAL A 1 323 ? 24.216 6.801 -12.468 1.00 93.75 323 VAL A N 1
ATOM 2393 C CA . VAL A 1 323 ? 24.850 6.102 -11.335 1.00 93.75 323 VAL A CA 1
ATOM 2394 C C . VAL A 1 323 ? 25.083 4.620 -11.651 1.00 93.75 323 VAL A C 1
ATOM 2396 O O . VAL A 1 323 ? 26.138 4.079 -11.322 1.00 93.75 323 VAL A O 1
ATOM 2399 N N . PHE A 1 324 ? 24.148 3.964 -12.345 1.00 94.56 324 PHE A N 1
ATOM 2400 C CA . PHE A 1 324 ? 24.353 2.611 -12.865 1.00 94.56 324 PHE A CA 1
ATOM 2401 C C . PHE A 1 324 ? 25.540 2.548 -13.837 1.00 94.56 324 PHE A C 1
ATOM 2403 O O . PHE A 1 324 ? 26.386 1.667 -13.708 1.00 94.56 324 PHE A O 1
ATOM 2410 N N . ASP A 1 325 ? 25.642 3.497 -14.769 1.00 92.50 325 ASP A N 1
ATOM 2411 C CA . ASP A 1 325 ? 26.725 3.544 -15.753 1.00 92.50 325 ASP A CA 1
ATOM 2412 C C . ASP A 1 325 ? 28.083 3.942 -15.162 1.00 92.50 325 ASP A C 1
ATOM 2414 O O . ASP A 1 325 ? 29.111 3.613 -15.753 1.00 92.50 325 ASP A O 1
ATOM 2418 N N . GLU A 1 326 ? 28.131 4.591 -14.002 1.00 93.19 326 GLU A N 1
ATOM 2419 C CA . GLU A 1 326 ? 29.370 4.820 -13.252 1.00 93.19 326 GLU A CA 1
ATOM 2420 C C . GLU A 1 326 ? 29.832 3.572 -12.498 1.00 93.19 326 GLU A C 1
ATOM 2422 O O . GLU A 1 326 ? 31.010 3.220 -12.562 1.00 93.19 326 GLU A O 1
ATOM 2427 N N . LEU A 1 327 ? 28.914 2.899 -11.799 1.00 94.56 327 LEU A N 1
ATOM 2428 C CA . LEU A 1 327 ? 29.244 1.828 -10.855 1.00 94.56 327 LEU A CA 1
ATOM 2429 C C . LEU A 1 327 ? 29.291 0.429 -11.491 1.00 94.56 327 LEU A C 1
ATOM 2431 O O . LEU A 1 327 ? 29.990 -0.445 -10.978 1.00 94.56 327 LEU A O 1
ATOM 2435 N N . TYR A 1 328 ? 28.579 0.197 -12.598 1.00 95.25 328 TYR A N 1
ATOM 2436 C CA . TYR A 1 328 ? 28.354 -1.138 -13.160 1.00 95.25 328 TYR A CA 1
ATOM 2437 C C . TYR A 1 328 ? 28.678 -1.239 -14.655 1.00 95.25 328 TYR A C 1
ATOM 2439 O O . TYR A 1 328 ? 28.608 -0.278 -15.423 1.00 95.25 328 TYR A O 1
ATOM 2447 N N . GLU A 1 329 ? 29.025 -2.451 -15.087 1.00 93.38 329 GLU A N 1
ATOM 2448 C CA . GLU A 1 329 ? 29.158 -2.820 -16.496 1.00 93.38 329 GLU A CA 1
ATOM 2449 C C . GLU A 1 329 ? 28.495 -4.161 -16.822 1.00 93.38 329 GLU A C 1
ATOM 2451 O O . GLU A 1 329 ? 28.350 -5.048 -15.976 1.00 93.38 329 GLU A O 1
ATOM 2456 N N . ILE A 1 330 ? 28.100 -4.294 -18.089 1.00 93.06 330 ILE A N 1
ATOM 2457 C CA . ILE A 1 330 ? 27.462 -5.484 -18.650 1.00 93.06 330 ILE A CA 1
ATOM 2458 C C . ILE A 1 330 ? 28.531 -6.548 -18.914 1.00 93.06 330 ILE A C 1
ATOM 2460 O O . ILE A 1 330 ? 29.567 -6.279 -19.519 1.00 93.06 330 ILE A O 1
ATOM 2464 N N . GLN A 1 331 ? 28.261 -7.785 -18.510 1.00 91.94 331 GLN A N 1
ATOM 2465 C CA . GLN A 1 331 ? 29.104 -8.935 -18.806 1.00 91.94 331 GLN A CA 1
ATOM 2466 C C . GLN A 1 331 ? 28.675 -9.568 -20.138 1.00 91.94 331 GLN A C 1
ATOM 2468 O O . GLN A 1 331 ? 27.916 -10.533 -20.150 1.00 91.94 331 GLN A O 1
ATOM 2473 N N . GLU A 1 332 ? 29.177 -9.050 -21.263 1.00 86.94 332 GLU A N 1
ATOM 2474 C CA . GLU A 1 332 ? 28.832 -9.522 -22.624 1.00 86.94 332 GLU A CA 1
ATOM 2475 C C . GLU A 1 332 ? 28.995 -11.041 -22.827 1.00 86.94 332 GLU A C 1
ATOM 2477 O O . GLU A 1 332 ? 28.256 -11.657 -23.591 1.00 86.94 332 GLU A O 1
ATOM 2482 N N . SER A 1 333 ? 29.930 -11.670 -22.111 1.00 87.56 333 SER A N 1
ATOM 2483 C CA . SER A 1 333 ? 30.192 -13.113 -22.165 1.00 87.56 333 SER A CA 1
ATOM 2484 C C . SER A 1 333 ? 29.349 -13.965 -21.206 1.00 87.56 333 SER A C 1
ATOM 2486 O O . SER A 1 333 ? 29.496 -15.188 -21.202 1.00 87.56 333 SER A O 1
ATOM 2488 N N . LYS A 1 334 ? 28.485 -13.361 -20.377 1.00 92.00 334 LYS A N 1
ATOM 2489 C CA . LYS A 1 334 ? 27.701 -14.062 -19.352 1.00 92.00 334 LYS A CA 1
ATOM 2490 C C . LYS A 1 334 ? 26.215 -13.740 -19.478 1.00 92.00 334 LYS A C 1
ATOM 2492 O O . LYS A 1 334 ? 25.736 -12.698 -19.029 1.00 92.00 334 LYS A O 1
ATOM 2497 N N . GLN A 1 335 ? 25.481 -14.699 -20.031 1.00 91.06 335 GLN A N 1
ATOM 2498 C CA . GLN A 1 335 ? 24.025 -14.676 -20.064 1.00 91.06 335 GLN A CA 1
ATOM 2499 C C . GLN A 1 335 ? 23.445 -14.682 -18.638 1.00 91.06 335 GLN A C 1
ATOM 2501 O O . GLN A 1 335 ? 23.969 -15.363 -17.753 1.00 91.06 335 GLN A O 1
ATOM 2506 N N . ALA A 1 336 ? 22.372 -13.921 -18.425 1.00 90.94 336 ALA A N 1
ATOM 2507 C CA . ALA A 1 336 ? 21.570 -13.959 -17.205 1.00 90.94 336 ALA A CA 1
ATOM 2508 C C . ALA A 1 336 ? 20.299 -14.796 -17.403 1.00 90.94 336 ALA A C 1
ATOM 2510 O O . ALA A 1 336 ? 19.784 -14.922 -18.521 1.00 90.94 336 ALA A O 1
ATOM 2511 N N . ASP A 1 337 ? 19.777 -15.334 -16.304 1.00 90.06 337 ASP A N 1
ATOM 2512 C CA . ASP A 1 337 ? 18.477 -15.994 -16.293 1.00 90.06 337 ASP A CA 1
ATOM 2513 C C . ASP A 1 337 ? 17.354 -14.974 -16.515 1.00 90.06 337 ASP A C 1
ATOM 2515 O O . ASP A 1 337 ? 17.418 -13.826 -16.065 1.00 90.06 337 ASP A O 1
ATOM 2519 N N . TRP A 1 338 ? 16.310 -15.390 -17.231 1.00 89.31 338 TRP A N 1
ATOM 2520 C CA . TRP A 1 338 ? 15.110 -14.572 -17.379 1.00 89.31 338 TRP A CA 1
ATOM 2521 C C . TRP A 1 338 ? 14.197 -14.756 -16.156 1.00 89.31 338 TRP A C 1
ATOM 2523 O O . TRP A 1 338 ? 14.055 -15.894 -15.705 1.00 89.31 338 TRP A O 1
ATOM 2533 N N . PRO A 1 339 ? 13.555 -13.700 -15.620 1.00 86.06 339 PRO A N 1
ATOM 2534 C CA . PRO A 1 339 ? 12.738 -13.826 -14.415 1.00 86.06 339 PRO A CA 1
ATOM 2535 C C . PRO A 1 339 ? 11.500 -14.704 -14.636 1.00 86.06 339 PRO A C 1
ATOM 2537 O O . PRO A 1 339 ? 10.618 -14.358 -15.422 1.00 86.06 339 PRO A O 1
ATOM 2540 N N . ASP A 1 340 ? 11.413 -15.808 -13.895 1.00 87.31 340 ASP A N 1
ATOM 2541 C CA . ASP A 1 340 ? 10.257 -16.718 -13.856 1.00 87.31 340 ASP A CA 1
ATOM 2542 C C . ASP A 1 340 ? 9.358 -16.416 -12.642 1.00 87.31 340 ASP A C 1
ATOM 2544 O O . ASP A 1 340 ? 9.011 -17.294 -11.855 1.00 87.31 340 ASP A O 1
ATOM 2548 N N . ILE A 1 341 ? 9.049 -15.130 -12.427 1.00 87.00 341 ILE A N 1
ATOM 2549 C CA . ILE A 1 341 ? 8.182 -14.683 -11.326 1.00 87.00 341 ILE A CA 1
ATOM 2550 C C . ILE A 1 341 ? 6.958 -13.931 -11.842 1.00 87.00 341 ILE A C 1
ATOM 2552 O O . ILE A 1 341 ? 7.006 -13.225 -12.852 1.00 87.00 341 ILE A O 1
ATOM 2556 N N . GLU A 1 342 ? 5.845 -14.078 -11.127 1.00 86.88 342 GLU A N 1
ATOM 2557 C CA . GLU A 1 342 ? 4.589 -13.409 -11.450 1.00 86.88 342 GLU A CA 1
ATOM 2558 C C . GLU A 1 342 ? 4.589 -11.935 -11.022 1.00 86.88 342 GLU A C 1
ATOM 2560 O O . GLU A 1 342 ? 4.367 -11.595 -9.852 1.00 86.88 342 GLU A O 1
ATOM 2565 N N . VAL A 1 343 ? 4.759 -11.050 -12.003 1.00 83.88 343 VAL A N 1
ATOM 2566 C CA . VAL A 1 343 ? 4.630 -9.599 -11.821 1.00 83.88 343 VAL A CA 1
ATOM 2567 C C . VAL A 1 343 ? 3.208 -9.136 -12.116 1.00 83.88 343 VAL A C 1
ATOM 2569 O O . VAL A 1 343 ? 2.480 -9.754 -12.901 1.00 83.88 343 VAL A O 1
ATOM 2572 N N . THR A 1 344 ? 2.798 -8.033 -11.500 1.00 83.06 344 THR A N 1
ATOM 2573 C CA . THR A 1 344 ? 1.526 -7.385 -11.842 1.00 83.06 344 THR A CA 1
ATOM 2574 C C . THR A 1 344 ? 1.633 -6.724 -13.226 1.00 83.06 344 THR A C 1
ATOM 2576 O O . THR A 1 344 ? 2.615 -6.064 -13.544 1.00 83.06 344 THR A O 1
ATOM 2579 N N . VAL A 1 345 ? 0.634 -6.920 -14.091 1.00 77.44 345 VAL A N 1
ATOM 2580 C CA . VAL A 1 345 ? 0.611 -6.374 -15.469 1.00 77.44 345 VAL A CA 1
ATOM 2581 C C . VAL A 1 345 ? -0.546 -5.406 -15.724 1.00 77.44 345 VAL A C 1
ATOM 2583 O O . VAL A 1 345 ? -0.662 -4.849 -16.814 1.00 77.44 345 VAL A O 1
ATOM 2586 N N . GLY A 1 346 ? -1.402 -5.193 -14.725 1.00 76.06 346 GLY A N 1
ATOM 2587 C CA . GLY A 1 346 ? -2.517 -4.252 -14.769 1.00 76.06 346 GLY A CA 1
ATOM 2588 C C . GLY A 1 346 ? -3.668 -4.672 -13.858 1.00 76.06 346 GLY A C 1
ATOM 2589 O O . GLY A 1 346 ? -3.570 -5.643 -13.106 1.00 76.06 346 GLY A O 1
ATOM 2590 N N . LEU A 1 347 ? -4.778 -3.947 -13.955 1.00 77.88 347 LEU A N 1
ATOM 2591 C CA . LEU A 1 347 ? -6.040 -4.285 -13.298 1.00 77.88 347 LEU A CA 1
ATOM 2592 C C . LEU A 1 347 ? -6.993 -4.975 -14.293 1.00 77.88 347 LEU A C 1
ATOM 2594 O O . LEU A 1 347 ? -6.883 -4.746 -15.504 1.00 77.88 347 LEU A O 1
ATOM 2598 N N . PRO A 1 348 ? -7.929 -5.821 -13.826 1.00 77.56 348 PRO A N 1
ATOM 2599 C CA . PRO A 1 348 ? -9.026 -6.287 -14.666 1.00 77.56 348 PRO A CA 1
ATOM 2600 C C . PRO A 1 348 ? -9.833 -5.094 -15.189 1.00 77.56 348 PRO A C 1
ATOM 2602 O O . PRO A 1 348 ? -10.096 -4.150 -14.455 1.00 77.56 348 PRO A O 1
ATOM 2605 N N . LYS A 1 349 ? -10.259 -5.156 -16.456 1.00 79.06 349 LYS A N 1
ATOM 2606 C CA . LYS A 1 349 ? -11.259 -4.221 -17.009 1.00 79.06 349 LYS A CA 1
ATOM 2607 C C . LYS A 1 349 ? -12.688 -4.679 -16.731 1.00 79.06 349 LYS A C 1
ATOM 2609 O O . LYS A 1 349 ? -13.600 -3.868 -16.620 1.00 79.06 349 LYS A O 1
ATOM 2614 N N . ILE A 1 350 ? -12.872 -5.996 -16.617 1.00 77.50 350 ILE A N 1
ATOM 2615 C CA . ILE A 1 350 ? -14.151 -6.643 -16.331 1.00 77.50 350 ILE A CA 1
ATOM 2616 C C . ILE A 1 350 ? -13.954 -7.652 -15.197 1.00 77.50 350 ILE A C 1
ATOM 2618 O O . ILE A 1 350 ? -13.027 -8.460 -15.247 1.00 77.50 350 ILE A O 1
ATOM 2622 N N . HIS A 1 351 ? -14.848 -7.624 -14.211 1.00 72.56 351 HIS A N 1
ATOM 2623 C CA . HIS A 1 351 ? -14.963 -8.614 -13.138 1.00 72.56 351 HIS A CA 1
ATOM 2624 C C . HIS A 1 351 ? -16.454 -8.926 -12.947 1.00 72.56 351 HIS A C 1
ATOM 2626 O O . HIS A 1 351 ? -17.273 -8.007 -12.927 1.00 72.56 351 HIS A O 1
ATOM 2632 N N . ASP A 1 352 ? -16.829 -10.207 -12.915 1.00 72.94 352 ASP A N 1
ATOM 2633 C CA . ASP A 1 352 ? -18.226 -10.679 -12.860 1.00 72.94 352 ASP A CA 1
ATOM 2634 C C . ASP A 1 352 ? -19.186 -9.987 -13.852 1.00 72.94 352 ASP A C 1
ATOM 2636 O O . ASP A 1 352 ? -20.323 -9.633 -13.536 1.00 72.94 352 ASP A O 1
ATOM 2640 N N . GLY A 1 353 ? -18.707 -9.752 -15.080 1.00 77.31 353 GLY A N 1
ATOM 2641 C CA . GLY A 1 353 ? -19.471 -9.097 -16.149 1.00 77.31 353 GLY A CA 1
ATOM 2642 C C . GLY A 1 353 ? -19.679 -7.586 -15.975 1.00 77.31 353 GLY A C 1
ATOM 2643 O O . GLY A 1 353 ? -20.346 -6.974 -16.807 1.00 77.31 353 GLY A O 1
ATOM 2644 N N . LYS A 1 354 ? -19.108 -6.968 -14.934 1.00 73.19 354 LYS A N 1
ATOM 2645 C CA . LYS A 1 354 ? -19.154 -5.520 -14.683 1.00 73.19 354 LYS A CA 1
ATOM 2646 C C . LYS A 1 354 ? -17.843 -4.853 -15.071 1.00 73.19 354 LYS A C 1
ATOM 2648 O O . LYS A 1 354 ? -16.775 -5.430 -14.887 1.00 73.19 354 LYS A O 1
ATOM 2653 N N . ILE A 1 355 ? -17.943 -3.622 -15.564 1.00 74.50 355 ILE A N 1
ATOM 2654 C CA . ILE A 1 355 ? -16.802 -2.737 -15.818 1.00 74.50 355 ILE A CA 1
ATOM 2655 C C . ILE A 1 355 ? -16.190 -2.338 -14.469 1.00 74.50 355 ILE A C 1
ATOM 2657 O O . ILE A 1 355 ? -16.914 -1.893 -13.578 1.00 74.50 355 ILE A O 1
ATOM 2661 N N . VAL A 1 356 ? -14.879 -2.527 -14.317 1.00 73.75 356 VAL A N 1
ATOM 2662 C CA . VAL A 1 356 ? -14.133 -2.273 -13.067 1.00 73.75 356 VAL A CA 1
ATOM 2663 C C . VAL A 1 356 ? -12.831 -1.484 -13.274 1.00 73.75 356 VAL A C 1
ATOM 2665 O O . VAL A 1 356 ? -12.091 -1.271 -12.319 1.00 73.75 356 VAL A O 1
ATOM 2668 N N . ASP A 1 357 ? -12.567 -0.993 -14.489 1.00 72.94 357 ASP A N 1
ATOM 2669 C CA . ASP A 1 357 ? -11.520 0.009 -14.756 1.00 72.94 357 ASP A CA 1
ATOM 2670 C C . ASP A 1 357 ? -11.991 1.463 -14.519 1.00 72.94 357 ASP A C 1
ATOM 2672 O O . ASP A 1 357 ? -11.190 2.394 -14.578 1.00 72.94 357 ASP A O 1
ATOM 2676 N N . ASP A 1 358 ? -13.267 1.664 -14.168 1.00 72.62 358 ASP A N 1
ATOM 2677 C CA . ASP A 1 358 ? -13.850 2.952 -13.780 1.00 72.62 358 ASP A CA 1
ATOM 2678 C C . ASP A 1 358 ? -14.596 2.830 -12.442 1.00 72.62 358 ASP A C 1
ATOM 2680 O O . ASP A 1 358 ? -15.599 2.120 -12.316 1.00 72.62 358 ASP A O 1
ATOM 2684 N N . TRP A 1 359 ? -14.115 3.579 -11.444 1.00 69.06 359 TRP A N 1
ATOM 2685 C CA . TRP A 1 359 ? -14.626 3.592 -10.070 1.00 69.06 359 TRP A CA 1
ATOM 2686 C C . TRP A 1 359 ? -16.133 3.870 -9.969 1.00 69.06 359 TRP A C 1
ATOM 2688 O O . TRP A 1 359 ? -16.769 3.431 -9.014 1.00 69.06 359 TRP A O 1
ATOM 2698 N N . ARG A 1 360 ? -16.727 4.563 -10.951 1.00 74.69 360 ARG A N 1
ATOM 2699 C CA . ARG A 1 360 ? -18.159 4.912 -10.965 1.00 74.69 360 ARG A CA 1
ATOM 2700 C C . ARG A 1 360 ? -19.075 3.699 -11.123 1.00 74.69 360 ARG A C 1
ATOM 2702 O O . ARG A 1 360 ? -20.240 3.774 -10.740 1.00 74.69 360 ARG A O 1
ATOM 2709 N N . PHE A 1 361 ? -18.566 2.600 -11.679 1.00 76.50 361 PHE A N 1
ATOM 2710 C CA . PHE A 1 361 ? -19.318 1.356 -11.882 1.00 76.50 361 PHE A CA 1
ATOM 2711 C C . PHE A 1 361 ? -18.978 0.272 -10.852 1.00 76.50 361 PHE A C 1
ATOM 2713 O O . PHE A 1 361 ? -19.562 -0.813 -10.879 1.00 76.50 361 PHE A O 1
ATOM 2720 N N . MET A 1 362 ? -18.081 0.576 -9.910 1.00 71.06 362 MET A N 1
ATOM 2721 C CA . MET A 1 362 ? -17.664 -0.337 -8.855 1.00 71.06 362 MET A CA 1
ATOM 2722 C C . MET A 1 362 ? -18.524 -0.165 -7.596 1.00 71.06 362 MET A C 1
ATOM 2724 O O . MET A 1 362 ? -18.508 0.904 -6.984 1.00 71.06 362 MET A O 1
ATOM 2728 N N . PRO A 1 363 ? -19.240 -1.209 -7.139 1.00 70.12 363 PRO A N 1
ATOM 2729 C CA . PRO A 1 363 ? -19.816 -1.216 -5.799 1.00 70.12 363 PRO A CA 1
ATOM 2730 C C . PRO A 1 363 ? -18.738 -0.969 -4.735 1.00 70.12 363 PRO A C 1
ATOM 2732 O O . PRO A 1 363 ? -17.644 -1.539 -4.808 1.00 70.12 363 PRO A O 1
ATOM 2735 N N . GLN A 1 364 ? -19.047 -0.157 -3.724 1.00 68.12 364 GLN A N 1
ATOM 2736 C CA . GLN A 1 364 ? -18.138 0.080 -2.600 1.00 68.12 364 GLN A CA 1
ATOM 2737 C C . GLN A 1 364 ? -17.769 -1.253 -1.927 1.00 68.12 364 GLN A C 1
ATOM 2739 O O . GLN A 1 364 ? -18.640 -2.074 -1.648 1.00 68.12 364 GLN A O 1
ATOM 2744 N N . GLY A 1 365 ? -16.474 -1.469 -1.680 1.00 68.19 365 GLY A N 1
ATOM 2745 C CA . GLY A 1 365 ? -15.958 -2.728 -1.129 1.00 68.19 365 GLY A CA 1
ATOM 2746 C C . GLY A 1 365 ? -15.736 -3.851 -2.152 1.00 68.19 365 GLY A C 1
ATOM 2747 O O . GLY A 1 365 ? -15.404 -4.962 -1.749 1.00 68.19 365 GLY A O 1
ATOM 2748 N N . THR A 1 366 ? -15.884 -3.597 -3.460 1.00 71.31 366 THR A N 1
ATOM 2749 C CA . THR A 1 366 ? -15.482 -4.569 -4.494 1.00 71.31 366 THR A CA 1
ATOM 2750 C C . THR A 1 366 ? -13.980 -4.830 -4.408 1.00 71.31 366 THR A C 1
ATOM 2752 O O . THR A 1 366 ? -13.176 -3.919 -4.608 1.00 71.31 366 THR A O 1
ATOM 2755 N N . LYS A 1 367 ? -13.597 -6.081 -4.139 1.00 74.81 367 LYS A N 1
ATOM 2756 C CA . LYS A 1 367 ? -12.200 -6.519 -4.160 1.00 74.81 367 LYS A CA 1
ATOM 2757 C C . LYS A 1 367 ? -11.691 -6.533 -5.604 1.00 74.81 367 LYS A C 1
ATOM 2759 O O . LYS A 1 367 ? -12.306 -7.159 -6.462 1.00 74.81 367 LYS A O 1
ATOM 2764 N N . ILE A 1 368 ? -10.567 -5.865 -5.860 1.00 72.81 368 ILE A N 1
ATOM 2765 C CA . ILE A 1 368 ? -9.871 -5.919 -7.150 1.00 72.81 368 ILE A CA 1
ATOM 2766 C C . ILE A 1 368 ? -8.596 -6.729 -6.958 1.00 72.81 368 ILE A C 1
ATOM 2768 O O . ILE A 1 368 ? -7.644 -6.250 -6.347 1.00 72.81 368 ILE A O 1
ATOM 2772 N N . ASP A 1 369 ? -8.570 -7.946 -7.491 1.00 81.00 369 ASP A N 1
ATOM 2773 C CA . ASP A 1 369 ? -7.333 -8.714 -7.601 1.00 81.00 369 ASP A CA 1
ATOM 2774 C C . ASP A 1 369 ? -6.560 -8.260 -8.854 1.00 81.00 369 ASP A C 1
ATOM 2776 O O . ASP A 1 369 ? -7.120 -8.300 -9.957 1.00 81.00 369 ASP A O 1
ATOM 2780 N N . PRO A 1 370 ? -5.300 -7.797 -8.728 1.00 82.75 370 PRO A N 1
ATOM 2781 C CA . PRO A 1 370 ? -4.505 -7.390 -9.880 1.00 82.75 370 PRO A CA 1
ATOM 2782 C C . PRO A 1 370 ? -4.205 -8.566 -10.815 1.00 82.75 370 PRO A C 1
ATOM 2784 O O . PRO A 1 370 ? -4.022 -9.702 -10.376 1.00 82.75 370 PRO A O 1
ATOM 2787 N N . ILE A 1 371 ? -4.089 -8.298 -12.118 1.00 82.50 371 ILE A N 1
ATOM 2788 C CA . ILE A 1 371 ? -3.681 -9.321 -13.082 1.00 82.50 371 ILE A CA 1
ATOM 2789 C C . ILE A 1 371 ? -2.186 -9.572 -12.894 1.00 82.50 371 ILE A C 1
ATOM 2791 O O . ILE A 1 371 ? -1.373 -8.702 -13.208 1.00 82.50 371 ILE A O 1
ATOM 2795 N N . LYS A 1 372 ? -1.825 -10.772 -12.439 1.00 85.94 372 LYS A N 1
ATOM 2796 C CA . LYS A 1 372 ? -0.440 -11.249 -12.370 1.00 85.94 372 LYS A CA 1
ATOM 2797 C C . LYS A 1 372 ? -0.117 -12.211 -13.509 1.00 85.94 372 LYS A C 1
ATOM 2799 O O . LYS A 1 372 ? -0.991 -12.965 -13.939 1.00 85.94 372 LYS A O 1
ATOM 2804 N N . ARG A 1 373 ? 1.109 -12.134 -14.042 1.00 85.31 373 ARG A N 1
ATOM 2805 C CA . ARG A 1 373 ? 1.640 -13.028 -15.089 1.00 85.31 373 ARG A CA 1
ATOM 2806 C C . ARG A 1 373 ? 3.159 -13.139 -14.994 1.00 85.31 373 ARG A C 1
ATOM 2808 O O . ARG A 1 373 ? 3.832 -12.139 -14.755 1.00 85.31 373 ARG A O 1
ATOM 2815 N N . VAL A 1 374 ? 3.701 -14.315 -15.300 1.00 87.44 374 VAL A N 1
ATOM 2816 C CA . VAL A 1 374 ? 5.101 -14.432 -15.739 1.00 87.44 374 VAL A CA 1
ATOM 2817 C C . VAL A 1 374 ? 5.225 -13.779 -17.119 1.00 87.44 374 VAL A C 1
ATOM 2819 O O . VAL A 1 374 ? 4.426 -14.058 -18.018 1.00 87.44 374 VAL A O 1
ATOM 2822 N N . ILE A 1 375 ? 6.206 -12.894 -17.300 1.00 84.06 375 ILE A N 1
ATOM 2823 C CA . ILE A 1 375 ? 6.467 -12.267 -18.602 1.00 84.06 375 ILE A CA 1
ATOM 2824 C C . ILE A 1 375 ? 7.270 -13.249 -19.466 1.00 84.06 375 ILE A C 1
ATOM 2826 O O . ILE A 1 375 ? 8.381 -13.603 -19.077 1.00 84.06 375 ILE A O 1
ATOM 2830 N N . PRO A 1 376 ? 6.784 -13.684 -20.642 1.00 85.75 376 PRO A N 1
ATOM 2831 C CA . PRO A 1 376 ? 7.579 -14.525 -21.530 1.00 85.75 376 PRO A CA 1
ATOM 2832 C C . PRO A 1 376 ? 8.734 -13.716 -22.131 1.00 85.75 376 PRO A C 1
ATOM 2834 O O . PRO A 1 376 ? 8.520 -12.607 -22.623 1.00 85.75 376 PRO A O 1
ATOM 2837 N N . LYS A 1 377 ? 9.950 -14.278 -22.140 1.00 87.25 377 LYS A N 1
ATOM 2838 C CA . LYS A 1 377 ? 11.119 -13.637 -22.761 1.00 87.25 377 LYS A CA 1
ATOM 2839 C C . LYS A 1 377 ? 10.884 -13.408 -24.265 1.00 87.25 377 LYS A C 1
ATOM 2841 O O . LYS A 1 377 ? 10.721 -14.394 -24.989 1.00 87.25 377 LYS A O 1
ATOM 2846 N N . PRO A 1 378 ? 10.936 -12.163 -24.770 1.00 84.06 378 PRO A N 1
ATOM 2847 C CA . PRO A 1 378 ? 10.847 -11.900 -26.203 1.00 84.06 378 PRO A CA 1
ATOM 2848 C C . PRO A 1 378 ? 12.056 -12.447 -26.976 1.00 84.06 378 PRO A C 1
ATOM 2850 O O . PRO A 1 378 ? 13.178 -12.474 -26.470 1.00 84.06 378 PRO A O 1
ATOM 2853 N N . ASP A 1 379 ? 11.846 -12.848 -28.231 1.00 84.88 379 ASP A N 1
ATOM 2854 C CA . ASP A 1 379 ? 12.885 -13.462 -29.076 1.00 84.88 379 ASP A CA 1
ATOM 2855 C C . ASP A 1 379 ? 14.004 -12.487 -29.492 1.00 84.88 379 ASP A C 1
ATOM 2857 O O . ASP A 1 379 ? 15.076 -12.905 -29.922 1.00 84.88 379 ASP A O 1
ATOM 2861 N N . TYR A 1 380 ? 13.749 -11.184 -29.363 1.00 83.44 380 TYR A N 1
ATOM 2862 C CA . TYR A 1 380 ? 14.660 -10.093 -29.699 1.00 83.44 380 TYR A CA 1
ATOM 2863 C C . TYR A 1 380 ? 15.486 -9.563 -28.513 1.00 83.44 380 TYR A C 1
ATOM 2865 O O . TYR A 1 380 ? 16.207 -8.576 -28.680 1.00 83.44 380 TYR A O 1
ATOM 2873 N N . ILE A 1 381 ? 15.372 -10.182 -27.332 1.00 88.75 381 ILE A N 1
ATOM 2874 C CA . ILE A 1 381 ? 16.038 -9.747 -26.097 1.00 88.75 381 ILE A CA 1
ATOM 2875 C C . ILE A 1 381 ? 17.148 -10.715 -25.674 1.00 88.75 381 ILE A C 1
ATOM 2877 O O . ILE A 1 381 ? 16.942 -11.928 -25.568 1.00 88.75 381 ILE A O 1
ATOM 2881 N N . VAL A 1 382 ? 18.311 -10.142 -25.353 1.00 92.12 382 VAL A N 1
ATOM 2882 C CA . VAL A 1 382 ? 19.486 -10.847 -24.829 1.00 92.12 382 VAL A CA 1
ATOM 2883 C C . VAL A 1 382 ? 19.649 -10.519 -23.336 1.00 92.12 382 VAL A C 1
ATOM 2885 O O . VAL A 1 382 ? 20.060 -9.408 -23.003 1.00 92.12 382 VAL A O 1
ATOM 2888 N N . PRO A 1 383 ? 19.308 -11.434 -22.409 1.00 93.25 383 PRO A N 1
ATOM 2889 C CA . PRO A 1 383 ? 19.512 -11.205 -20.983 1.00 93.25 383 PRO A CA 1
ATOM 2890 C C . PRO A 1 383 ? 20.991 -11.398 -20.621 1.00 93.25 383 PRO A C 1
ATOM 2892 O O . PRO A 1 383 ? 21.547 -12.470 -20.859 1.00 93.25 383 PRO A O 1
ATOM 2895 N N . LEU A 1 384 ? 21.630 -10.387 -20.034 1.00 95.25 384 LEU A N 1
ATOM 2896 C CA . LEU A 1 384 ? 23.047 -10.413 -19.649 1.00 95.25 384 LEU A CA 1
ATOM 2897 C C . LEU A 1 384 ? 23.232 -10.061 -18.172 1.00 95.25 384 LEU A C 1
ATOM 2899 O O . LEU A 1 384 ? 22.451 -9.316 -17.581 1.00 95.25 384 LEU A O 1
ATOM 2903 N N . ALA A 1 385 ? 24.284 -10.614 -17.572 1.00 93.94 385 ALA A N 1
ATOM 2904 C CA . ALA A 1 385 ? 24.673 -10.301 -16.204 1.00 93.94 385 ALA A CA 1
ATOM 2905 C C . ALA A 1 385 ? 25.410 -8.952 -16.120 1.00 93.94 385 ALA A C 1
ATOM 2907 O O . ALA A 1 385 ? 25.919 -8.439 -17.116 1.00 93.94 385 ALA A O 1
ATOM 2908 N N . ILE A 1 386 ? 25.522 -8.411 -14.907 1.00 93.88 386 ILE A N 1
ATOM 2909 C CA . ILE A 1 386 ? 26.338 -7.231 -14.590 1.00 93.88 386 ILE A CA 1
ATOM 2910 C C . ILE A 1 386 ? 27.410 -7.559 -13.554 1.00 93.88 386 ILE A C 1
ATOM 2912 O O . ILE A 1 386 ? 27.295 -8.529 -12.802 1.00 93.88 386 ILE A O 1
ATOM 2916 N N . ARG A 1 387 ? 28.442 -6.718 -13.505 1.00 93.25 387 ARG A N 1
ATOM 2917 C CA . ARG A 1 387 ? 29.411 -6.641 -12.405 1.00 93.25 387 ARG A CA 1
ATOM 2918 C C . ARG A 1 387 ? 29.710 -5.184 -12.069 1.00 93.25 387 ARG A C 1
ATOM 2920 O O . ARG A 1 387 ? 29.459 -4.305 -12.891 1.00 93.25 387 ARG A O 1
ATOM 2927 N N . THR A 1 388 ? 30.267 -4.946 -10.889 1.00 92.88 388 THR A N 1
ATOM 2928 C CA . THR A 1 388 ? 30.846 -3.647 -10.541 1.00 92.88 388 THR A CA 1
ATOM 2929 C C . THR A 1 388 ? 32.035 -3.322 -11.445 1.00 92.88 388 THR A C 1
ATOM 2931 O O . THR A 1 388 ? 32.779 -4.215 -11.868 1.00 92.88 388 THR A O 1
ATOM 2934 N N . LYS A 1 389 ? 32.218 -2.034 -11.729 1.00 91.50 389 LYS A N 1
ATOM 2935 C CA . LYS A 1 389 ? 33.459 -1.487 -12.279 1.00 91.50 389 LYS A CA 1
ATOM 2936 C C . LYS A 1 389 ? 34.504 -1.402 -11.161 1.00 91.50 389 LYS A C 1
ATOM 2938 O O . LYS A 1 389 ? 34.159 -1.110 -10.017 1.00 91.50 389 LYS A O 1
ATOM 2943 N N . LEU A 1 390 ? 35.753 -1.730 -11.497 1.00 67.06 390 LEU A N 1
ATOM 2944 C CA . LEU A 1 390 ? 36.917 -1.712 -10.597 1.00 67.06 390 LEU A CA 1
ATOM 2945 C C . LEU A 1 390 ? 37.702 -0.404 -10.733 1.00 67.06 390 LEU A C 1
ATOM 2947 O O . LEU A 1 390 ? 37.794 0.083 -11.882 1.00 67.06 390 LEU A O 1
#